Protein AF-A0A293N579-F1 (afdb_monomer)

Structure (mmCIF, N/CA/C/O backbone):
data_AF-A0A293N579-F1
#
_entry.id   AF-A0A293N579-F1
#
loop_
_atom_site.group_PDB
_atom_site.id
_atom_site.type_symbol
_atom_site.label_atom_id
_atom_site.label_alt_id
_atom_site.label_comp_id
_atom_site.label_asym_id
_atom_site.label_entity_id
_atom_site.label_seq_id
_atom_site.pdbx_PDB_ins_code
_atom_site.Cartn_x
_atom_site.Cartn_y
_atom_site.Cartn_z
_atom_site.occupancy
_atom_site.B_iso_or_equiv
_atom_site.auth_seq_id
_atom_site.auth_comp_id
_atom_site.auth_asym_id
_atom_site.auth_atom_id
_atom_site.pdbx_PDB_model_num
ATOM 1 N N . MET A 1 1 ? 10.159 -3.899 6.796 1.00 49.41 1 MET A N 1
ATOM 2 C CA . MET A 1 1 ? 11.057 -3.243 5.820 1.00 49.41 1 MET A CA 1
ATOM 3 C C . MET A 1 1 ? 11.739 -4.205 4.845 1.00 49.41 1 MET A C 1
ATOM 5 O O . MET A 1 1 ? 12.184 -3.733 3.814 1.00 49.41 1 MET A O 1
ATOM 9 N N . LEU A 1 2 ? 11.728 -5.527 5.060 1.00 52.59 2 LEU A N 1
ATOM 10 C CA . LEU A 1 2 ? 11.857 -6.490 3.959 1.00 52.59 2 LEU A CA 1
ATOM 11 C C . LEU A 1 2 ? 10.502 -7.159 3.724 1.00 52.59 2 LEU A C 1
ATOM 13 O O . LEU A 1 2 ? 9.944 -7.757 4.644 1.00 52.59 2 LEU A O 1
ATOM 17 N N . ASP A 1 3 ? 9.969 -7.020 2.513 1.00 57.94 3 ASP A N 1
ATOM 18 C CA . ASP A 1 3 ? 8.833 -7.816 2.048 1.00 57.94 3 ASP A CA 1
ATOM 19 C C . ASP A 1 3 ? 9.250 -9.298 1.959 1.00 57.94 3 ASP A C 1
ATOM 21 O O . ASP A 1 3 ? 10.430 -9.597 1.751 1.00 57.94 3 ASP A O 1
ATOM 25 N N . LYS A 1 4 ? 8.313 -10.246 2.108 1.00 57.06 4 LYS A N 1
ATOM 26 C CA . LYS A 1 4 ? 8.592 -11.693 1.983 1.00 57.06 4 LYS A CA 1
ATOM 27 C C . LYS A 1 4 ? 9.311 -12.017 0.668 1.00 57.06 4 LYS A C 1
ATOM 29 O O . LYS A 1 4 ? 10.148 -12.914 0.653 1.00 57.06 4 LYS A O 1
ATOM 34 N N . CYS A 1 5 ? 9.040 -11.243 -0.381 1.00 54.53 5 CYS A N 1
ATOM 35 C CA . CYS A 1 5 ? 9.649 -11.364 -1.702 1.00 54.53 5 CYS A CA 1
ATOM 36 C C . CYS A 1 5 ? 11.146 -10.999 -1.739 1.00 54.53 5 CYS A C 1
ATOM 38 O O . CYS A 1 5 ? 11.873 -11.548 -2.556 1.00 54.53 5 CYS A O 1
ATOM 40 N N . ARG A 1 6 ? 11.642 -10.141 -0.833 1.00 70.56 6 ARG A N 1
ATOM 41 C CA . ARG A 1 6 ? 13.037 -9.644 -0.840 1.00 70.56 6 ARG A CA 1
ATOM 42 C C . ARG A 1 6 ? 14.021 -10.503 -0.035 1.00 70.56 6 ARG A C 1
ATOM 44 O O . ARG A 1 6 ? 15.188 -10.152 0.093 1.00 70.56 6 ARG A O 1
ATOM 51 N N . LYS A 1 7 ? 13.564 -11.626 0.529 1.00 77.75 7 LYS A 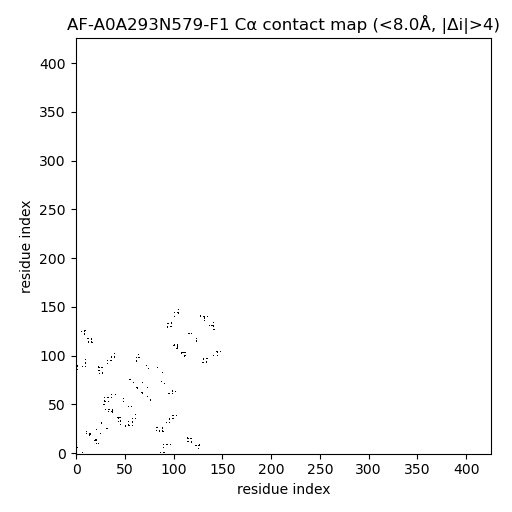N 1
ATOM 52 C CA . LYS A 1 7 ? 14.406 -12.557 1.304 1.00 77.75 7 LYS A CA 1
ATOM 53 C C . LYS A 1 7 ? 15.255 -13.477 0.426 1.00 77.75 7 LYS A C 1
ATOM 55 O O . LYS A 1 7 ? 16.243 -14.022 0.903 1.00 77.75 7 LYS A O 1
ATOM 60 N N . HIS A 1 8 ? 14.859 -13.663 -0.832 1.00 82.31 8 HIS A N 1
ATOM 61 C CA . HIS A 1 8 ? 15.501 -14.625 -1.721 1.00 82.31 8 HIS A CA 1
ATOM 62 C C . HIS A 1 8 ? 16.861 -14.134 -2.228 1.00 82.31 8 HIS A C 1
ATOM 64 O O . HIS A 1 8 ? 17.808 -14.912 -2.269 1.00 82.31 8 HIS A O 1
ATOM 70 N N . ALA A 1 9 ? 16.988 -12.837 -2.523 1.00 85.31 9 ALA A N 1
ATOM 71 C CA . ALA A 1 9 ? 18.224 -12.272 -3.053 1.00 85.31 9 ALA A CA 1
ATOM 72 C C . ALA A 1 9 ? 19.430 -12.373 -2.088 1.00 85.31 9 ALA A C 1
ATOM 74 O O . ALA A 1 9 ? 20.491 -12.813 -2.530 1.00 85.31 9 ALA A O 1
ATOM 75 N N . PRO A 1 10 ? 19.305 -12.074 -0.774 1.00 83.94 10 PRO A N 1
ATOM 76 C CA . PRO A 1 10 ? 20.392 -12.317 0.177 1.00 83.94 10 PRO A CA 1
ATOM 77 C C . PRO A 1 10 ? 20.795 -13.793 0.281 1.00 83.94 10 PRO A C 1
ATOM 79 O O . PRO A 1 10 ? 21.979 -14.084 0.410 1.00 83.94 10 PRO A O 1
ATOM 82 N N . LEU A 1 11 ? 19.834 -14.722 0.202 1.00 85.62 11 LEU A N 1
ATOM 83 C CA . LEU A 1 11 ? 20.110 -16.162 0.256 1.00 85.62 11 LEU A CA 1
ATOM 84 C C . LEU A 1 11 ? 20.861 -16.645 -0.987 1.00 85.62 11 LEU A C 1
ATOM 86 O O . LEU A 1 11 ? 21.878 -17.310 -0.850 1.00 85.62 11 LEU A O 1
ATOM 90 N N . GLN A 1 12 ? 20.425 -16.252 -2.184 1.00 86.88 12 GLN A N 1
ATOM 91 C CA . GLN A 1 12 ? 21.124 -16.605 -3.424 1.00 86.88 12 GLN A CA 1
ATOM 92 C C . GLN A 1 12 ? 22.546 -16.040 -3.472 1.00 86.88 12 GLN A C 1
ATOM 94 O O . GLN A 1 12 ? 23.465 -16.684 -3.969 1.00 86.88 12 GLN A O 1
ATOM 99 N N . TRP A 1 13 ? 22.756 -14.845 -2.921 1.00 87.44 13 TRP A N 1
ATOM 100 C CA . TRP A 1 13 ? 24.105 -14.310 -2.786 1.00 87.44 13 TRP A CA 1
ATOM 101 C C . TRP A 1 13 ? 24.963 -15.138 -1.818 1.00 87.44 13 TRP A C 1
ATOM 103 O O . TRP A 1 13 ? 26.104 -15.472 -2.140 1.00 87.44 13 TRP A O 1
ATOM 113 N N . LEU A 1 14 ? 24.407 -15.516 -0.664 1.00 83.62 14 LEU A N 1
ATOM 114 C CA . LEU A 1 14 ? 25.072 -16.393 0.300 1.00 83.62 14 LEU A CA 1
ATOM 115 C C . LEU A 1 14 ? 25.422 -17.768 -0.312 1.00 83.62 14 LEU A C 1
ATOM 117 O O . LEU A 1 14 ? 26.483 -18.319 -0.009 1.00 83.62 14 LEU A O 1
ATOM 121 N N . GLU A 1 15 ? 24.595 -18.280 -1.228 1.00 86.94 15 GLU A N 1
ATOM 122 C CA . GLU A 1 15 ? 24.874 -19.494 -2.011 1.00 86.94 15 GLU A CA 1
ATOM 123 C C . GLU A 1 15 ? 26.098 -19.350 -2.916 1.00 86.94 15 GLU A C 1
ATOM 125 O O . GLU A 1 15 ? 26.924 -20.266 -2.990 1.00 86.94 15 GLU A O 1
ATOM 130 N N . CYS A 1 16 ? 26.293 -18.184 -3.536 1.00 83.38 16 CYS A N 1
ATOM 131 C CA . CYS A 1 16 ? 27.492 -17.906 -4.329 1.00 83.38 16 CYS A CA 1
ATOM 132 C C . CYS A 1 16 ? 28.773 -17.833 -3.486 1.00 83.38 16 CYS A C 1
ATOM 134 O O . CYS A 1 16 ? 29.864 -18.040 -4.017 1.00 83.38 16 CYS A O 1
ATOM 136 N N . CYS A 1 17 ? 28.663 -17.601 -2.176 1.00 77.31 17 CYS A N 1
ATOM 137 C CA . CYS A 1 17 ? 29.784 -17.696 -1.240 1.00 77.31 17 CYS A CA 1
ATOM 138 C C . CYS A 1 17 ? 30.114 -19.147 -0.826 1.00 77.31 17 CYS A C 1
ATOM 140 O O . CYS A 1 17 ? 30.984 -19.356 0.017 1.00 77.31 17 CYS A O 1
ATOM 142 N N . GLY A 1 18 ? 29.466 -20.153 -1.433 1.00 75.69 18 GLY A N 1
ATOM 143 C CA . GLY A 1 18 ? 29.783 -21.573 -1.254 1.00 75.69 18 GLY A CA 1
ATOM 144 C C . GLY A 1 18 ? 28.973 -22.282 -0.167 1.00 75.69 18 GLY A C 1
ATOM 145 O O . GLY A 1 18 ? 29.323 -23.399 0.215 1.00 75.69 18 GLY A O 1
ATOM 146 N N . ALA A 1 19 ? 27.900 -21.667 0.331 1.00 74.88 19 ALA A N 1
ATOM 147 C CA . ALA A 1 19 ? 27.036 -22.256 1.347 1.00 74.88 19 ALA A CA 1
ATOM 148 C C . ALA A 1 19 ? 25.607 -22.421 0.810 1.00 74.88 19 ALA A C 1
ATOM 150 O O . ALA A 1 19 ? 24.920 -21.447 0.547 1.00 74.88 19 ALA A O 1
ATOM 151 N N . ILE A 1 20 ? 25.161 -23.664 0.629 1.00 77.00 20 ILE A N 1
ATOM 152 C CA . ILE A 1 20 ? 23.802 -23.972 0.161 1.00 77.00 20 ILE A CA 1
ATOM 153 C C . ILE A 1 20 ? 22.847 -23.824 1.348 1.00 77.00 20 ILE A C 1
ATOM 155 O O . ILE A 1 20 ? 23.033 -24.526 2.341 1.00 77.00 20 ILE A O 1
ATOM 159 N N . PHE A 1 21 ? 21.843 -22.949 1.240 1.00 81.06 21 PHE A N 1
ATOM 160 C CA . PHE A 1 21 ? 20.855 -22.713 2.297 1.00 81.06 21 PHE A CA 1
ATOM 161 C C . PHE A 1 21 ? 19.455 -23.095 1.819 1.00 81.06 21 PHE A C 1
ATOM 163 O O . PHE A 1 21 ? 18.986 -22.595 0.801 1.00 81.06 21 PHE A O 1
ATOM 170 N N . GLY A 1 22 ? 18.758 -23.958 2.563 1.00 80.56 22 GLY A N 1
ATOM 171 C CA . GLY A 1 22 ? 17.353 -24.269 2.281 1.00 80.56 22 GLY A CA 1
ATOM 172 C C . GLY A 1 22 ? 16.397 -23.194 2.803 1.00 80.56 22 GLY A C 1
ATOM 173 O O . GLY A 1 22 ? 15.379 -22.902 2.174 1.00 80.56 22 GLY A O 1
ATOM 174 N N . ASP A 1 23 ? 16.729 -22.594 3.949 1.00 83.94 23 ASP A N 1
ATOM 175 C CA . ASP A 1 23 ? 15.951 -21.529 4.585 1.00 83.94 23 ASP A CA 1
ATOM 176 C C . ASP A 1 23 ? 16.850 -20.561 5.369 1.00 83.94 23 ASP A C 1
ATOM 178 O O . ASP A 1 23 ? 17.916 -20.915 5.874 1.00 83.94 23 ASP A O 1
ATOM 182 N N . ILE A 1 24 ? 16.378 -19.328 5.545 1.00 85.12 24 ILE A N 1
ATOM 183 C CA . ILE A 1 24 ? 17.070 -18.285 6.307 1.00 85.12 24 ILE A CA 1
ATOM 184 C C . ILE A 1 24 ? 17.244 -18.651 7.784 1.00 85.12 24 ILE A C 1
ATOM 186 O O . ILE A 1 24 ? 18.146 -18.147 8.446 1.00 85.12 24 ILE A O 1
ATOM 190 N N . SER A 1 25 ? 16.408 -19.555 8.299 1.00 86.12 25 SER A N 1
ATOM 191 C CA . SER A 1 25 ? 16.516 -20.097 9.653 1.00 86.12 25 SER A CA 1
ATOM 192 C C . SER A 1 25 ? 17.812 -20.878 9.897 1.00 86.12 25 SER A C 1
ATOM 194 O O . SER A 1 25 ? 18.223 -21.011 11.045 1.00 86.12 25 SER A O 1
ATOM 196 N N . GLU A 1 26 ? 18.512 -21.332 8.854 1.00 87.38 26 GLU A N 1
ATOM 197 C CA . GLU A 1 26 ? 19.832 -21.966 8.992 1.00 87.38 26 GLU A CA 1
ATOM 198 C C . GLU A 1 26 ? 20.925 -20.973 9.444 1.00 87.38 26 GLU A C 1
ATOM 200 O O . GLU A 1 26 ? 21.956 -21.369 9.997 1.00 87.38 26 GLU A O 1
ATOM 205 N N . LEU A 1 27 ? 20.678 -19.666 9.292 1.00 88.06 27 LEU A N 1
ATOM 206 C CA . LEU A 1 27 ? 21.570 -18.591 9.740 1.00 88.06 27 LEU A CA 1
ATOM 207 C C . LEU A 1 27 ? 21.415 -18.250 11.231 1.00 88.06 27 LEU A C 1
ATOM 209 O O . LEU A 1 27 ? 22.198 -17.459 11.759 1.00 88.06 27 LEU A O 1
ATOM 213 N N . ASP A 1 28 ? 20.455 -18.860 11.934 1.00 89.00 28 ASP A N 1
ATOM 214 C CA . ASP A 1 28 ? 20.169 -18.577 13.350 1.00 89.00 28 ASP A CA 1
ATOM 215 C C . ASP A 1 28 ? 21.345 -18.929 14.281 1.00 89.00 28 ASP A C 1
ATOM 217 O O . ASP A 1 28 ? 21.484 -18.390 15.374 1.00 89.00 28 ASP A O 1
ATOM 221 N N . SER A 1 29 ? 22.269 -19.780 13.823 1.00 88.81 29 SER A N 1
ATOM 222 C CA . SER A 1 29 ? 23.491 -20.109 14.568 1.00 88.81 29 SER A CA 1
ATOM 223 C C . SER A 1 29 ? 24.511 -18.964 14.643 1.00 88.81 29 SER A C 1
ATOM 225 O O . SER A 1 29 ? 25.449 -19.045 15.445 1.00 88.81 29 SER A O 1
ATOM 227 N N . GLY A 1 30 ? 24.392 -17.951 13.774 1.00 88.94 30 GLY A N 1
ATOM 228 C CA . GLY A 1 30 ? 25.329 -16.832 13.635 1.00 88.94 30 GLY A CA 1
ATOM 229 C C . GLY A 1 30 ? 26.716 -17.198 13.082 1.00 88.94 30 GLY A C 1
ATOM 230 O O . GLY A 1 30 ? 27.497 -16.306 12.765 1.00 88.94 30 GLY A O 1
ATOM 231 N N . ILE A 1 31 ? 27.041 -18.489 12.925 1.00 91.12 31 ILE A N 1
ATOM 232 C CA . ILE A 1 31 ? 28.378 -18.946 12.497 1.00 91.12 31 ILE A CA 1
ATOM 233 C C . ILE A 1 31 ? 28.697 -18.442 11.093 1.00 91.12 31 ILE A C 1
ATOM 235 O O . ILE A 1 31 ? 29.782 -17.930 10.855 1.00 91.12 31 ILE A O 1
ATOM 239 N N . LYS A 1 32 ? 27.736 -18.531 10.171 1.00 89.88 32 LYS A N 1
ATOM 240 C CA . LYS A 1 32 ? 27.937 -18.123 8.776 1.00 89.88 32 LYS A CA 1
ATOM 241 C C . LYS A 1 32 ? 28.155 -16.625 8.615 1.00 89.88 32 LYS A C 1
ATOM 243 O O . LYS A 1 32 ? 28.988 -16.218 7.815 1.00 89.88 32 LYS A O 1
ATOM 248 N N . PHE A 1 33 ? 27.489 -15.806 9.426 1.00 90.69 33 PHE A N 1
ATOM 249 C CA . PHE A 1 33 ? 27.772 -14.372 9.458 1.00 90.69 33 PHE A CA 1
ATOM 250 C C . PHE A 1 33 ? 29.185 -14.083 9.967 1.00 90.69 33 PHE A C 1
ATOM 252 O O . PHE A 1 33 ? 29.858 -13.230 9.401 1.00 90.69 33 PHE A O 1
ATOM 259 N N . LEU A 1 34 ? 29.661 -14.813 10.979 1.00 91.56 34 LEU A N 1
ATOM 260 C CA . LEU A 1 34 ? 31.033 -14.674 11.475 1.00 91.56 34 LEU A CA 1
ATOM 261 C C . LEU A 1 34 ? 32.076 -15.163 10.462 1.00 91.56 34 LEU A C 1
ATOM 263 O O . LEU A 1 34 ? 33.081 -14.488 10.275 1.00 91.56 34 LEU A O 1
ATOM 267 N N . GLU A 1 35 ? 31.828 -16.278 9.767 1.00 90.69 35 GLU A N 1
ATOM 268 C CA . GLU A 1 35 ? 32.682 -16.756 8.669 1.00 90.69 35 GLU A CA 1
ATOM 269 C C . GLU A 1 35 ? 32.824 -15.681 7.584 1.00 90.69 35 GLU A C 1
ATOM 271 O O . GLU A 1 35 ? 33.937 -15.344 7.188 1.00 90.69 35 GLU A O 1
ATOM 276 N N . LEU A 1 36 ? 31.715 -15.073 7.160 1.00 88.81 36 LEU A N 1
ATOM 277 C CA . LEU A 1 36 ? 31.720 -14.011 6.153 1.00 88.81 36 LEU A CA 1
ATOM 278 C C . LEU A 1 36 ? 32.382 -12.726 6.649 1.00 88.81 36 LEU A C 1
ATOM 280 O O . LEU A 1 36 ? 33.155 -12.108 5.921 1.00 88.81 36 LEU A O 1
ATOM 284 N N . LEU A 1 37 ? 32.125 -12.330 7.895 1.00 89.62 37 LEU A N 1
ATOM 285 C CA . LEU A 1 37 ? 32.771 -11.160 8.476 1.00 89.62 37 LEU A CA 1
ATOM 286 C C . LEU A 1 37 ? 34.266 -11.386 8.713 1.00 89.62 37 LEU A C 1
ATOM 288 O O . LEU A 1 37 ? 35.014 -10.422 8.610 1.00 89.62 37 LEU A O 1
ATOM 292 N N . SER A 1 38 ? 34.733 -12.620 8.933 1.00 90.69 38 SER A N 1
ATOM 293 C CA . SER A 1 38 ? 36.169 -12.914 9.066 1.00 90.69 38 SER A CA 1
ATOM 294 C C . SER A 1 38 ? 36.963 -12.635 7.780 1.00 90.69 38 SER A C 1
ATOM 296 O O . SER A 1 38 ? 38.153 -12.326 7.832 1.00 90.69 38 SER A O 1
ATOM 298 N N . ILE A 1 39 ? 36.290 -12.655 6.620 1.00 85.69 39 ILE A N 1
ATOM 299 C CA . ILE A 1 39 ? 36.858 -12.225 5.331 1.00 85.69 39 ILE A CA 1
ATOM 300 C C . ILE A 1 39 ? 37.101 -10.708 5.341 1.00 85.69 39 ILE A C 1
ATOM 302 O O . ILE A 1 39 ? 38.083 -10.215 4.781 1.00 85.69 39 ILE A O 1
ATOM 306 N N . VAL A 1 40 ? 36.206 -9.956 5.986 1.00 82.75 40 VAL A N 1
ATOM 307 C CA . VAL A 1 40 ? 36.280 -8.494 6.090 1.00 82.75 40 VAL A CA 1
ATOM 308 C C . VAL A 1 40 ? 37.275 -8.068 7.162 1.00 82.75 40 VAL A C 1
ATOM 310 O O . VAL A 1 40 ? 38.098 -7.176 6.930 1.00 82.75 40 VAL A O 1
ATOM 313 N N . ASP A 1 41 ? 37.212 -8.726 8.310 1.00 85.50 41 ASP A N 1
ATOM 314 C CA . ASP A 1 41 ? 37.936 -8.403 9.522 1.00 85.50 41 ASP A CA 1
ATOM 315 C C . ASP A 1 41 ? 38.621 -9.657 10.076 1.00 85.50 41 ASP A C 1
ATOM 317 O O . ASP A 1 41 ? 38.020 -10.493 10.749 1.00 85.50 41 ASP A O 1
ATOM 321 N N . ALA A 1 42 ? 39.925 -9.753 9.814 1.00 85.69 42 ALA A N 1
ATOM 322 C CA . ALA A 1 42 ? 40.759 -10.859 10.273 1.00 85.69 42 ALA A CA 1
ATOM 323 C C . ALA A 1 42 ? 40.929 -10.905 11.806 1.00 85.69 42 ALA A C 1
ATOM 325 O O . ALA A 1 42 ? 41.547 -11.837 12.314 1.00 85.69 42 ALA A O 1
ATOM 326 N N . THR A 1 43 ? 40.426 -9.909 12.550 1.00 86.06 43 THR A N 1
ATOM 327 C CA . THR A 1 43 ? 40.443 -9.921 14.021 1.00 86.06 43 THR A CA 1
ATOM 328 C C . THR A 1 43 ? 39.333 -10.785 14.625 1.00 86.06 43 THR A C 1
ATOM 330 O O . THR A 1 43 ? 39.374 -11.084 15.820 1.00 86.06 43 THR A O 1
ATOM 333 N N . ILE A 1 44 ? 38.365 -11.224 13.812 1.00 89.06 44 ILE A N 1
ATOM 334 C CA . ILE A 1 44 ? 37.270 -12.091 14.248 1.00 89.06 44 ILE A CA 1
ATOM 335 C C . ILE A 1 44 ? 37.771 -13.531 14.356 1.00 89.06 44 ILE A C 1
ATOM 337 O O . ILE A 1 44 ? 37.887 -14.251 13.365 1.00 89.06 44 ILE A O 1
ATOM 341 N N . ASP A 1 45 ? 38.023 -13.965 15.587 1.00 90.88 45 ASP A N 1
ATOM 342 C CA . ASP A 1 45 ? 38.349 -15.352 15.901 1.00 90.88 45 ASP A CA 1
ATOM 343 C C . ASP A 1 45 ? 37.077 -16.152 16.213 1.00 90.88 45 ASP A C 1
ATOM 345 O O . ASP A 1 45 ? 36.518 -16.088 17.311 1.00 90.88 45 ASP A O 1
ATOM 349 N N . ILE A 1 46 ? 36.610 -16.907 15.219 1.00 91.00 46 ILE A N 1
ATOM 350 C CA . ILE A 1 46 ? 35.368 -17.687 15.286 1.00 91.00 46 ILE A CA 1
ATOM 351 C C . ILE A 1 46 ? 35.446 -18.775 16.370 1.00 91.00 46 ILE A C 1
ATOM 353 O O . ILE A 1 46 ? 34.427 -19.077 16.996 1.00 91.00 46 ILE A O 1
ATOM 357 N N . GLU A 1 47 ? 36.632 -19.343 16.629 1.00 91.62 47 GLU A N 1
ATOM 358 C CA . GLU A 1 47 ? 36.811 -20.434 17.600 1.00 91.62 47 GLU A CA 1
ATOM 359 C C . GLU A 1 47 ? 36.649 -19.948 19.046 1.00 91.62 47 GLU A C 1
ATOM 361 O O . GLU A 1 47 ? 36.179 -20.692 19.909 1.00 91.62 47 GLU A O 1
ATOM 366 N N . ASN A 1 48 ? 36.964 -18.675 19.299 1.00 90.62 48 ASN A N 1
ATOM 367 C CA . ASN A 1 48 ? 36.896 -18.063 20.624 1.00 90.62 48 ASN A CA 1
ATOM 368 C C . ASN A 1 48 ? 35.532 -17.428 20.960 1.00 90.62 48 ASN A C 1
ATOM 370 O O . ASN A 1 48 ? 35.307 -17.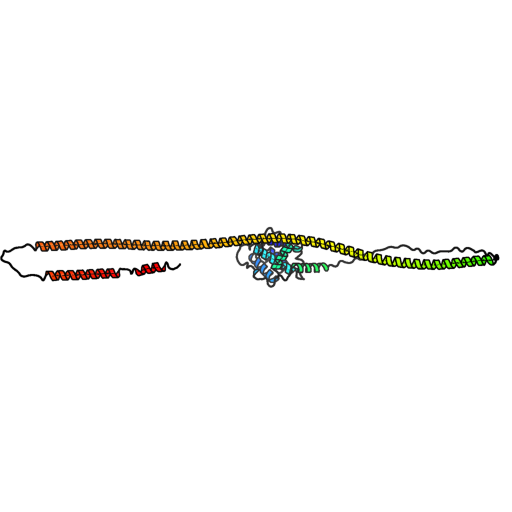017 22.103 1.00 90.62 48 ASN A O 1
ATOM 374 N N . ILE A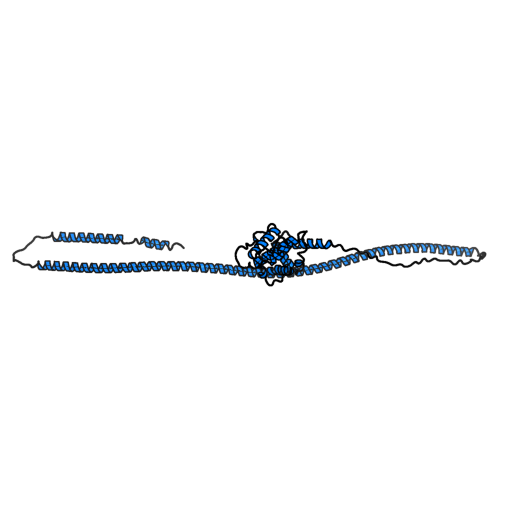 1 49 ? 34.588 -17.364 20.011 1.00 90.50 49 ILE A N 1
ATOM 375 C CA . ILE A 1 49 ? 33.268 -16.750 20.227 1.00 90.50 49 ILE A CA 1
ATOM 376 C C . ILE A 1 49 ? 32.227 -17.817 20.601 1.00 90.50 49 ILE A C 1
ATOM 378 O O . ILE A 1 49 ? 31.719 -18.573 19.767 1.00 90.50 49 ILE A O 1
ATOM 382 N N . GLY A 1 50 ? 31.847 -17.834 21.883 1.00 89.50 50 GLY A N 1
ATOM 383 C CA . GLY A 1 50 ? 30.774 -18.691 22.395 1.00 89.50 50 GLY A CA 1
ATOM 384 C C . GLY A 1 50 ? 29.417 -18.430 21.713 1.00 89.50 50 GLY A C 1
ATOM 385 O O . GLY A 1 50 ? 29.148 -17.303 21.292 1.00 89.50 50 GLY A O 1
ATOM 386 N N . PRO A 1 51 ? 28.522 -19.435 21.625 1.00 85.75 51 PRO A N 1
ATOM 387 C CA . PRO A 1 51 ? 27.268 -19.356 20.864 1.00 85.75 51 PRO A CA 1
ATOM 388 C C . PRO A 1 51 ? 26.339 -18.216 21.303 1.00 85.75 51 PRO A C 1
ATOM 390 O O . PRO A 1 51 ? 25.666 -17.627 20.464 1.00 85.75 51 PRO A O 1
ATOM 393 N N . THR A 1 52 ? 26.347 -17.855 22.588 1.00 85.38 52 THR A N 1
ATOM 394 C CA . THR A 1 52 ? 25.556 -16.743 23.139 1.00 85.38 52 THR A CA 1
ATOM 395 C C . THR A 1 52 ? 26.069 -15.367 22.717 1.00 85.38 52 THR A C 1
ATOM 397 O O . THR A 1 52 ? 25.311 -14.407 22.726 1.00 85.38 52 THR A O 1
ATOM 400 N N . ASN A 1 53 ? 27.340 -15.265 22.319 1.00 88.31 53 ASN A N 1
ATOM 401 C CA . ASN A 1 53 ? 28.008 -13.991 22.049 1.00 88.31 53 ASN A CA 1
ATOM 402 C C . ASN A 1 53 ? 28.180 -13.720 20.547 1.00 88.31 53 ASN A C 1
ATOM 404 O O . ASN A 1 53 ? 28.726 -12.684 20.173 1.00 88.31 53 ASN A O 1
ATOM 408 N N . ARG A 1 54 ? 27.726 -14.629 19.673 1.00 89.19 54 ARG A N 1
ATOM 409 C CA . ARG A 1 54 ? 27.946 -14.532 18.220 1.00 89.19 54 ARG A CA 1
ATOM 410 C C . ARG A 1 54 ? 27.289 -13.305 17.604 1.00 89.19 54 ARG A C 1
ATOM 412 O O . ARG A 1 54 ? 27.958 -12.568 16.894 1.00 89.19 54 ARG A O 1
ATOM 419 N N . PHE A 1 55 ? 26.019 -13.051 17.911 1.00 88.19 55 PHE A N 1
ATOM 420 C CA . PHE A 1 55 ? 25.310 -11.879 17.385 1.00 88.19 55 PHE A CA 1
ATOM 421 C C . PHE A 1 55 ? 25.850 -10.564 17.943 1.00 88.19 55 PHE A C 1
ATOM 423 O O . PHE A 1 55 ? 25.965 -9.606 17.188 1.00 88.19 55 PHE A O 1
ATOM 430 N N . GLN A 1 56 ? 26.295 -10.544 19.203 1.00 88.94 56 GLN A N 1
ATOM 431 C CA . GLN A 1 56 ? 26.980 -9.379 19.765 1.00 88.94 56 GLN A CA 1
ATOM 432 C C . GLN A 1 56 ? 28.321 -9.116 19.065 1.00 88.94 56 GLN A C 1
ATOM 434 O O . GLN A 1 56 ? 28.664 -7.969 18.793 1.00 88.94 56 GLN A O 1
ATOM 439 N N . ALA A 1 57 ? 29.086 -10.167 18.754 1.00 90.12 57 ALA A N 1
ATOM 440 C CA . ALA A 1 57 ? 30.335 -10.039 18.009 1.00 90.12 57 ALA A CA 1
ATOM 441 C C . ALA A 1 57 ? 30.087 -9.531 16.578 1.00 90.12 57 ALA A C 1
ATOM 443 O O . ALA A 1 57 ? 30.756 -8.597 16.148 1.00 90.12 57 ALA A O 1
ATOM 444 N N . ILE A 1 58 ? 29.080 -10.079 15.885 1.00 90.62 58 ILE A N 1
ATOM 445 C CA . ILE A 1 58 ? 28.628 -9.608 14.564 1.00 90.62 58 ILE A CA 1
ATOM 446 C C . ILE A 1 58 ? 28.264 -8.121 14.624 1.00 90.62 58 ILE A C 1
ATOM 448 O O . ILE A 1 58 ? 28.739 -7.338 13.806 1.00 90.62 58 ILE A O 1
ATOM 452 N N . GLU A 1 59 ? 27.458 -7.720 15.606 1.00 88.38 59 GLU A N 1
ATOM 453 C CA . GLU A 1 59 ? 27.022 -6.337 15.789 1.00 88.38 59 GLU A CA 1
ATOM 454 C C . GLU A 1 59 ? 28.205 -5.388 16.008 1.00 88.38 59 GLU A C 1
ATOM 456 O O . GLU A 1 59 ? 28.310 -4.359 15.338 1.00 88.38 59 GLU A O 1
ATOM 461 N N . ASN A 1 60 ? 29.135 -5.762 16.890 1.00 88.56 60 ASN A N 1
ATOM 462 C CA . ASN A 1 60 ? 30.334 -4.979 17.173 1.00 88.56 60 ASN A CA 1
ATOM 463 C C . ASN A 1 60 ? 31.203 -4.805 15.917 1.00 88.56 60 ASN A C 1
ATOM 465 O O . ASN A 1 60 ? 31.655 -3.694 15.635 1.00 88.56 60 ASN A O 1
ATOM 469 N N . SER A 1 61 ? 31.399 -5.873 15.138 1.00 90.06 61 SER A N 1
ATOM 470 C CA . SER A 1 61 ? 32.146 -5.821 13.877 1.00 90.06 61 SER A CA 1
ATOM 471 C C . SER A 1 61 ? 31.446 -4.947 12.835 1.00 90.06 61 SER A C 1
ATOM 473 O O . SER A 1 61 ? 32.086 -4.105 12.209 1.00 90.06 61 SER A O 1
ATOM 475 N N . LEU A 1 62 ? 30.125 -5.071 12.680 1.00 88.69 62 LEU A N 1
ATOM 476 C CA . LEU A 1 62 ? 29.349 -4.228 11.766 1.00 88.69 62 LEU A CA 1
ATOM 477 C C . LEU A 1 62 ? 29.416 -2.747 12.162 1.00 88.69 62 LEU A C 1
ATOM 479 O O . LEU A 1 62 ? 29.595 -1.887 11.299 1.00 88.69 62 LEU A O 1
ATOM 483 N N . CYS A 1 63 ? 29.342 -2.442 13.459 1.00 87.19 63 CYS A N 1
ATOM 484 C CA . CYS A 1 63 ? 29.497 -1.080 13.968 1.00 87.19 63 CYS A CA 1
ATOM 485 C C . CYS A 1 63 ? 30.897 -0.520 13.686 1.00 87.19 63 CYS A C 1
ATOM 487 O O . CYS A 1 63 ? 31.018 0.635 13.275 1.00 87.19 63 CYS A O 1
ATOM 489 N N . ALA A 1 64 ? 31.940 -1.339 13.857 1.00 86.38 64 ALA A N 1
ATOM 490 C CA . ALA A 1 64 ? 33.314 -0.958 13.546 1.00 86.38 64 ALA A CA 1
ATOM 491 C C . ALA A 1 64 ? 33.509 -0.668 12.047 1.00 86.38 64 ALA A C 1
ATOM 493 O O . ALA A 1 64 ? 34.178 0.301 11.692 1.00 86.38 64 ALA A O 1
ATOM 494 N N . ILE A 1 65 ? 32.888 -1.461 11.168 1.00 83.25 65 ILE A N 1
ATOM 495 C CA . ILE A 1 65 ? 33.017 -1.318 9.709 1.00 83.25 65 ILE A CA 1
ATOM 496 C C . ILE A 1 65 ? 32.248 -0.095 9.196 1.00 83.25 65 ILE A C 1
ATOM 498 O O . ILE A 1 65 ? 32.764 0.663 8.376 1.00 83.25 65 ILE A O 1
ATOM 502 N N . HIS A 1 66 ? 31.029 0.136 9.684 1.00 79.81 66 HIS A N 1
ATOM 503 C CA . HIS A 1 66 ? 30.168 1.192 9.151 1.00 79.81 66 HIS A CA 1
ATOM 504 C C . HIS A 1 66 ? 30.386 2.579 9.773 1.00 79.81 66 HIS A C 1
ATOM 506 O O . HIS A 1 66 ? 29.750 3.524 9.314 1.00 79.81 66 HIS A O 1
ATOM 512 N N . SER A 1 67 ? 31.280 2.738 10.762 1.00 71.00 67 SER A N 1
ATOM 513 C CA . SER A 1 67 ? 31.629 3.993 11.479 1.00 71.00 67 SER A CA 1
ATOM 514 C C . SER A 1 67 ? 30.468 4.741 12.173 1.00 71.00 67 SER A C 1
ATOM 516 O O . SER A 1 67 ? 30.701 5.493 13.115 1.00 71.00 67 SER A O 1
ATOM 518 N N . SER A 1 68 ? 29.220 4.524 11.756 1.00 58.75 68 SER A N 1
ATOM 519 C CA . SER A 1 68 ? 27.975 5.002 12.354 1.00 58.75 68 SER A CA 1
ATOM 520 C C . SER A 1 68 ? 26.792 4.291 11.679 1.00 58.75 68 SER A C 1
ATOM 522 O O . SER A 1 68 ? 26.102 4.863 10.833 1.00 58.75 68 SER A O 1
ATOM 524 N N . LEU A 1 69 ? 26.562 3.022 12.019 1.00 68.69 69 LEU A N 1
ATOM 525 C CA . LEU A 1 69 ? 25.320 2.341 11.649 1.00 68.69 69 LEU A CA 1
ATOM 526 C C . LEU A 1 69 ? 24.172 2.983 12.452 1.00 68.69 69 LEU A C 1
ATOM 528 O O . LEU A 1 69 ? 24.295 3.109 13.674 1.00 68.69 69 LEU A O 1
ATOM 532 N N . PRO A 1 70 ? 23.077 3.443 11.820 1.00 66.56 70 PRO A N 1
ATOM 533 C CA . PRO A 1 70 ? 21.967 4.016 12.566 1.00 66.56 70 PRO A CA 1
ATOM 534 C C . PRO A 1 70 ? 21.411 3.023 13.596 1.00 66.56 70 PRO A C 1
ATOM 536 O O . PRO A 1 70 ? 21.158 1.866 13.266 1.00 66.56 70 PRO A O 1
ATOM 539 N N . GLN A 1 71 ? 21.149 3.489 14.823 1.00 66.00 71 GLN A N 1
ATOM 540 C CA . GLN A 1 71 ? 20.658 2.644 15.927 1.00 66.00 71 GLN A CA 1
ATOM 541 C C . GLN A 1 71 ? 19.374 1.866 15.592 1.00 66.00 71 GLN A C 1
ATOM 543 O O . GLN A 1 71 ? 19.105 0.844 16.204 1.00 66.00 71 GLN A O 1
ATOM 548 N N . HIS A 1 72 ? 18.590 2.304 14.603 1.00 68.81 72 HIS A N 1
ATOM 549 C CA . HIS A 1 72 ? 17.373 1.607 14.183 1.00 68.81 72 HIS A CA 1
ATOM 550 C C . HIS A 1 72 ? 17.624 0.310 13.390 1.00 68.81 72 HIS A C 1
ATOM 552 O O . HIS A 1 72 ? 16.699 -0.485 13.243 1.00 68.81 72 HIS A O 1
ATOM 558 N N . PHE A 1 73 ? 18.843 0.083 12.885 1.00 69.38 73 PHE A N 1
ATOM 559 C CA . PHE A 1 73 ? 19.245 -1.194 12.277 1.00 69.38 73 PHE A CA 1
ATOM 560 C C . PHE A 1 73 ? 19.808 -2.186 13.300 1.00 69.38 73 PHE A C 1
ATOM 562 O O . PHE A 1 73 ? 19.839 -3.390 13.040 1.00 69.38 73 PHE A O 1
ATOM 569 N N . LEU A 1 74 ? 20.228 -1.684 14.461 1.00 67.94 74 LEU A N 1
ATOM 570 C CA . LEU A 1 74 ? 20.771 -2.465 15.562 1.00 67.94 74 LEU A CA 1
ATOM 571 C C . LEU A 1 74 ? 19.609 -2.906 16.455 1.00 67.94 74 LEU A C 1
ATOM 573 O O . LEU A 1 74 ? 19.163 -2.189 17.349 1.00 67.94 74 LEU A O 1
ATOM 577 N N . VAL A 1 75 ? 19.038 -4.072 16.152 1.00 64.56 75 VAL A N 1
ATOM 578 C CA . VAL A 1 75 ? 18.034 -4.682 17.031 1.00 64.56 75 VAL A CA 1
ATOM 579 C C . VAL A 1 75 ? 18.773 -5.216 18.264 1.00 64.56 75 VAL A C 1
ATOM 581 O O . VAL A 1 75 ? 19.740 -5.947 18.084 1.00 64.56 75 VAL A O 1
ATOM 584 N N . PRO A 1 76 ? 18.358 -4.905 19.504 1.00 64.25 76 PRO A N 1
ATOM 585 C CA . PRO A 1 76 ? 18.984 -5.480 20.692 1.00 64.25 76 PRO A CA 1
ATOM 586 C C . PRO A 1 76 ? 18.738 -6.994 20.744 1.00 64.25 76 PRO A C 1
ATOM 588 O O . PRO A 1 76 ? 17.589 -7.428 20.818 1.00 64.25 76 PRO A O 1
ATOM 591 N N . TRP A 1 77 ? 19.803 -7.802 20.734 1.00 68.06 77 TRP A N 1
ATOM 592 C CA . TRP A 1 77 ? 19.710 -9.271 20.850 1.00 68.06 77 TRP A CA 1
ATOM 593 C C . TRP A 1 77 ? 19.601 -9.776 22.293 1.00 68.06 77 TRP A C 1
ATOM 595 O O . TRP A 1 77 ? 19.607 -10.985 22.531 1.00 68.06 77 TRP A O 1
ATOM 605 N N . ASN A 1 78 ? 19.501 -8.858 23.256 1.00 58.22 78 ASN A N 1
ATOM 606 C CA . ASN A 1 78 ? 19.450 -9.191 24.670 1.00 58.22 78 ASN A CA 1
ATOM 607 C C . ASN A 1 78 ? 18.141 -9.930 25.007 1.00 58.22 78 ASN A C 1
ATOM 609 O O . ASN A 1 78 ? 17.057 -9.353 25.063 1.00 58.22 78 ASN A O 1
ATOM 613 N N . ASP A 1 79 ? 18.291 -11.227 25.269 1.00 46.22 79 ASP A N 1
ATOM 614 C CA . ASP A 1 79 ? 17.502 -12.008 26.224 1.00 46.22 79 ASP A CA 1
ATOM 615 C C . ASP A 1 79 ? 16.084 -12.475 25.879 1.00 46.22 79 ASP A C 1
ATOM 617 O O . ASP A 1 79 ? 15.313 -12.778 26.789 1.00 46.22 79 ASP A O 1
ATOM 621 N N . THR A 1 80 ? 15.740 -12.734 24.613 1.00 40.72 80 THR A N 1
ATOM 622 C CA . THR A 1 80 ? 14.678 -13.733 24.370 1.00 40.72 80 THR A CA 1
ATOM 623 C C . THR A 1 80 ? 15.027 -14.744 23.288 1.00 40.72 80 THR A C 1
ATOM 625 O O . THR A 1 80 ? 15.146 -14.468 22.103 1.00 40.72 80 THR A O 1
ATOM 628 N N . GLN A 1 81 ? 15.141 -15.969 23.779 1.00 46.84 81 GLN A N 1
ATOM 629 C CA . GLN A 1 81 ? 15.461 -17.258 23.183 1.00 46.84 81 GLN A CA 1
ATOM 630 C C . GLN A 1 81 ? 14.470 -17.740 22.100 1.00 46.84 81 GLN A C 1
ATOM 632 O O . GLN A 1 81 ? 14.143 -18.925 22.026 1.00 46.84 81 GLN A O 1
ATOM 637 N N . LYS A 1 82 ? 13.956 -16.845 21.256 1.00 50.06 82 LYS A N 1
ATOM 638 C CA . LYS A 1 82 ? 13.238 -17.217 20.039 1.00 50.06 82 LYS A CA 1
ATOM 639 C C . LYS A 1 82 ? 13.991 -16.644 18.860 1.00 50.06 82 LYS A C 1
ATOM 641 O O . LYS A 1 82 ? 13.934 -15.437 18.644 1.00 50.06 82 LYS A O 1
ATOM 646 N N . ALA A 1 83 ? 14.678 -17.556 18.167 1.00 49.34 83 ALA A N 1
ATOM 647 C CA . ALA A 1 83 ? 15.177 -17.454 16.803 1.00 49.34 83 ALA A CA 1
ATOM 648 C C . ALA A 1 83 ? 14.659 -16.190 16.127 1.00 49.34 83 ALA A C 1
ATOM 650 O O . ALA A 1 83 ? 13.447 -16.057 15.896 1.00 49.34 83 ALA A O 1
ATOM 651 N N . GLY A 1 84 ? 15.578 -15.239 15.943 1.00 58.22 84 GLY A N 1
ATOM 652 C CA . GLY A 1 84 ? 15.271 -13.894 15.488 1.00 58.22 84 GLY A CA 1
ATOM 653 C C . GLY A 1 84 ? 14.317 -13.990 14.314 1.00 58.22 84 GLY A C 1
ATOM 654 O O . GLY A 1 84 ? 14.523 -14.808 13.414 1.00 58.22 84 GLY A O 1
ATOM 655 N N . SER A 1 85 ? 13.230 -13.216 14.361 1.00 74.75 85 SER A N 1
ATOM 656 C CA . SER A 1 85 ? 12.221 -13.215 13.303 1.00 74.75 85 SER A CA 1
ATOM 657 C C . SER A 1 85 ? 12.919 -13.285 11.940 1.00 74.75 85 SER A C 1
ATOM 659 O O . SER A 1 85 ? 13.950 -12.647 11.764 1.00 74.75 85 SER A O 1
ATOM 661 N N . GLN A 1 86 ? 12.426 -14.053 10.966 1.00 82.06 86 GLN A N 1
ATOM 662 C CA . GLN A 1 86 ? 13.112 -14.175 9.663 1.00 82.06 86 GLN A CA 1
ATOM 663 C C . GLN A 1 86 ? 13.497 -12.811 9.047 1.00 82.06 86 GLN A C 1
ATOM 665 O O . GLN A 1 86 ? 14.431 -12.714 8.261 1.00 82.06 86 GLN A O 1
ATOM 670 N N . LEU A 1 87 ? 12.765 -11.753 9.410 1.00 79.00 87 LEU A N 1
ATOM 671 C CA . LEU A 1 87 ? 13.096 -10.367 9.102 1.00 79.00 87 LEU A CA 1
ATOM 672 C C . LEU A 1 87 ? 14.431 -9.920 9.721 1.00 79.00 87 LEU A C 1
ATOM 674 O O . LEU A 1 87 ? 15.252 -9.342 9.031 1.00 79.00 87 LEU A O 1
ATOM 678 N N . THR A 1 88 ? 14.650 -10.202 10.996 1.00 82.44 88 THR A N 1
ATOM 679 C CA . THR A 1 88 ? 15.871 -9.931 11.753 1.00 82.44 88 THR A CA 1
ATOM 680 C C . THR A 1 88 ? 17.106 -10.610 11.137 1.00 82.44 88 THR A C 1
ATOM 682 O O . THR A 1 88 ? 18.125 -9.951 10.930 1.00 82.44 88 THR A O 1
ATOM 685 N N . LEU A 1 89 ? 17.007 -11.894 10.767 1.00 86.25 89 LEU A N 1
ATOM 686 C CA . LEU A 1 89 ? 18.089 -12.613 10.072 1.00 86.25 89 LEU A CA 1
ATOM 687 C C . LEU A 1 89 ? 18.335 -12.060 8.658 1.00 86.25 89 LEU A C 1
ATOM 689 O O . LEU A 1 89 ? 19.484 -11.935 8.230 1.00 86.25 89 LEU A O 1
ATOM 693 N N . ALA A 1 90 ? 17.273 -11.665 7.950 1.00 84.88 90 ALA A N 1
ATOM 694 C CA . ALA A 1 90 ? 17.395 -11.000 6.654 1.00 84.88 90 ALA A CA 1
ATOM 695 C C . ALA A 1 90 ? 18.090 -9.639 6.774 1.00 84.88 90 ALA A C 1
ATOM 697 O O . ALA A 1 90 ? 18.999 -9.359 6.000 1.00 84.88 90 ALA A O 1
ATOM 698 N N . THR A 1 91 ? 17.728 -8.824 7.768 1.00 84.75 91 THR A N 1
ATOM 699 C CA . THR A 1 91 ? 18.391 -7.542 8.036 1.00 84.75 91 THR A CA 1
ATOM 700 C C . THR A 1 91 ? 19.881 -7.748 8.293 1.00 84.75 91 THR A C 1
ATOM 702 O O . THR A 1 91 ? 20.694 -7.086 7.659 1.00 84.75 91 THR A O 1
ATOM 705 N N . MET A 1 92 ? 20.256 -8.713 9.140 1.00 86.25 92 MET A N 1
ATOM 706 C CA . MET A 1 92 ? 21.669 -9.032 9.383 1.00 86.25 92 MET A CA 1
ATOM 707 C C . MET A 1 92 ? 22.396 -9.487 8.118 1.00 86.25 92 MET A C 1
ATOM 709 O O . MET A 1 92 ? 23.520 -9.058 7.877 1.00 86.25 92 MET A O 1
ATOM 713 N N . SER A 1 93 ? 21.745 -10.281 7.268 1.00 88.31 93 SER A N 1
ATOM 714 C CA . SER A 1 93 ? 22.322 -10.695 5.982 1.00 88.31 93 SER A CA 1
ATOM 715 C C . SER A 1 93 ? 22.625 -9.495 5.086 1.00 88.31 93 SER A C 1
ATOM 717 O O . SER A 1 93 ? 23.696 -9.431 4.490 1.00 88.31 93 SER A O 1
ATOM 719 N N . VAL A 1 94 ? 21.722 -8.512 5.037 1.00 88.62 94 VAL A N 1
ATOM 720 C CA . VAL A 1 94 ? 21.930 -7.276 4.269 1.00 88.62 94 VAL A CA 1
ATOM 721 C C . VAL A 1 94 ? 23.045 -6.417 4.876 1.00 88.62 94 VAL A C 1
ATOM 723 O O . VAL A 1 94 ? 23.842 -5.860 4.128 1.00 88.62 94 VAL A O 1
ATOM 726 N N . LEU A 1 95 ? 23.152 -6.337 6.206 1.00 87.88 95 LEU A N 1
ATOM 727 C CA . LEU A 1 95 ? 24.225 -5.589 6.874 1.00 87.88 95 LEU A CA 1
ATOM 728 C C . LEU A 1 95 ? 25.607 -6.231 6.667 1.00 87.88 95 LEU A C 1
ATOM 730 O O . LEU A 1 95 ? 26.591 -5.542 6.405 1.00 87.88 95 LEU A O 1
ATOM 734 N N . VAL A 1 96 ? 25.695 -7.560 6.744 1.00 89.06 96 VAL A N 1
ATOM 735 C CA . VAL A 1 96 ? 26.932 -8.297 6.442 1.00 89.06 96 VAL A CA 1
ATOM 736 C C . VAL A 1 96 ? 27.309 -8.125 4.972 1.00 89.06 96 VAL A C 1
ATOM 738 O O . VAL A 1 96 ? 28.472 -7.872 4.659 1.00 89.06 96 VAL A O 1
ATOM 741 N N . LEU A 1 97 ? 26.323 -8.173 4.074 1.00 88.19 97 LEU A N 1
ATOM 742 C CA . LEU A 1 97 ? 26.522 -7.884 2.659 1.00 88.19 97 LEU A CA 1
ATOM 743 C C . LEU A 1 97 ? 27.064 -6.465 2.451 1.00 88.19 97 LEU A C 1
ATOM 745 O O . LEU A 1 97 ? 28.075 -6.290 1.773 1.00 88.19 97 LEU A O 1
ATOM 749 N N . SER A 1 98 ? 26.462 -5.450 3.079 1.00 87.94 98 SER A N 1
ATOM 750 C CA . SER A 1 98 ? 26.949 -4.072 2.970 1.00 87.94 98 SER A CA 1
ATOM 751 C C . SER A 1 98 ? 28.368 -3.912 3.507 1.00 87.94 98 SER A C 1
ATOM 753 O O . SER A 1 98 ? 29.166 -3.203 2.898 1.00 87.94 98 SER A O 1
ATOM 755 N N . ALA A 1 99 ? 28.713 -4.600 4.595 1.00 86.38 99 ALA A N 1
ATOM 756 C CA . ALA A 1 99 ? 30.058 -4.580 5.156 1.00 86.38 99 ALA A CA 1
ATOM 757 C C . ALA A 1 99 ? 31.099 -5.162 4.184 1.00 86.38 99 ALA A C 1
ATOM 759 O O . ALA A 1 99 ? 32.163 -4.570 3.983 1.00 86.38 99 ALA A O 1
ATOM 760 N N . LEU A 1 100 ? 30.772 -6.273 3.517 1.00 83.94 100 LEU A N 1
ATOM 761 C CA . LEU A 1 100 ? 31.613 -6.872 2.476 1.00 83.94 100 LEU A CA 1
ATOM 762 C C . LEU A 1 100 ? 31.806 -5.938 1.280 1.00 83.94 100 LEU A C 1
ATOM 764 O O . LEU A 1 100 ? 32.917 -5.814 0.768 1.00 83.94 100 LEU A O 1
ATOM 768 N N . PHE A 1 101 ? 30.759 -5.223 0.869 1.00 83.00 101 PHE A N 1
ATOM 769 C CA . PHE A 1 101 ? 30.851 -4.247 -0.215 1.00 83.00 101 PHE A CA 1
ATOM 770 C C . PHE A 1 101 ? 31.692 -3.023 0.143 1.00 83.00 101 PHE A C 1
ATOM 772 O O . PHE A 1 101 ? 32.536 -2.610 -0.652 1.00 83.00 101 PHE A O 1
ATOM 779 N N . VAL A 1 102 ? 31.513 -2.469 1.344 1.00 83.00 102 VAL A N 1
ATOM 780 C CA . VAL A 1 102 ? 32.344 -1.366 1.852 1.00 83.00 102 VAL A CA 1
ATOM 781 C C . VAL A 1 102 ? 33.811 -1.791 1.899 1.00 83.00 102 VAL A C 1
ATOM 783 O O . VAL A 1 102 ? 34.695 -1.035 1.495 1.00 83.00 102 VAL A O 1
ATOM 786 N N . ARG A 1 103 ? 34.080 -3.030 2.326 1.00 79.81 103 ARG A N 1
ATOM 787 C CA . ARG A 1 103 ? 35.429 -3.593 2.327 1.00 79.81 103 ARG A CA 1
ATOM 788 C C . ARG A 1 103 ? 35.982 -3.745 0.920 1.00 79.81 103 ARG A C 1
ATOM 790 O O . ARG A 1 103 ? 37.125 -3.370 0.698 1.00 79.81 103 ARG A O 1
ATOM 797 N N . ALA A 1 104 ? 35.199 -4.269 -0.014 1.00 76.12 104 ALA A N 1
ATOM 798 C CA . ALA A 1 104 ? 35.636 -4.480 -1.386 1.00 76.12 104 ALA A CA 1
ATOM 799 C C . ALA A 1 104 ? 35.860 -3.180 -2.173 1.00 76.12 104 ALA A C 1
ATOM 801 O O . ALA A 1 104 ? 36.677 -3.157 -3.085 1.00 76.12 104 ALA A O 1
ATOM 802 N N . ALA A 1 105 ? 35.180 -2.094 -1.800 1.00 72.94 105 ALA A N 1
ATOM 803 C CA . ALA A 1 105 ? 35.454 -0.755 -2.317 1.00 72.94 105 ALA A CA 1
ATOM 804 C C . ALA A 1 105 ? 36.744 -0.134 -1.732 1.00 72.94 105 ALA A C 1
ATOM 806 O O . ALA A 1 105 ? 37.180 0.929 -2.175 1.00 72.94 105 ALA A O 1
ATOM 807 N N . SER A 1 106 ? 37.363 -0.769 -0.727 1.00 75.75 106 SER A N 1
ATOM 808 C CA . SER A 1 106 ? 38.641 -0.333 -0.169 1.00 75.75 106 SER A CA 1
ATOM 809 C C . SER A 1 106 ? 39.791 -0.685 -1.122 1.00 75.75 106 SER A C 1
ATOM 811 O O . SER A 1 106 ? 39.902 -1.841 -1.530 1.00 75.75 106 SER A O 1
ATOM 813 N N . PRO A 1 107 ? 40.730 0.243 -1.389 1.00 65.06 107 PRO A N 1
ATOM 814 C CA . PRO A 1 107 ? 41.824 0.042 -2.348 1.00 65.06 107 PRO A CA 1
ATOM 815 C C . PRO A 1 107 ? 42.795 -1.098 -1.990 1.00 65.06 107 PRO A C 1
ATOM 817 O O . PRO A 1 107 ? 43.618 -1.486 -2.812 1.00 65.06 107 PRO A O 1
ATOM 820 N N . ASN A 1 108 ? 42.707 -1.642 -0.772 1.00 66.44 108 ASN A N 1
ATOM 821 C CA . ASN A 1 108 ? 43.557 -2.730 -0.285 1.00 66.44 108 ASN A CA 1
ATOM 822 C C . ASN A 1 108 ? 42.858 -4.103 -0.275 1.00 66.44 108 ASN A C 1
ATOM 824 O O . ASN A 1 108 ? 43.434 -5.069 0.230 1.00 66.44 108 ASN A O 1
ATOM 828 N N . ALA A 1 109 ? 41.613 -4.210 -0.749 1.00 65.31 109 ALA A N 1
ATOM 829 C CA . ALA A 1 109 ? 40.865 -5.463 -0.715 1.00 65.31 109 ALA A CA 1
ATOM 830 C C . ALA A 1 109 ? 41.184 -6.353 -1.925 1.00 65.31 109 ALA A C 1
ATOM 832 O O . ALA A 1 109 ? 41.087 -5.933 -3.075 1.00 65.31 109 ALA A O 1
ATOM 833 N N . LYS A 1 110 ? 41.541 -7.615 -1.660 1.00 60.59 110 LYS A N 1
ATOM 834 C CA . LYS A 1 110 ? 41.649 -8.663 -2.681 1.00 60.59 110 LYS A CA 1
ATOM 835 C C . LYS A 1 110 ? 40.288 -9.346 -2.822 1.00 60.59 110 LYS A C 1
ATOM 837 O O . LYS A 1 110 ? 39.873 -10.037 -1.902 1.00 60.59 110 LYS A O 1
ATOM 842 N N . HIS A 1 111 ? 39.628 -9.106 -3.955 1.00 59.50 111 HIS A N 1
ATOM 843 C CA . HIS A 1 111 ? 38.549 -9.898 -4.567 1.00 59.50 111 HIS A CA 1
ATOM 844 C C . HIS A 1 111 ? 37.509 -10.521 -3.613 1.00 59.50 111 HIS A C 1
ATOM 846 O O . HIS A 1 111 ? 37.674 -11.641 -3.143 1.00 59.50 111 HIS A O 1
ATOM 852 N N . SER A 1 112 ? 36.390 -9.823 -3.385 1.00 61.78 112 SER A N 1
ATOM 853 C CA . SER A 1 112 ? 35.226 -10.379 -2.662 1.00 61.78 112 SER A CA 1
ATOM 854 C C . SER A 1 112 ? 33.877 -10.132 -3.364 1.00 61.78 112 SER A C 1
ATOM 856 O O . SER A 1 112 ? 32.829 -10.422 -2.791 1.00 61.78 112 SER A O 1
ATOM 858 N N . VAL A 1 113 ? 33.863 -9.594 -4.590 1.00 64.88 113 VAL A N 1
ATOM 859 C CA . VAL A 1 113 ? 32.621 -9.121 -5.253 1.00 64.88 113 VAL A CA 1
ATOM 860 C C . VAL A 1 113 ? 32.232 -9.965 -6.461 1.00 64.88 113 VAL A C 1
ATOM 862 O O . VAL A 1 113 ? 31.080 -9.931 -6.889 1.00 64.88 113 VAL A O 1
ATOM 865 N N . ASP A 1 114 ? 33.157 -10.776 -6.972 1.00 71.12 114 ASP A N 1
ATOM 866 C CA . ASP A 1 114 ? 32.918 -11.696 -8.086 1.00 71.12 114 ASP A CA 1
ATOM 867 C C . ASP A 1 114 ? 31.653 -12.561 -7.899 1.00 71.12 114 ASP A C 1
ATOM 869 O O . ASP A 1 114 ? 30.905 -12.712 -8.869 1.00 71.12 114 ASP A O 1
ATOM 873 N N . PRO A 1 115 ? 31.316 -13.038 -6.676 1.00 77.44 115 PRO A N 1
ATOM 874 C CA . PRO A 1 115 ? 30.079 -13.783 -6.440 1.00 77.44 115 PRO A CA 1
ATOM 875 C C . PRO A 1 115 ? 28.801 -13.002 -6.774 1.00 77.44 115 PRO A C 1
ATOM 877 O O . PRO A 1 115 ? 27.839 -13.592 -7.249 1.00 77.44 115 PRO A O 1
ATOM 880 N N . VAL A 1 116 ? 28.773 -11.678 -6.570 1.00 76.56 116 VAL A N 1
ATOM 881 C CA . VAL A 1 116 ? 27.580 -10.857 -6.851 1.00 76.56 116 VAL A CA 1
ATOM 882 C C . VAL A 1 116 ? 27.405 -10.669 -8.352 1.00 76.56 116 VAL A C 1
ATOM 884 O O . VAL A 1 116 ? 26.293 -10.760 -8.866 1.00 76.56 116 VAL A O 1
ATOM 887 N N . MET A 1 117 ? 28.502 -10.422 -9.069 1.00 80.75 117 MET A N 1
ATOM 888 C CA . MET A 1 117 ? 28.466 -10.183 -10.515 1.00 80.75 117 MET A CA 1
ATOM 889 C C . MET A 1 117 ? 28.108 -11.449 -11.310 1.00 80.75 117 MET A C 1
ATOM 891 O O . MET A 1 117 ? 27.709 -11.345 -12.469 1.00 80.75 117 MET A O 1
ATOM 895 N N . ALA A 1 118 ? 28.217 -12.626 -10.687 1.00 83.94 118 ALA A N 1
ATOM 896 C CA . ALA A 1 118 ? 27.798 -13.910 -11.242 1.00 83.94 118 ALA A CA 1
ATOM 897 C C . ALA A 1 118 ? 26.293 -14.210 -11.068 1.00 83.94 118 ALA A C 1
ATOM 899 O O . ALA A 1 118 ? 25.793 -15.156 -11.677 1.00 83.94 118 ALA A O 1
ATOM 900 N N . LEU A 1 119 ? 25.566 -13.428 -10.258 1.00 86.50 119 LEU A N 1
ATOM 901 C CA . LEU A 1 119 ? 24.128 -13.611 -10.036 1.00 86.50 119 LEU A CA 1
ATOM 902 C C . LEU A 1 119 ? 23.299 -13.197 -11.259 1.00 86.50 119 LEU A C 1
ATOM 904 O O . LEU A 1 119 ? 23.734 -12.394 -12.082 1.00 86.50 119 LEU A O 1
ATOM 908 N N . GLU A 1 120 ? 22.068 -13.698 -11.359 1.00 89.12 120 GLU A N 1
ATOM 909 C CA . GLU A 1 120 ? 21.117 -13.261 -12.386 1.00 89.12 120 GLU A CA 1
ATOM 910 C C . GLU A 1 120 ? 20.832 -11.752 -12.258 1.00 89.12 120 GLU A C 1
ATOM 912 O O . GLU A 1 120 ? 20.695 -11.227 -11.153 1.00 89.12 120 GLU A O 1
ATOM 917 N N . GLY A 1 121 ? 20.699 -11.040 -13.384 1.00 87.75 121 GLY A N 1
ATOM 918 C CA . GLY A 1 121 ? 20.559 -9.575 -13.392 1.00 87.75 121 GLY A CA 1
ATOM 919 C C . GLY A 1 121 ? 19.409 -9.041 -12.527 1.00 87.75 121 GLY A C 1
ATOM 920 O O . GLY A 1 121 ? 19.533 -7.978 -11.927 1.00 87.75 121 GLY A O 1
ATOM 921 N N . LYS A 1 122 ? 18.318 -9.803 -12.382 1.00 88.00 122 LYS A N 1
ATOM 922 C CA . LYS A 1 122 ? 17.212 -9.448 -11.479 1.00 88.00 122 LYS A CA 1
ATOM 923 C C . LYS A 1 122 ? 17.644 -9.436 -10.005 1.00 88.00 122 LYS A C 1
ATOM 925 O O . LYS A 1 122 ? 17.286 -8.526 -9.266 1.00 88.00 122 LYS A O 1
ATOM 930 N N . VAL A 1 123 ? 18.433 -10.425 -9.596 1.00 87.06 123 VAL A N 1
ATOM 931 C CA . VAL A 1 123 ? 18.939 -10.585 -8.225 1.00 87.06 123 VAL A CA 1
ATOM 932 C C . VAL A 1 123 ? 19.964 -9.500 -7.911 1.00 87.06 123 VAL A C 1
ATOM 934 O O . VAL A 1 123 ? 19.972 -8.953 -6.811 1.00 87.06 123 VAL A O 1
ATOM 937 N N . GLN A 1 124 ? 20.785 -9.133 -8.899 1.00 87.25 124 GLN A N 1
ATOM 938 C CA . GLN A 1 124 ? 21.728 -8.021 -8.778 1.00 87.25 124 GLN A CA 1
ATOM 939 C C . GLN A 1 124 ? 21.015 -6.690 -8.494 1.00 87.25 124 GLN A C 1
ATOM 941 O O . GLN A 1 124 ? 21.438 -5.959 -7.600 1.00 87.25 124 GLN A O 1
ATOM 946 N N . GLU A 1 125 ? 19.921 -6.384 -9.201 1.00 86.50 125 GLU A N 1
ATOM 947 C CA . GLU A 1 125 ? 19.132 -5.168 -8.947 1.00 86.50 125 GLU A CA 1
ATOM 948 C C . GLU A 1 125 ? 18.418 -5.212 -7.585 1.00 86.50 125 GLU A C 1
ATOM 950 O O . GLU A 1 125 ? 18.383 -4.207 -6.878 1.00 86.50 125 GLU A O 1
ATOM 955 N N . GLU A 1 126 ? 17.926 -6.373 -7.142 1.00 88.06 126 GLU A N 1
ATOM 956 C CA . GLU A 1 126 ? 17.352 -6.510 -5.794 1.00 88.06 126 GLU A CA 1
ATOM 957 C C . GLU A 1 126 ? 18.403 -6.276 -4.693 1.00 88.06 126 GLU A C 1
ATOM 959 O O . GLU A 1 126 ? 18.140 -5.565 -3.720 1.00 88.06 126 GLU A O 1
ATOM 964 N N . ILE A 1 127 ? 19.619 -6.810 -4.856 1.00 87.50 127 ILE A N 1
ATOM 965 C CA . ILE A 1 127 ? 20.748 -6.546 -3.951 1.00 87.50 127 ILE A CA 1
ATOM 966 C C . ILE A 1 127 ? 21.123 -5.061 -3.969 1.00 87.50 127 ILE A C 1
ATOM 968 O O . ILE A 1 127 ? 21.369 -4.485 -2.909 1.00 87.50 127 ILE A O 1
ATOM 972 N N . LYS A 1 128 ? 21.124 -4.422 -5.144 1.00 85.81 128 LYS A N 1
ATOM 973 C CA . LYS A 1 128 ? 21.383 -2.984 -5.291 1.00 85.81 128 LYS A CA 1
ATOM 974 C C . LYS A 1 128 ? 20.415 -2.148 -4.464 1.00 85.81 128 LYS A C 1
ATOM 976 O O . LYS A 1 128 ? 20.852 -1.288 -3.704 1.00 85.81 128 LYS A O 1
ATOM 981 N N . GLU A 1 129 ? 19.116 -2.419 -4.589 1.00 85.81 129 GLU A N 1
ATOM 982 C CA . GLU A 1 129 ? 18.085 -1.722 -3.821 1.00 85.81 129 GLU A CA 1
ATOM 983 C C . GLU A 1 129 ? 18.272 -1.929 -2.313 1.00 85.81 129 GLU A C 1
ATOM 985 O O . GLU A 1 129 ? 18.146 -0.981 -1.541 1.00 85.81 129 GLU A O 1
ATOM 990 N N . LEU A 1 130 ? 18.595 -3.156 -1.881 1.00 85.38 130 LEU A N 1
ATOM 991 C CA . LEU A 1 130 ? 18.836 -3.466 -0.469 1.00 85.38 130 LEU A CA 1
ATOM 992 C C . LEU A 1 130 ? 20.062 -2.732 0.084 1.00 85.38 130 LEU A C 1
ATOM 994 O O . LEU A 1 130 ? 20.014 -2.211 1.197 1.00 85.38 130 LEU A O 1
ATOM 998 N N . LEU A 1 131 ? 21.137 -2.643 -0.698 1.00 84.44 131 LEU A N 1
ATOM 999 C CA . LEU A 1 131 ? 22.330 -1.893 -0.320 1.00 84.44 131 LEU A CA 1
ATOM 1000 C C . LEU A 1 131 ? 22.043 -0.399 -0.228 1.00 84.44 131 LEU A C 1
ATOM 1002 O O . LEU A 1 131 ? 22.437 0.211 0.756 1.00 84.44 131 LEU A O 1
ATOM 1006 N N . GLN A 1 132 ? 21.290 0.171 -1.171 1.00 84.25 132 GLN A N 1
ATOM 1007 C CA . GLN A 1 132 ? 20.930 1.594 -1.175 1.00 84.25 132 GLN A CA 1
ATOM 1008 C C . GLN A 1 132 ? 20.031 2.007 0.007 1.00 84.25 132 GLN A C 1
ATOM 1010 O O . GLN A 1 132 ? 19.938 3.185 0.339 1.00 84.25 132 GLN A O 1
ATOM 1015 N N . ILE A 1 133 ? 19.370 1.049 0.666 1.00 79.69 133 ILE A N 1
ATOM 1016 C CA . ILE A 1 133 ? 18.643 1.298 1.921 1.00 79.69 133 ILE A CA 1
ATOM 1017 C C . ILE A 1 133 ? 19.616 1.443 3.101 1.00 79.69 133 ILE A C 1
ATOM 1019 O O . ILE A 1 133 ? 19.367 2.233 4.011 1.00 79.69 133 ILE A O 1
ATOM 1023 N N . VAL A 1 134 ? 20.709 0.677 3.102 1.00 76.12 134 VAL A N 1
ATOM 1024 C CA . VAL A 1 134 ? 21.688 0.644 4.202 1.00 76.12 134 VAL A CA 1
ATOM 1025 C C . VAL A 1 134 ? 22.779 1.700 4.023 1.00 76.12 134 VAL A C 1
ATOM 1027 O O . VAL A 1 134 ? 23.228 2.313 4.991 1.00 76.12 134 VAL A O 1
ATOM 1030 N N . THR A 1 135 ? 23.195 1.949 2.786 1.00 71.12 135 THR A N 1
ATOM 1031 C CA . THR A 1 135 ? 24.142 2.997 2.413 1.00 71.12 135 THR A CA 1
ATOM 1032 C C . THR A 1 135 ? 23.350 4.198 1.912 1.00 71.12 135 THR A C 1
ATOM 1034 O O . THR A 1 135 ? 22.575 4.038 0.979 1.00 71.12 135 THR A O 1
ATOM 1037 N N . SER A 1 136 ? 23.530 5.373 2.526 1.00 64.94 136 SER A N 1
ATOM 1038 C CA . SER A 1 136 ? 22.866 6.644 2.166 1.00 64.94 136 SER A CA 1
ATOM 1039 C C . SER A 1 136 ? 22.586 6.789 0.654 1.00 64.94 136 SER A C 1
ATOM 1041 O O . SER A 1 136 ? 23.466 6.457 -0.143 1.00 64.94 136 SER A O 1
ATOM 1043 N N . PRO A 1 137 ? 21.427 7.344 0.234 1.00 56.81 137 PRO A N 1
ATOM 1044 C CA . PRO A 1 137 ? 21.027 7.449 -1.177 1.00 56.81 137 PRO A CA 1
ATOM 1045 C C . PRO A 1 137 ? 22.016 8.209 -2.076 1.00 56.81 137 PRO A C 1
ATOM 1047 O O . PRO A 1 137 ? 21.917 8.123 -3.297 1.00 56.81 137 PRO A O 1
ATOM 1050 N N . GLU A 1 138 ? 22.971 8.933 -1.490 1.00 52.06 138 GLU A N 1
ATOM 1051 C CA . GLU A 1 138 ? 24.044 9.641 -2.194 1.00 52.06 138 GLU A CA 1
ATOM 1052 C C . GLU A 1 138 ? 25.184 8.721 -2.682 1.00 52.06 138 GLU A C 1
ATOM 1054 O O . GLU A 1 138 ? 26.036 9.170 -3.447 1.00 52.06 138 GLU A O 1
ATOM 1059 N N . TYR A 1 139 ? 25.216 7.443 -2.279 1.00 57.03 139 TYR A N 1
ATOM 1060 C CA . TYR A 1 139 ? 26.295 6.508 -2.611 1.00 57.03 139 TYR A CA 1
ATOM 1061 C C . TYR A 1 139 ? 25.803 5.363 -3.516 1.00 57.03 139 TYR A C 1
ATOM 1063 O O . TYR A 1 139 ? 25.206 4.392 -3.055 1.00 57.03 139 TYR A O 1
ATOM 1071 N N . ASP A 1 140 ? 26.072 5.453 -4.824 1.00 61.81 140 ASP A N 1
ATOM 1072 C CA . ASP A 1 140 ? 25.787 4.374 -5.785 1.00 61.81 140 ASP A CA 1
ATOM 1073 C C . ASP A 1 140 ? 26.852 3.267 -5.684 1.00 61.81 140 ASP A C 1
ATOM 1075 O O . ASP A 1 140 ? 27.832 3.228 -6.435 1.00 61.81 140 ASP A O 1
ATOM 1079 N N . VAL A 1 141 ? 26.666 2.385 -4.695 1.00 57.56 141 VAL A N 1
ATOM 1080 C CA . VAL A 1 141 ? 27.586 1.295 -4.329 1.00 57.56 141 VAL A CA 1
ATOM 1081 C C . VAL A 1 141 ? 27.964 0.448 -5.546 1.00 57.56 141 VAL A C 1
ATOM 1083 O O . VAL A 1 141 ? 29.148 0.236 -5.799 1.00 57.56 141 VAL A O 1
ATOM 1086 N N . ILE A 1 142 ? 26.989 0.001 -6.345 1.00 56.56 142 ILE A N 1
ATOM 1087 C CA . ILE A 1 142 ? 27.256 -0.906 -7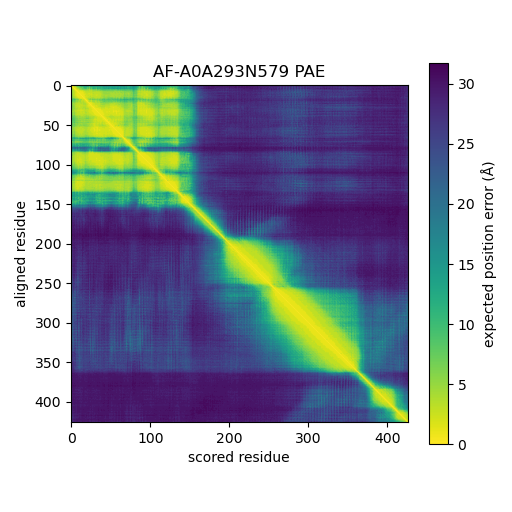.472 1.00 56.56 142 ILE A CA 1
ATOM 1088 C C . ILE A 1 142 ? 28.017 -0.201 -8.593 1.00 56.56 142 ILE A C 1
ATOM 1090 O O . ILE A 1 142 ? 28.950 -0.785 -9.146 1.00 56.56 142 ILE A O 1
ATOM 1094 N N . THR A 1 143 ? 27.680 1.047 -8.918 1.00 60.88 143 THR A N 1
ATOM 1095 C CA . THR A 1 143 ? 28.423 1.798 -9.940 1.00 60.88 143 THR A CA 1
ATOM 1096 C C . THR A 1 143 ? 29.851 2.091 -9.479 1.00 60.88 143 THR A C 1
ATOM 1098 O O . THR A 1 143 ? 30.790 1.943 -10.260 1.00 60.88 143 THR A O 1
ATOM 1101 N N . SER A 1 144 ? 30.044 2.420 -8.199 1.00 55.47 144 SER A N 1
ATOM 1102 C CA . SER A 1 144 ? 31.371 2.652 -7.616 1.00 55.47 144 SER A CA 1
ATOM 1103 C C . SER A 1 144 ? 32.241 1.385 -7.642 1.00 55.47 144 SER A C 1
ATOM 1105 O O . SER A 1 144 ? 33.402 1.433 -8.046 1.00 55.47 144 SER A O 1
ATOM 1107 N N . LEU A 1 145 ? 31.662 0.222 -7.322 1.00 51.47 145 LEU A N 1
ATOM 1108 C CA . LEU A 1 145 ? 32.345 -1.074 -7.394 1.00 51.47 145 LEU A CA 1
ATOM 1109 C C . LEU A 1 145 ? 32.615 -1.546 -8.819 1.00 51.47 145 LEU A C 1
ATOM 1111 O O . LEU A 1 145 ? 33.703 -2.048 -9.088 1.00 51.47 145 LEU A O 1
ATOM 1115 N N . ARG A 1 146 ? 31.675 -1.345 -9.748 1.00 60.16 146 ARG A N 1
ATOM 1116 C CA . ARG A 1 146 ? 31.895 -1.628 -11.171 1.00 60.16 146 ARG A CA 1
ATOM 1117 C C . ARG A 1 146 ? 33.061 -0.801 -11.705 1.00 60.16 146 ARG A C 1
ATOM 1119 O O . ARG A 1 146 ? 33.940 -1.353 -12.354 1.00 60.16 146 ARG A O 1
ATOM 1126 N N . ASN A 1 147 ? 33.112 0.485 -11.364 1.00 57.47 147 ASN A N 1
ATOM 1127 C CA . ASN A 1 147 ? 34.224 1.357 -11.731 1.00 57.47 147 ASN A CA 1
ATOM 1128 C C . ASN A 1 147 ? 35.543 0.893 -11.092 1.00 57.47 147 ASN A C 1
ATOM 1130 O O . ASN A 1 147 ? 36.570 0.896 -11.762 1.00 57.47 147 ASN A O 1
ATOM 1134 N N . HIS A 1 148 ? 35.527 0.447 -9.831 1.00 46.91 148 HIS A N 1
ATOM 1135 C CA . HIS A 1 148 ? 36.727 -0.043 -9.145 1.00 46.91 148 HIS A CA 1
ATOM 1136 C C . HIS A 1 148 ? 37.271 -1.350 -9.750 1.00 46.91 148 HIS A C 1
ATOM 1138 O O . HIS A 1 148 ? 38.474 -1.469 -9.974 1.00 46.91 148 HIS A O 1
ATOM 1144 N N . LEU A 1 149 ? 36.392 -2.301 -10.084 1.00 44.56 149 LEU A N 1
ATOM 1145 C CA . LEU A 1 149 ? 36.759 -3.561 -10.742 1.00 44.56 149 LEU A CA 1
ATOM 1146 C C . LEU A 1 149 ? 37.235 -3.343 -12.187 1.00 44.56 149 LEU A C 1
ATOM 1148 O O . LEU A 1 149 ? 38.170 -4.005 -12.632 1.00 44.56 149 LEU A O 1
ATOM 1152 N N . GLN A 1 150 ? 36.642 -2.386 -12.906 1.00 54.97 150 GLN A N 1
ATOM 1153 C CA . GLN A 1 150 ? 37.052 -2.040 -14.269 1.00 54.97 150 GLN A CA 1
ATOM 1154 C C . GLN A 1 150 ? 38.443 -1.386 -14.294 1.00 54.97 150 GLN A C 1
ATOM 1156 O O . GLN A 1 150 ? 39.269 -1.741 -15.131 1.00 54.97 150 GLN A O 1
ATOM 1161 N N . VAL A 1 151 ? 38.743 -0.517 -13.321 1.00 48.31 151 VAL A N 1
ATOM 1162 C CA . VAL A 1 151 ? 40.069 0.108 -13.159 1.00 48.31 151 VAL A CA 1
ATOM 1163 C C . VAL A 1 151 ? 41.162 -0.921 -12.838 1.00 48.31 151 VAL A C 1
ATOM 1165 O O . VAL A 1 151 ? 42.293 -0.745 -13.275 1.00 48.31 151 VAL A O 1
ATOM 1168 N N . GLN A 1 152 ? 40.848 -2.018 -12.139 1.00 42.81 152 GLN A N 1
ATOM 1169 C CA . GLN A 1 152 ? 41.821 -3.092 -11.887 1.00 42.81 152 GLN A CA 1
ATOM 1170 C C . GLN A 1 152 ? 42.075 -4.003 -13.102 1.00 42.81 152 GLN A C 1
ATOM 1172 O O . GLN A 1 152 ? 43.124 -4.640 -13.164 1.00 42.81 152 GLN A O 1
ATOM 1177 N N . SER A 1 153 ? 41.158 -4.066 -14.075 1.00 45.88 153 SER A N 1
ATOM 1178 C CA . SER A 1 153 ? 41.312 -4.921 -15.265 1.00 45.88 153 SER A CA 1
ATOM 1179 C C . SER A 1 153 ? 42.243 -4.351 -16.346 1.00 45.88 153 SER A C 1
ATOM 1181 O O . SER A 1 153 ? 42.751 -5.110 -17.171 1.00 45.88 153 SER A O 1
ATOM 1183 N N . ASP A 1 154 ? 42.518 -3.043 -16.319 1.00 42.53 154 ASP A N 1
ATOM 1184 C CA . ASP A 1 154 ? 43.336 -2.358 -17.332 1.00 42.53 154 ASP A CA 1
ATOM 1185 C C . ASP A 1 154 ? 44.854 -2.361 -17.024 1.00 42.53 154 ASP A C 1
ATOM 1187 O O . ASP A 1 154 ? 45.651 -1.948 -17.870 1.00 42.53 154 ASP A O 1
ATOM 1191 N N . ASP A 1 155 ? 45.281 -2.865 -15.857 1.00 37.09 155 ASP A N 1
ATOM 1192 C CA . ASP A 1 155 ? 46.700 -2.907 -15.448 1.00 37.09 155 ASP A CA 1
ATOM 1193 C C . ASP A 1 155 ? 47.457 -4.181 -15.897 1.00 37.09 155 ASP A C 1
ATOM 1195 O O . ASP A 1 155 ? 48.681 -4.265 -15.758 1.00 37.09 155 ASP A O 1
ATOM 1199 N N . GLU A 1 156 ? 46.791 -5.151 -16.535 1.00 40.31 156 GLU A N 1
ATOM 1200 C CA . GLU A 1 156 ? 47.465 -6.271 -17.213 1.00 40.31 156 GLU A CA 1
ATOM 1201 C C . GLU A 1 156 ? 47.664 -5.985 -18.712 1.00 40.31 156 GLU A C 1
ATOM 1203 O O . GLU A 1 156 ? 46.938 -6.438 -19.597 1.00 40.31 156 GLU A O 1
ATOM 1208 N N . SER A 1 157 ? 48.716 -5.221 -19.010 1.00 34.38 157 SER A N 1
ATOM 1209 C CA . SER A 1 157 ? 49.199 -4.982 -20.376 1.00 34.38 157 SER A CA 1
ATOM 1210 C C . SER A 1 157 ? 49.638 -6.280 -21.085 1.00 34.38 157 SER A C 1
ATOM 1212 O O . SER A 1 157 ? 50.542 -6.965 -20.596 1.00 34.38 157 SER A O 1
ATOM 1214 N N . PRO A 1 158 ? 49.144 -6.591 -22.301 1.00 38.75 158 PRO A N 1
ATOM 1215 C CA . PRO A 1 158 ? 49.671 -7.692 -23.092 1.00 38.75 158 PRO A CA 1
ATOM 1216 C C . PRO A 1 158 ? 50.917 -7.275 -23.888 1.00 38.75 158 PRO A C 1
ATOM 1218 O O . PRO A 1 158 ? 50.964 -6.275 -24.609 1.00 38.75 158 PRO A O 1
ATOM 1221 N N . ILE A 1 159 ? 51.941 -8.117 -23.777 1.00 35.06 159 ILE A N 1
ATOM 1222 C CA . ILE A 1 159 ? 53.227 -8.056 -24.471 1.00 35.06 159 ILE A CA 1
ATOM 1223 C C . ILE A 1 159 ? 53.026 -8.025 -25.998 1.00 35.06 159 ILE A C 1
ATOM 1225 O O . ILE A 1 159 ? 52.581 -8.985 -26.628 1.00 35.06 159 ILE A O 1
ATOM 1229 N N . MET A 1 160 ? 53.425 -6.910 -26.611 1.00 32.69 160 MET A N 1
ATOM 1230 C CA . MET A 1 160 ? 53.451 -6.688 -28.058 1.00 32.69 160 MET A CA 1
ATOM 1231 C C . MET A 1 160 ? 54.481 -7.591 -28.761 1.00 32.69 160 MET A C 1
ATOM 1233 O O . MET A 1 160 ? 55.681 -7.314 -28.731 1.00 32.69 160 MET A O 1
ATOM 1237 N N . THR A 1 161 ? 54.030 -8.603 -29.509 1.00 34.66 161 THR A N 1
ATOM 1238 C CA . THR A 1 161 ? 54.851 -9.254 -30.548 1.00 34.66 161 THR A CA 1
ATOM 1239 C C . THR A 1 161 ? 54.469 -8.731 -31.937 1.00 34.66 161 THR A C 1
ATOM 1241 O O . THR A 1 161 ? 53.479 -9.119 -32.551 1.00 34.66 161 THR A O 1
ATOM 1244 N N . LYS A 1 162 ? 55.288 -7.810 -32.458 1.00 36.28 162 LYS A N 1
ATOM 1245 C CA . LYS A 1 162 ? 55.178 -7.261 -33.819 1.00 36.28 162 LYS A CA 1
ATOM 1246 C C . LYS A 1 162 ? 55.558 -8.321 -34.863 1.00 36.28 162 LYS A C 1
ATOM 1248 O O . LYS A 1 162 ? 56.730 -8.673 -34.985 1.00 36.28 162 LYS A O 1
ATOM 1253 N N . LYS A 1 163 ? 54.604 -8.757 -35.693 1.00 36.22 163 LYS A N 1
ATOM 1254 C CA . LYS A 1 163 ? 54.876 -9.437 -36.975 1.00 36.22 163 LYS A CA 1
ATOM 1255 C C . LYS A 1 163 ? 54.706 -8.456 -38.143 1.00 36.22 163 LYS A C 1
ATOM 1257 O O . LYS A 1 163 ? 53.643 -7.882 -38.343 1.00 36.22 163 LYS A O 1
ATOM 1262 N N . ARG A 1 164 ? 55.790 -8.276 -38.908 1.00 41.34 164 ARG A N 1
ATOM 1263 C CA . ARG A 1 164 ? 55.860 -7.565 -40.202 1.00 41.34 164 ARG A CA 1
ATOM 1264 C C . ARG A 1 164 ? 55.023 -8.273 -41.277 1.00 41.34 164 ARG A C 1
ATOM 1266 O O . ARG A 1 164 ? 55.097 -9.501 -41.339 1.00 41.34 164 ARG A O 1
ATOM 1273 N N . PRO A 1 165 ? 54.423 -7.551 -42.241 1.00 40.94 165 PRO A N 1
ATOM 1274 C CA . PRO A 1 165 ? 54.089 -8.135 -43.529 1.00 40.94 165 PRO A CA 1
ATOM 1275 C C . PRO A 1 165 ? 55.241 -7.943 -44.532 1.00 40.94 165 PRO A C 1
ATOM 1277 O O . PRO A 1 165 ? 55.770 -6.848 -44.721 1.00 40.94 165 PRO A O 1
ATOM 1280 N N . LYS A 1 166 ? 55.630 -9.052 -45.170 1.00 45.56 166 LYS A N 1
ATOM 1281 C CA . LYS A 1 166 ? 56.411 -9.097 -46.412 1.00 45.56 166 LYS A CA 1
ATOM 1282 C C . LYS A 1 166 ? 55.448 -8.884 -47.585 1.00 45.56 166 LYS A C 1
ATOM 1284 O O . LYS A 1 166 ? 54.525 -9.668 -47.751 1.00 45.56 166 LYS A O 1
ATOM 1289 N N . CYS A 1 167 ? 55.723 -7.894 -48.420 1.00 35.94 167 CYS A N 1
ATOM 1290 C CA . CYS A 1 167 ? 55.256 -7.793 -49.804 1.00 35.94 167 CYS A CA 1
ATOM 1291 C C . CYS A 1 167 ? 56.500 -7.316 -50.572 1.00 35.94 167 CYS A C 1
ATOM 1293 O O . CYS A 1 167 ? 57.125 -6.347 -50.154 1.00 35.94 167 CYS A O 1
ATOM 1295 N N . GLY A 1 168 ? 57.084 -8.035 -51.522 1.00 34.09 168 GLY A N 1
ATOM 1296 C CA . GLY A 1 168 ? 56.476 -8.705 -52.664 1.00 34.09 168 GLY A CA 1
ATOM 1297 C C . GLY A 1 168 ? 57.146 -8.054 -53.873 1.00 34.09 168 GLY A C 1
ATOM 1298 O O . GLY A 1 168 ? 56.778 -6.951 -54.255 1.00 34.09 168 GLY A O 1
ATOM 1299 N N . LYS A 1 169 ? 58.245 -8.665 -54.332 1.00 40.50 169 LYS A N 1
ATOM 1300 C CA . LYS A 1 169 ? 59.010 -8.259 -55.520 1.00 40.50 169 LYS A CA 1
ATOM 1301 C C . LYS A 1 169 ? 58.138 -8.398 -56.768 1.00 40.50 169 LYS A C 1
ATOM 1303 O O . LYS A 1 169 ? 57.232 -9.224 -56.751 1.00 40.50 169 LYS A O 1
ATOM 1308 N N . ASP A 1 170 ? 58.499 -7.625 -57.797 1.00 34.94 170 ASP A N 1
ATOM 1309 C CA . ASP A 1 170 ? 58.380 -7.878 -59.249 1.00 34.94 170 ASP A CA 1
ATOM 1310 C C . ASP A 1 170 ? 57.929 -6.586 -59.954 1.00 34.94 170 ASP A C 1
ATOM 1312 O O . ASP A 1 170 ? 57.104 -5.854 -59.430 1.00 34.94 170 ASP A O 1
ATOM 1316 N N . GLN A 1 171 ? 58.407 -6.160 -61.118 1.00 41.78 171 GLN A N 1
ATOM 1317 C CA . GLN A 1 171 ? 59.392 -6.655 -62.068 1.00 41.78 171 GLN A CA 1
ATOM 1318 C C . GLN A 1 171 ? 59.782 -5.442 -62.933 1.00 41.78 171 GLN A C 1
ATOM 1320 O O . GLN A 1 171 ? 58.969 -4.579 -63.259 1.00 41.78 171 GLN A O 1
ATOM 1325 N N . SER A 1 172 ? 61.057 -5.388 -63.283 1.00 35.12 172 SER A N 1
ATOM 1326 C CA . SER A 1 172 ? 61.685 -4.505 -64.260 1.00 35.12 172 SER A CA 1
ATOM 1327 C C . SER A 1 172 ? 61.101 -4.654 -65.670 1.00 35.12 172 SER A C 1
ATOM 1329 O O . SER A 1 172 ? 61.014 -5.775 -66.159 1.00 35.12 172 SER A O 1
ATOM 1331 N N . PHE A 1 173 ? 60.875 -3.543 -66.378 1.00 37.00 173 PHE A N 1
ATOM 1332 C CA . PHE A 1 173 ? 60.932 -3.505 -67.845 1.00 37.00 173 PHE A CA 1
ATOM 1333 C C . PHE A 1 173 ? 61.577 -2.192 -68.307 1.00 37.00 173 PHE A C 1
ATOM 1335 O O . PHE A 1 173 ? 60.930 -1.161 -68.457 1.00 37.00 173 PHE A O 1
ATOM 1342 N N . THR A 1 174 ? 62.889 -2.233 -68.528 1.00 36.41 174 THR A N 1
ATOM 1343 C CA . THR A 1 174 ? 63.614 -1.235 -69.321 1.00 36.41 174 THR A CA 1
ATOM 1344 C C . THR A 1 174 ? 63.565 -1.658 -70.785 1.00 36.41 174 THR A C 1
ATOM 1346 O O . THR A 1 174 ? 64.241 -2.613 -71.167 1.00 36.41 174 THR A O 1
ATOM 1349 N N . PHE A 1 175 ? 62.787 -0.960 -71.612 1.00 34.59 175 PHE A N 1
ATOM 1350 C CA . PHE A 1 175 ? 62.879 -1.093 -73.065 1.00 34.59 175 PHE A CA 1
ATOM 1351 C C . PHE A 1 175 ? 63.908 -0.106 -73.619 1.00 34.59 175 PHE A C 1
ATOM 1353 O O . PHE A 1 175 ? 63.699 1.102 -73.681 1.00 34.59 175 PHE A O 1
ATOM 1360 N N . SER A 1 176 ? 65.041 -0.676 -74.011 1.00 38.88 176 SER A N 1
ATOM 1361 C CA . SER A 1 176 ? 66.035 -0.102 -74.909 1.00 38.88 176 SER A CA 1
ATOM 1362 C C . SER A 1 176 ? 65.562 -0.282 -76.359 1.00 38.88 176 SER A C 1
ATOM 1364 O O . SER A 1 176 ? 65.169 -1.397 -76.705 1.00 38.88 176 SER A O 1
ATOM 1366 N N . PRO A 1 177 ? 65.623 0.734 -77.240 1.00 40.62 177 PRO A N 1
ATOM 1367 C CA . PRO A 1 177 ? 65.583 0.506 -78.674 1.00 40.62 177 PRO A CA 1
ATOM 1368 C C . PRO A 1 177 ? 66.991 0.660 -79.258 1.00 40.62 177 PRO A C 1
ATOM 1370 O O . PRO A 1 177 ? 67.462 1.761 -79.546 1.00 40.62 177 PRO A O 1
ATOM 1373 N N . CYS A 1 178 ? 67.657 -0.479 -79.460 1.00 33.38 178 CYS A N 1
ATOM 1374 C CA . CYS A 1 178 ? 68.754 -0.587 -80.412 1.00 33.38 178 CYS A CA 1
ATOM 1375 C C . CYS A 1 178 ? 68.214 -0.475 -81.850 1.00 33.38 178 CYS A C 1
ATOM 1377 O O . CYS A 1 178 ? 67.209 -1.072 -82.223 1.00 33.38 178 CYS A O 1
ATOM 1379 N N . THR A 1 179 ? 68.948 0.314 -82.628 1.00 47.34 179 THR A N 1
ATOM 1380 C CA . THR A 1 179 ? 68.848 0.674 -84.053 1.00 47.34 179 THR A CA 1
ATOM 1381 C C . THR A 1 179 ? 68.631 -0.481 -85.045 1.00 47.34 179 THR A C 1
ATOM 1383 O O . THR A 1 179 ? 69.008 -1.615 -84.759 1.00 47.34 179 THR A O 1
ATOM 1386 N N . PRO A 1 180 ? 68.308 -0.151 -86.312 1.00 44.06 180 PRO A N 1
ATOM 1387 C CA . PRO A 1 180 ? 69.282 -0.471 -87.360 1.00 44.06 180 PRO A CA 1
ATOM 1388 C C . PRO A 1 180 ? 69.638 0.731 -88.248 1.00 44.06 180 PRO A C 1
ATOM 1390 O O . PRO A 1 180 ? 68.797 1.341 -88.907 1.00 44.06 180 PRO A O 1
ATOM 1393 N N . ARG A 1 181 ? 70.944 1.023 -88.296 1.00 44.16 181 ARG A N 1
ATOM 1394 C CA . ARG A 1 181 ? 71.596 1.808 -89.349 1.00 44.16 181 ARG A CA 1
ATOM 1395 C C . ARG A 1 181 ? 71.402 1.101 -90.693 1.00 44.16 181 ARG A C 1
ATOM 1397 O O . ARG A 1 181 ? 71.917 0.003 -90.880 1.00 44.16 181 ARG A O 1
ATOM 1404 N N . PHE A 1 182 ? 70.756 1.766 -91.645 1.00 45.28 182 PHE A N 1
ATOM 1405 C CA . PHE A 1 182 ? 70.851 1.416 -93.063 1.00 45.28 182 PHE A CA 1
ATOM 1406 C C . PHE A 1 182 ? 71.964 2.240 -93.735 1.00 45.28 182 PHE A C 1
ATOM 1408 O O . PHE A 1 182 ? 72.074 3.441 -93.470 1.00 45.28 182 PHE A O 1
ATOM 1415 N N . PRO A 1 183 ? 72.787 1.644 -94.617 1.00 45.75 183 PRO A N 1
ATOM 1416 C CA . PRO A 1 183 ? 73.775 2.381 -95.390 1.00 45.75 183 PRO A CA 1
ATOM 1417 C C . PRO A 1 183 ? 73.075 3.090 -96.557 1.00 45.75 183 PRO A C 1
ATOM 1419 O O . PRO A 1 183 ? 72.677 2.463 -97.540 1.00 45.75 183 PRO A O 1
ATOM 1422 N N . LEU A 1 184 ? 72.916 4.411 -96.464 1.00 38.81 184 LEU A N 1
ATOM 1423 C CA . LEU A 1 184 ? 72.460 5.222 -97.592 1.00 38.81 184 LEU A CA 1
ATOM 1424 C C . LEU A 1 184 ? 73.571 5.286 -98.647 1.00 38.81 184 LEU A C 1
ATOM 1426 O O . LEU A 1 184 ? 74.588 5.962 -98.486 1.00 38.81 184 LEU A O 1
ATOM 1430 N N . LYS A 1 185 ? 73.358 4.553 -99.744 1.00 39.28 185 LYS A N 1
ATOM 1431 C CA . LYS A 1 185 ? 74.090 4.710 -101.001 1.00 39.28 185 LYS A CA 1
ATOM 1432 C C . LYS A 1 185 ? 73.970 6.165 -101.467 1.00 39.28 185 LYS A C 1
ATOM 1434 O O . LYS A 1 185 ? 72.865 6.684 -101.607 1.00 39.28 185 LYS A O 1
ATOM 1439 N N . ARG A 1 186 ? 75.115 6.800 -101.743 1.00 42.78 186 ARG A N 1
ATOM 1440 C CA . ARG A 1 186 ? 75.204 8.043 -102.523 1.00 42.78 186 ARG A CA 1
ATOM 1441 C C . ARG A 1 186 ? 74.511 7.826 -103.866 1.00 42.78 186 ARG A C 1
ATOM 1443 O O . ARG A 1 186 ? 74.964 7.002 -104.656 1.00 42.78 186 ARG A O 1
ATOM 1450 N N . ILE A 1 187 ? 73.454 8.587 -104.120 1.00 42.75 187 ILE A N 1
ATOM 1451 C CA . ILE A 1 187 ? 72.907 8.792 -105.458 1.00 42.75 187 ILE A CA 1
ATOM 1452 C C . ILE A 1 187 ? 73.148 10.265 -105.777 1.00 42.75 187 ILE A C 1
ATOM 1454 O O . ILE A 1 187 ? 72.672 11.153 -105.072 1.00 42.75 187 ILE A O 1
ATOM 1458 N N . SER A 1 188 ? 73.974 10.500 -106.791 1.00 40.19 188 SER A N 1
ATOM 1459 C CA . SER A 1 188 ? 74.273 11.814 -107.357 1.00 40.19 188 SER A CA 1
ATOM 1460 C C . SER A 1 188 ? 73.007 12.470 -107.937 1.00 40.19 188 SER A C 1
ATOM 1462 O O . SER A 1 188 ? 72.068 11.765 -108.314 1.00 40.19 188 SER A O 1
ATOM 1464 N N . PRO A 1 189 ? 72.950 13.811 -108.010 1.00 42.97 189 PRO A N 1
ATOM 1465 C CA . PRO A 1 189 ? 71.710 14.545 -108.218 1.00 42.97 189 PRO A CA 1
ATOM 1466 C C . PRO A 1 189 ? 71.267 14.479 -109.683 1.00 42.97 189 PRO A C 1
ATOM 1468 O O . PRO A 1 189 ? 71.919 15.037 -110.562 1.00 42.97 189 PRO A O 1
ATOM 1471 N N . LEU A 1 190 ? 70.123 13.845 -109.949 1.00 41.22 190 LEU A N 1
ATOM 1472 C CA . LEU A 1 190 ? 69.387 14.100 -111.184 1.00 41.22 190 LEU A CA 1
ATOM 1473 C C . LEU A 1 190 ? 68.698 15.462 -111.046 1.00 41.22 190 LEU A C 1
ATOM 1475 O O . LEU A 1 190 ? 67.782 15.627 -110.240 1.00 41.22 190 LEU A O 1
ATOM 1479 N N . GLN A 1 191 ? 69.158 16.433 -111.836 1.00 47.44 191 GLN A N 1
ATOM 1480 C CA . GLN A 1 191 ? 68.478 17.703 -112.077 1.00 47.44 191 GLN A CA 1
ATOM 1481 C C . GLN A 1 191 ? 67.041 17.433 -112.540 1.00 47.44 191 GLN A C 1
ATOM 1483 O O . GLN A 1 191 ? 66.792 17.077 -113.690 1.00 47.44 191 GLN A O 1
ATOM 1488 N N . ALA A 1 192 ? 66.089 17.605 -111.625 1.00 46.19 192 ALA A N 1
ATOM 1489 C CA . ALA A 1 192 ? 64.683 17.737 -111.963 1.00 46.19 192 ALA A CA 1
ATOM 1490 C C . ALA A 1 192 ? 64.406 19.192 -112.393 1.00 46.19 192 ALA A C 1
ATOM 1492 O O . ALA A 1 192 ? 64.976 20.120 -111.811 1.00 46.19 192 ALA A O 1
ATOM 1493 N N . PRO A 1 193 ? 63.532 19.420 -113.386 1.00 48.81 193 PRO A N 1
ATOM 1494 C CA . PRO A 1 193 ? 63.223 20.758 -113.879 1.00 48.81 193 PRO A CA 1
ATOM 1495 C C . PRO A 1 193 ? 62.658 21.657 -112.755 1.00 48.81 193 PRO A C 1
ATOM 1497 O O . PRO A 1 193 ? 61.856 21.188 -111.938 1.00 48.81 193 PRO A O 1
ATOM 1500 N N . PRO A 1 194 ? 63.034 22.953 -112.701 1.00 56.91 194 PRO A N 1
ATOM 1501 C CA . PRO A 1 194 ? 62.770 23.856 -111.569 1.00 56.91 194 PRO A CA 1
ATOM 1502 C C . PRO A 1 194 ? 61.282 24.101 -111.255 1.00 56.91 194 PRO A C 1
ATOM 1504 O O . PRO A 1 194 ? 60.951 24.635 -110.197 1.00 56.91 194 PRO A O 1
ATOM 1507 N N . THR A 1 195 ? 60.366 23.688 -112.131 1.00 57.22 195 THR A N 1
ATOM 1508 C CA . THR A 1 195 ? 58.912 23.768 -111.931 1.00 57.22 195 THR A CA 1
ATOM 1509 C C . THR A 1 195 ? 58.349 22.620 -111.083 1.00 57.22 195 THR A C 1
ATOM 1511 O O . THR A 1 195 ? 57.402 22.830 -110.328 1.00 57.22 195 THR A O 1
ATOM 1514 N N . LEU A 1 196 ? 58.942 21.421 -111.135 1.00 56.97 196 LEU A N 1
ATOM 1515 C CA . LEU A 1 196 ? 58.425 20.228 -110.447 1.00 56.97 196 LEU A CA 1
ATOM 1516 C C . LEU A 1 196 ? 58.891 20.145 -108.985 1.00 56.97 196 LEU A C 1
ATOM 1518 O O . LEU A 1 196 ? 58.127 19.727 -108.115 1.00 56.97 196 LEU A O 1
ATOM 1522 N N . LEU A 1 197 ? 60.112 20.615 -108.701 1.00 60.31 197 LEU A N 1
ATOM 1523 C CA . LEU A 1 197 ? 60.608 20.836 -107.335 1.00 60.31 197 LEU A CA 1
ATOM 1524 C C . LEU A 1 197 ? 59.764 21.888 -106.608 1.00 60.31 197 LEU A C 1
ATOM 1526 O O . LEU A 1 197 ? 59.293 21.634 -105.505 1.00 60.31 197 LEU A O 1
ATOM 1530 N N . ARG A 1 198 ? 59.447 23.002 -107.280 1.00 65.25 198 ARG A N 1
ATOM 1531 C CA . ARG A 1 198 ? 58.618 24.078 -106.720 1.00 65.25 198 ARG A CA 1
ATOM 1532 C C . ARG A 1 198 ? 57.212 23.600 -106.326 1.00 65.25 198 ARG A C 1
ATOM 1534 O O . ARG A 1 198 ? 56.723 23.985 -105.268 1.00 65.25 198 ARG A O 1
ATOM 1541 N N . ASN A 1 199 ? 56.586 22.730 -107.124 1.00 74.50 199 ASN A N 1
ATOM 1542 C CA . ASN A 1 199 ? 55.285 22.134 -106.786 1.00 74.50 199 ASN A CA 1
ATOM 1543 C C . ASN A 1 199 ? 55.369 21.180 -105.584 1.00 74.50 199 ASN A C 1
ATOM 1545 O O . ASN A 1 199 ? 54.502 21.213 -104.710 1.00 74.50 199 ASN A O 1
ATOM 1549 N N . LYS A 1 200 ? 56.424 20.359 -105.502 1.00 76.94 200 LYS A N 1
ATOM 1550 C CA . LYS A 1 200 ? 56.657 19.487 -104.341 1.00 76.94 200 LYS A CA 1
ATOM 1551 C C . LYS A 1 200 ? 56.935 20.298 -103.075 1.00 76.94 200 LYS A C 1
ATOM 1553 O O . LYS A 1 200 ? 56.368 19.987 -102.034 1.00 76.94 200 LYS A O 1
ATOM 1558 N N . ASP A 1 201 ? 57.706 21.378 -103.168 1.00 79.31 201 ASP A N 1
ATOM 1559 C CA . ASP A 1 201 ? 57.983 22.280 -102.045 1.00 79.31 201 ASP A CA 1
ATOM 1560 C C . ASP A 1 201 ? 56.719 23.005 -101.559 1.00 79.31 201 ASP A C 1
ATOM 1562 O O . ASP A 1 201 ? 56.499 23.137 -100.353 1.00 79.31 201 ASP A O 1
ATOM 1566 N N . GLN A 1 202 ? 55.836 23.419 -102.476 1.00 82.56 202 GLN A N 1
ATOM 1567 C CA . GLN A 1 202 ? 54.527 23.983 -102.129 1.00 82.56 202 GLN A CA 1
ATOM 1568 C C . GLN A 1 202 ? 53.621 22.956 -101.433 1.00 82.56 202 GLN A C 1
ATOM 1570 O O . GLN A 1 202 ? 52.974 23.285 -100.435 1.00 82.56 202 GLN A O 1
ATOM 1575 N N . GLN A 1 203 ? 53.599 21.707 -101.907 1.00 84.75 203 GLN A N 1
ATOM 1576 C CA . GLN A 1 203 ? 52.830 20.627 -101.286 1.00 84.75 203 GLN A CA 1
ATOM 1577 C C . GLN A 1 203 ? 53.376 20.263 -99.897 1.00 84.75 203 GLN A C 1
ATOM 1579 O O . GLN A 1 203 ? 52.601 20.130 -98.952 1.00 84.75 203 GLN A O 1
ATOM 1584 N N . ILE A 1 204 ? 54.702 20.191 -99.743 1.00 84.81 204 ILE A N 1
ATOM 1585 C CA . ILE A 1 204 ? 55.375 19.987 -98.453 1.00 84.81 204 ILE A CA 1
ATOM 1586 C C . ILE A 1 204 ? 55.042 21.131 -97.494 1.00 84.81 204 ILE A C 1
ATOM 1588 O O . ILE A 1 204 ? 54.737 20.884 -96.330 1.00 84.81 204 ILE A O 1
ATOM 1592 N N . LYS A 1 205 ? 55.043 22.383 -97.965 1.00 87.19 205 LYS A N 1
ATOM 1593 C CA . LYS A 1 205 ? 54.667 23.537 -97.141 1.00 87.19 205 LYS A CA 1
ATOM 1594 C C . LYS A 1 205 ? 53.213 23.446 -96.667 1.00 87.19 205 LYS A C 1
ATOM 1596 O O . LYS A 1 205 ? 52.954 23.690 -95.492 1.00 87.19 205 LYS A O 1
ATOM 1601 N N . LYS A 1 206 ? 52.280 23.043 -97.539 1.00 90.00 206 LYS A N 1
ATOM 1602 C CA . LYS A 1 206 ? 50.866 22.834 -97.178 1.00 90.00 206 LYS A CA 1
ATOM 1603 C C . LYS A 1 206 ? 50.699 21.719 -96.141 1.00 90.00 206 LYS A C 1
ATOM 1605 O O . LYS A 1 206 ? 50.016 21.929 -95.145 1.00 90.00 206 LYS A O 1
ATOM 1610 N N . LEU A 1 207 ? 51.363 20.579 -96.341 1.00 89.25 207 LEU A N 1
ATOM 1611 C CA . LEU A 1 207 ? 51.338 19.455 -95.401 1.00 89.25 207 LEU A CA 1
ATOM 1612 C C . LEU A 1 207 ? 51.955 19.823 -94.047 1.00 89.25 207 LEU A C 1
ATOM 1614 O O . LEU A 1 207 ? 51.417 19.433 -93.022 1.00 89.25 207 LEU A O 1
ATOM 1618 N N . ARG A 1 208 ? 53.029 20.625 -94.020 1.00 89.44 208 ARG A N 1
ATOM 1619 C CA . ARG A 1 208 ? 53.617 21.138 -92.769 1.00 89.44 208 ARG A CA 1
ATOM 1620 C C . ARG A 1 208 ? 52.664 22.055 -92.009 1.00 89.44 208 ARG A C 1
ATOM 1622 O O . ARG A 1 208 ? 52.586 21.947 -90.794 1.00 89.44 208 ARG A O 1
ATOM 1629 N N . MET A 1 209 ? 51.934 22.932 -92.703 1.00 88.50 209 MET A N 1
ATOM 1630 C CA . MET A 1 209 ? 50.935 23.772 -92.033 1.00 88.50 209 MET A CA 1
ATOM 1631 C C . MET A 1 209 ? 49.754 22.950 -91.506 1.00 88.50 209 MET A C 1
ATOM 1633 O O . MET A 1 209 ? 49.278 23.222 -90.412 1.00 88.50 209 MET A O 1
ATOM 1637 N N . GLN A 1 210 ? 49.300 21.935 -92.248 1.00 90.06 210 GLN A N 1
ATOM 1638 C CA . GLN A 1 210 ? 48.254 21.021 -91.776 1.00 90.06 210 GLN A CA 1
ATOM 1639 C C . GLN A 1 210 ? 48.720 20.192 -90.579 1.00 90.06 210 GLN A C 1
ATOM 1641 O O . GLN A 1 210 ? 47.987 20.094 -89.607 1.00 90.06 210 GLN A O 1
ATOM 1646 N N . LEU A 1 211 ? 49.944 19.658 -90.626 1.00 91.62 211 LEU A N 1
ATOM 1647 C CA . LEU A 1 211 ? 50.544 18.934 -89.509 1.00 91.62 211 LEU A CA 1
ATOM 1648 C C . LEU A 1 211 ? 50.645 19.830 -88.273 1.00 91.62 211 LEU A C 1
ATOM 1650 O O . LEU A 1 211 ? 50.193 19.430 -87.215 1.00 91.62 211 LEU A O 1
ATOM 1654 N N . SER A 1 212 ? 51.129 21.064 -88.425 1.00 89.94 212 SER A N 1
ATOM 1655 C CA . SER A 1 212 ? 51.216 22.022 -87.318 1.00 89.94 212 SER A CA 1
ATOM 1656 C C . SER A 1 212 ? 49.840 22.394 -86.748 1.00 89.94 212 SER A C 1
ATOM 1658 O O . SER A 1 212 ? 49.684 22.496 -85.536 1.00 89.94 212 SER A O 1
ATOM 1660 N N . SER A 1 213 ? 48.819 22.553 -87.597 1.00 92.25 213 SER A N 1
ATOM 1661 C CA . SER A 1 213 ? 47.440 22.778 -87.141 1.00 92.25 213 SER A CA 1
ATOM 1662 C C . SER A 1 213 ? 46.871 21.566 -86.402 1.00 92.25 213 SER A C 1
ATOM 1664 O O . SER A 1 213 ? 46.109 21.730 -85.453 1.00 92.25 213 SER A O 1
ATOM 1666 N N . GLU A 1 214 ? 47.209 20.360 -86.847 1.00 90.94 214 GLU A N 1
ATOM 1667 C CA . GLU A 1 214 ? 46.736 19.116 -86.250 1.00 90.94 214 GLU A CA 1
ATOM 1668 C C . GLU A 1 214 ? 47.463 18.807 -84.936 1.00 90.94 214 GLU A C 1
ATOM 1670 O O . GLU A 1 214 ? 46.834 18.359 -83.986 1.00 90.94 214 GLU A O 1
ATOM 1675 N N . GLU A 1 215 ? 48.754 19.129 -84.836 1.00 92.19 215 GLU A N 1
ATOM 1676 C CA . GLU A 1 215 ? 49.529 19.085 -83.591 1.00 92.19 215 GLU A CA 1
ATOM 1677 C C . GLU A 1 215 ? 48.912 20.001 -82.528 1.00 92.19 215 GLU A C 1
ATOM 1679 O O . GLU A 1 215 ? 48.721 19.573 -81.392 1.00 92.19 215 GLU A O 1
ATOM 1684 N N . MET A 1 216 ? 48.508 21.221 -82.903 1.00 92.38 216 MET A N 1
ATOM 1685 C CA . MET A 1 216 ? 47.782 22.120 -81.996 1.00 92.38 216 MET A CA 1
ATOM 1686 C C . MET A 1 216 ? 46.430 21.533 -81.568 1.00 92.38 216 MET A C 1
ATOM 1688 O O . MET A 1 216 ? 46.101 21.555 -80.385 1.00 92.38 216 MET A O 1
ATOM 1692 N N . ARG A 1 217 ? 45.672 20.934 -82.499 1.00 93.56 217 ARG A N 1
ATOM 1693 C CA . ARG A 1 217 ? 44.392 20.270 -82.192 1.00 93.56 217 ARG A CA 1
ATOM 1694 C C . ARG A 1 217 ? 44.572 19.083 -81.241 1.00 93.56 217 ARG A C 1
ATOM 1696 O O . ARG A 1 217 ? 43.735 18.867 -80.369 1.00 93.56 217 ARG A O 1
ATOM 1703 N N . VAL A 1 218 ? 45.646 18.310 -81.404 1.00 92.44 218 VAL A N 1
ATOM 1704 C CA . VAL A 1 218 ? 45.996 17.204 -80.502 1.00 92.44 218 VAL A CA 1
ATOM 1705 C C . VAL A 1 218 ? 46.352 17.738 -79.119 1.00 92.44 218 VAL A C 1
ATOM 1707 O O . VAL A 1 218 ? 45.828 17.217 -78.142 1.00 92.44 218 VAL A O 1
ATOM 1710 N N . MET A 1 219 ? 47.149 18.807 -79.023 1.00 92.31 219 MET A N 1
ATOM 1711 C CA . MET A 1 219 ? 47.464 19.439 -77.737 1.00 92.31 219 MET A CA 1
ATOM 1712 C C . MET A 1 219 ? 46.211 19.945 -77.004 1.00 92.31 219 MET A C 1
ATOM 1714 O O . MET A 1 219 ? 46.087 19.747 -75.795 1.00 92.31 219 MET A O 1
ATOM 1718 N N . ASP A 1 220 ? 45.266 20.560 -77.720 1.00 92.94 220 ASP A N 1
ATOM 1719 C CA . ASP A 1 220 ? 44.007 21.033 -77.133 1.00 92.94 220 ASP A CA 1
ATOM 1720 C C . ASP A 1 220 ? 43.137 19.863 -76.640 1.00 92.94 220 ASP A C 1
ATOM 1722 O O . ASP A 1 220 ? 42.635 19.892 -75.515 1.00 92.94 220 ASP A O 1
ATOM 1726 N N . LEU A 1 221 ? 43.023 18.785 -77.424 1.00 94.31 221 LEU A N 1
ATOM 1727 C CA . LEU A 1 221 ? 42.296 17.576 -77.018 1.00 94.31 221 LEU A CA 1
ATOM 1728 C C . LEU A 1 221 ? 42.961 16.841 -75.848 1.00 94.31 221 LEU A C 1
ATOM 1730 O O . LEU A 1 221 ? 42.274 16.292 -74.986 1.00 94.31 221 LEU A O 1
ATOM 1734 N N . GLU A 1 222 ? 44.292 16.811 -75.793 1.00 92.81 222 GLU A N 1
ATOM 1735 C CA . GLU A 1 222 ? 45.030 16.257 -74.658 1.00 92.81 222 GLU A CA 1
ATOM 1736 C C . GLU A 1 222 ? 44.746 17.050 -73.384 1.00 92.81 222 GLU A C 1
ATOM 1738 O O . GLU A 1 222 ? 44.509 16.455 -72.329 1.00 92.81 222 GLU A O 1
ATOM 1743 N N . LYS A 1 223 ? 44.690 18.382 -73.491 1.00 94.56 223 LYS A N 1
ATOM 1744 C CA . LYS A 1 223 ? 44.299 19.250 -72.383 1.00 94.56 223 LYS A CA 1
ATOM 1745 C C . LYS A 1 223 ? 42.866 18.964 -71.928 1.00 94.56 223 LYS A C 1
ATOM 1747 O O . LYS A 1 223 ? 42.659 18.709 -70.740 1.00 94.56 223 LYS A O 1
ATOM 1752 N N . GLU A 1 224 ? 41.900 18.896 -72.844 1.00 94.94 224 GLU A N 1
ATOM 1753 C CA . GLU A 1 224 ? 40.513 18.528 -72.516 1.00 94.94 224 GLU A CA 1
ATOM 1754 C C . GLU A 1 224 ? 40.429 17.153 -71.832 1.00 94.94 224 GLU A C 1
ATOM 1756 O O . GLU A 1 224 ? 39.732 16.995 -70.828 1.00 94.94 224 GLU A O 1
ATOM 1761 N N . LEU A 1 225 ? 41.193 16.160 -72.301 1.00 92.81 225 LEU A N 1
ATOM 1762 C CA . LEU A 1 225 ? 41.273 14.847 -71.656 1.00 92.81 225 LEU A CA 1
ATOM 1763 C C . LEU A 1 225 ? 41.845 14.925 -70.236 1.00 92.81 225 LEU A C 1
ATOM 1765 O O . LEU A 1 225 ? 41.378 14.199 -69.353 1.00 92.81 225 LEU A O 1
ATOM 1769 N N . THR A 1 226 ? 42.849 15.772 -69.990 1.00 93.06 226 THR A N 1
ATOM 1770 C CA . THR A 1 226 ? 43.380 15.973 -68.633 1.00 93.06 226 THR A CA 1
ATOM 1771 C C . THR A 1 226 ? 42.367 16.645 -67.711 1.00 93.06 226 THR A C 1
ATOM 1773 O O . THR A 1 226 ? 42.194 16.184 -66.580 1.00 93.06 226 THR A O 1
ATOM 1776 N N . ASP A 1 227 ? 41.628 17.639 -68.204 1.00 94.81 227 ASP A N 1
ATOM 1777 C CA . ASP A 1 227 ? 40.594 18.341 -67.440 1.00 94.81 227 ASP A CA 1
ATOM 1778 C C . ASP A 1 227 ? 39.412 17.412 -67.114 1.00 94.81 227 ASP A C 1
ATOM 1780 O O . ASP A 1 227 ? 38.950 17.354 -65.970 1.00 94.81 227 ASP A O 1
ATOM 1784 N N . ILE A 1 228 ? 38.978 16.590 -68.077 1.00 95.19 228 ILE A N 1
ATOM 1785 C CA . ILE A 1 228 ? 37.939 15.569 -67.869 1.00 95.19 228 ILE A CA 1
ATOM 1786 C C . ILE A 1 228 ? 38.396 14.535 -66.835 1.00 95.19 228 ILE A C 1
ATOM 1788 O O . ILE A 1 228 ? 37.629 14.193 -65.934 1.00 95.19 228 ILE A O 1
ATOM 1792 N N . ARG A 1 229 ? 39.645 14.051 -66.906 1.00 93.19 229 ARG A N 1
ATOM 1793 C CA . ARG A 1 229 ? 40.191 13.114 -65.906 1.00 93.19 229 ARG A CA 1
ATOM 1794 C C . ARG A 1 229 ? 40.251 13.733 -64.512 1.00 93.19 229 ARG A C 1
ATOM 1796 O O . ARG A 1 229 ? 39.926 13.053 -63.539 1.00 93.19 229 ARG A O 1
ATOM 1803 N N . ALA A 1 230 ? 40.634 15.003 -64.405 1.00 92.00 230 ALA A N 1
ATOM 1804 C CA . ALA A 1 230 ? 40.658 15.717 -63.133 1.00 92.00 230 ALA A CA 1
ATOM 1805 C C . ALA A 1 230 ? 39.243 15.881 -62.549 1.00 92.00 230 ALA A C 1
ATOM 1807 O O . ALA A 1 230 ? 39.031 15.623 -61.360 1.00 92.00 230 ALA A O 1
ATOM 1808 N N . SER A 1 231 ? 38.263 16.228 -63.388 1.00 93.31 231 SER A N 1
ATOM 1809 C CA . SER A 1 231 ? 36.849 16.314 -63.003 1.00 93.31 231 SER A CA 1
ATOM 1810 C C . SER A 1 231 ? 36.294 14.954 -62.557 1.00 93.31 231 SER A C 1
ATOM 1812 O O . SER A 1 231 ? 35.712 14.852 -61.477 1.00 93.31 231 SER A O 1
ATOM 1814 N N . ALA A 1 232 ? 36.578 13.884 -63.307 1.00 91.31 232 ALA A N 1
ATOM 1815 C CA . ALA A 1 232 ? 36.182 12.517 -62.962 1.00 91.31 232 ALA A CA 1
ATOM 1816 C C . ALA A 1 232 ? 36.818 12.033 -61.645 1.00 91.31 232 ALA A C 1
ATOM 1818 O O . ALA A 1 232 ? 36.175 11.359 -60.839 1.00 91.31 232 ALA A O 1
ATOM 1819 N N . ALA A 1 233 ? 38.075 12.402 -61.380 1.00 92.06 233 ALA A N 1
ATOM 1820 C CA . ALA A 1 233 ? 38.724 12.105 -60.107 1.00 92.06 233 ALA A CA 1
ATOM 1821 C C . ALA A 1 233 ? 38.066 12.862 -58.940 1.00 92.06 233 ALA A C 1
ATOM 1823 O O . ALA A 1 233 ? 37.918 12.305 -57.850 1.00 92.06 233 ALA A O 1
ATOM 1824 N N . LYS A 1 234 ? 37.642 14.115 -59.155 1.00 95.31 234 LYS A N 1
ATOM 1825 C CA . LYS A 1 234 ? 36.914 14.907 -58.154 1.00 95.31 234 LYS A CA 1
ATOM 1826 C C . LYS A 1 234 ? 35.541 14.300 -57.856 1.00 95.31 234 LYS A C 1
ATOM 1828 O O . LYS A 1 234 ? 35.239 14.071 -56.687 1.00 95.31 234 LYS A O 1
ATOM 1833 N N . SER A 1 235 ? 34.760 13.967 -58.883 1.00 92.62 235 SER A N 1
ATOM 1834 C CA . SER A 1 235 ? 33.455 13.321 -58.702 1.00 92.62 235 SER A CA 1
ATOM 1835 C C . SER A 1 235 ? 33.590 11.941 -58.057 1.00 92.62 235 SER A C 1
ATOM 1837 O O . SER A 1 235 ? 32.792 11.584 -57.199 1.00 92.62 235 SER A O 1
ATOM 1839 N N . SER A 1 236 ? 34.634 11.170 -58.385 1.00 93.12 236 SER A N 1
ATOM 1840 C CA . SER A 1 236 ? 34.893 9.883 -57.727 1.00 93.12 236 SER A CA 1
ATOM 1841 C C . SER A 1 236 ? 35.183 10.036 -56.231 1.00 93.12 236 SER A C 1
ATOM 1843 O O . SER A 1 236 ? 34.771 9.180 -55.448 1.00 93.12 236 SER A O 1
ATOM 1845 N N . LYS A 1 237 ? 35.878 11.106 -55.818 1.00 94.12 237 LYS A N 1
ATOM 1846 C CA . LYS A 1 237 ? 36.093 11.414 -54.395 1.00 94.12 237 LYS A CA 1
ATOM 1847 C C . LYS A 1 237 ? 34.786 11.800 -53.706 1.00 94.12 237 LYS A C 1
ATOM 1849 O O . LYS A 1 237 ? 34.527 11.324 -52.608 1.00 94.12 237 LYS A O 1
ATOM 1854 N N . GLU A 1 238 ? 33.953 12.607 -54.354 1.00 95.00 238 GLU A N 1
ATOM 1855 C CA . GLU A 1 238 ? 32.640 12.994 -53.828 1.00 95.00 238 GLU A CA 1
ATOM 1856 C C . GLU A 1 238 ? 31.710 11.785 -53.661 1.00 95.00 238 GLU A C 1
ATOM 1858 O O . GLU A 1 238 ? 31.125 11.602 -52.597 1.00 95.00 238 GLU A O 1
ATOM 1863 N N . ILE A 1 239 ? 31.660 10.893 -54.654 1.00 92.75 239 ILE A N 1
ATOM 1864 C CA . ILE A 1 239 ? 30.909 9.632 -54.576 1.00 92.75 239 ILE A CA 1
ATOM 1865 C C . ILE A 1 239 ? 31.408 8.769 -53.411 1.00 92.75 239 ILE A C 1
ATOM 1867 O O . ILE A 1 239 ? 30.597 8.187 -52.690 1.00 92.75 239 ILE A O 1
ATOM 1871 N N . ALA A 1 240 ? 32.725 8.686 -53.195 1.00 92.12 240 ALA A N 1
ATOM 1872 C CA . ALA A 1 240 ? 33.283 7.944 -52.067 1.00 92.12 240 ALA A CA 1
ATOM 1873 C C . ALA A 1 240 ? 32.853 8.547 -50.717 1.00 92.12 240 ALA A C 1
ATOM 1875 O O . ALA A 1 240 ? 32.404 7.804 -49.842 1.00 92.12 240 ALA A O 1
ATOM 1876 N N . SER A 1 241 ? 32.912 9.875 -50.570 1.00 93.75 241 SER A N 1
ATOM 1877 C CA . SER A 1 241 ? 32.441 10.577 -49.368 1.00 93.75 241 SER A CA 1
ATOM 1878 C C . SER A 1 241 ? 30.942 10.371 -49.127 1.00 93.75 241 SER A 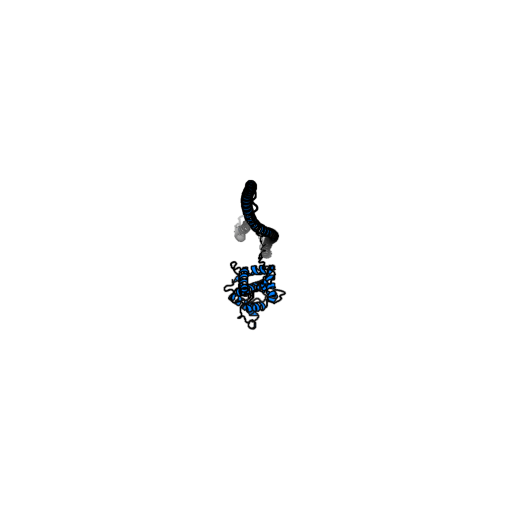C 1
ATOM 1880 O O . SER A 1 241 ? 30.538 10.019 -48.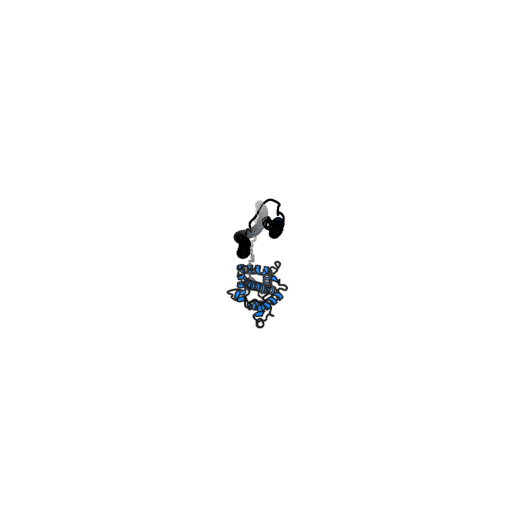021 1.00 93.75 241 SER A O 1
ATOM 1882 N N . LEU A 1 242 ? 30.113 10.508 -50.166 1.00 94.50 242 LEU A N 1
ATOM 1883 C CA . LEU A 1 242 ? 28.666 10.293 -50.072 1.00 94.50 242 LEU A CA 1
ATOM 1884 C C . LEU A 1 242 ? 28.322 8.844 -49.713 1.00 94.50 242 LEU A C 1
ATOM 1886 O O . LEU A 1 242 ? 27.399 8.600 -48.942 1.00 94.50 242 LEU A O 1
ATOM 1890 N N . LYS A 1 243 ? 29.077 7.863 -50.217 1.00 95.06 243 LYS A N 1
ATOM 1891 C CA . LYS A 1 243 ? 28.872 6.448 -49.879 1.00 95.06 243 LYS A CA 1
ATOM 1892 C C . LYS A 1 243 ? 29.139 6.161 -48.399 1.00 95.06 243 LYS A C 1
ATOM 1894 O O . LYS A 1 243 ? 28.406 5.374 -47.793 1.00 95.06 243 LYS A O 1
ATOM 1899 N N . ILE A 1 244 ? 30.161 6.790 -47.818 1.00 93.56 244 ILE A N 1
ATOM 1900 C CA . ILE A 1 244 ? 30.435 6.708 -46.377 1.00 93.56 244 ILE A CA 1
ATOM 1901 C C . ILE A 1 244 ? 29.271 7.325 -45.598 1.00 93.56 244 ILE A C 1
ATOM 1903 O O . ILE A 1 244 ? 28.755 6.694 -44.678 1.00 93.56 244 ILE A O 1
ATOM 1907 N N . GLU A 1 245 ? 28.798 8.498 -46.013 1.00 92.12 245 GLU A N 1
ATOM 1908 C CA . GLU A 1 245 ? 27.708 9.195 -45.329 1.00 92.12 245 GLU A CA 1
ATOM 1909 C C . GLU A 1 245 ? 26.381 8.424 -45.386 1.00 92.12 245 GLU A C 1
ATOM 1911 O O . GLU A 1 245 ? 25.712 8.257 -44.369 1.00 92.12 245 GLU A O 1
ATOM 1916 N N . VAL A 1 246 ? 26.032 7.843 -46.537 1.00 91.25 246 VAL A N 1
ATOM 1917 C CA . VAL A 1 246 ? 24.864 6.953 -46.666 1.00 91.25 246 VAL A CA 1
ATOM 1918 C C . VAL A 1 246 ? 24.994 5.732 -45.754 1.00 91.25 246 VAL A C 1
ATOM 1920 O O . VAL A 1 246 ? 24.009 5.304 -45.155 1.00 91.25 246 VAL A O 1
ATOM 1923 N N . SER A 1 247 ? 26.199 5.173 -45.623 1.00 90.56 247 SER A N 1
ATOM 1924 C CA . SER A 1 247 ? 26.440 4.043 -44.717 1.00 90.56 247 SER A CA 1
ATOM 1925 C C . SER A 1 247 ? 26.238 4.461 -43.257 1.00 90.56 247 SER A C 1
ATOM 1927 O O . SER A 1 247 ? 25.554 3.762 -42.515 1.00 90.56 247 SER A O 1
ATOM 1929 N N . ARG A 1 248 ? 26.736 5.643 -42.870 1.00 89.81 248 ARG A N 1
ATOM 1930 C CA . ARG A 1 248 ? 26.556 6.228 -41.533 1.00 89.81 248 ARG A CA 1
ATOM 1931 C C . ARG A 1 248 ? 25.080 6.468 -41.201 1.00 89.81 248 ARG A C 1
ATOM 1933 O O . ARG A 1 248 ? 24.630 6.095 -40.121 1.00 89.81 248 ARG A O 1
ATOM 1940 N N . LEU A 1 249 ? 24.320 7.051 -42.130 1.00 87.38 249 LEU A N 1
ATOM 1941 C CA . LEU A 1 249 ? 22.886 7.305 -41.955 1.00 87.38 249 LEU A CA 1
ATOM 1942 C C . LEU A 1 249 ? 22.087 6.002 -41.817 1.00 87.38 249 LEU A C 1
ATOM 1944 O O . LEU A 1 249 ? 21.212 5.914 -40.962 1.00 87.38 249 LEU A O 1
ATOM 1948 N N . ARG A 1 250 ? 22.426 4.962 -42.591 1.00 87.50 250 ARG A N 1
ATOM 1949 C CA . ARG A 1 250 ? 21.803 3.636 -42.447 1.00 87.50 250 ARG A CA 1
ATOM 1950 C C . ARG A 1 250 ? 22.082 3.015 -41.083 1.00 87.50 250 ARG A C 1
ATOM 1952 O O . ARG A 1 250 ? 21.157 2.476 -40.485 1.00 87.50 250 ARG A O 1
ATOM 1959 N N . SER A 1 251 ? 23.305 3.116 -40.563 1.00 83.12 251 SER A N 1
ATOM 1960 C CA . SER A 1 251 ? 23.616 2.651 -39.203 1.00 83.12 251 SER A CA 1
ATOM 1961 C C . SER A 1 251 ? 22.821 3.421 -38.142 1.00 83.12 251 SER A C 1
ATOM 1963 O O . SER A 1 251 ? 22.266 2.811 -37.237 1.00 83.12 251 SER A O 1
ATOM 1965 N N . SER A 1 252 ? 22.684 4.742 -38.291 1.00 79.50 252 SER A N 1
ATOM 1966 C CA . SER A 1 252 ? 21.862 5.571 -37.393 1.00 79.50 252 SER A CA 1
ATOM 1967 C C . SER A 1 252 ? 20.363 5.246 -37.462 1.00 79.50 252 SER A C 1
ATOM 1969 O O . SER A 1 252 ? 19.638 5.460 -36.493 1.00 79.50 252 SER A O 1
ATOM 1971 N N . GLN A 1 253 ? 19.870 4.745 -38.593 1.00 83.62 253 GLN A N 1
ATOM 1972 C CA . GLN A 1 253 ? 18.481 4.308 -38.718 1.00 83.62 253 GLN A CA 1
ATOM 1973 C C . GLN A 1 253 ? 18.216 3.018 -37.930 1.00 83.62 253 GLN A C 1
ATOM 1975 O O . GLN A 1 253 ? 17.139 2.875 -37.362 1.00 83.62 253 GLN A O 1
ATOM 1980 N N . HIS A 1 254 ? 19.196 2.113 -37.837 1.00 76.31 254 HIS A N 1
ATOM 1981 C CA . HIS A 1 254 ? 19.054 0.899 -37.024 1.00 76.31 254 HIS A CA 1
ATOM 1982 C C . HIS A 1 254 ? 18.932 1.248 -35.535 1.00 76.31 254 HIS A C 1
ATOM 1984 O O . HIS A 1 254 ? 18.036 0.736 -34.878 1.00 76.31 254 HIS A O 1
ATOM 1990 N N . SER A 1 255 ? 19.692 2.236 -35.041 1.00 75.06 255 SER A N 1
ATOM 1991 C CA . SER A 1 255 ? 19.519 2.719 -33.662 1.00 75.06 255 SER A CA 1
ATOM 1992 C C . SER A 1 255 ? 18.144 3.343 -33.385 1.00 75.06 255 SER A C 1
ATOM 1994 O O . SER A 1 255 ? 17.721 3.382 -32.237 1.00 75.06 255 SER A O 1
ATOM 1996 N N . SER A 1 256 ? 17.424 3.823 -34.409 1.00 80.81 256 SER A N 1
ATOM 1997 C CA . SER A 1 256 ? 16.033 4.273 -34.237 1.00 80.81 256 SER A CA 1
ATOM 1998 C C . SER A 1 256 ? 15.087 3.099 -33.986 1.00 80.81 256 SER A C 1
ATOM 2000 O O . SER A 1 256 ? 14.178 3.231 -33.179 1.00 80.81 256 SER A O 1
ATOM 2002 N N . SER A 1 257 ? 15.317 1.959 -34.646 1.00 83.56 257 SER A N 1
ATOM 2003 C CA . SER A 1 257 ? 14.538 0.734 -34.428 1.00 83.56 257 SER A CA 1
ATOM 2004 C C . SER A 1 257 ? 14.752 0.190 -33.017 1.00 83.56 257 SER A C 1
ATOM 2006 O O . SER A 1 257 ? 13.791 -0.171 -32.347 1.00 83.56 257 SER A O 1
ATOM 2008 N N . ASP A 1 258 ? 15.999 0.197 -32.541 1.00 86.06 258 ASP A N 1
ATOM 2009 C CA . ASP A 1 258 ? 16.332 -0.247 -31.182 1.00 86.06 258 ASP A CA 1
ATOM 2010 C C . ASP A 1 258 ? 15.648 0.636 -30.119 1.00 86.06 258 ASP A C 1
ATOM 2012 O O . ASP A 1 258 ? 15.158 0.144 -29.101 1.00 86.06 258 ASP A O 1
ATOM 2016 N N . LEU A 1 259 ? 15.567 1.950 -30.367 1.00 89.75 259 LEU 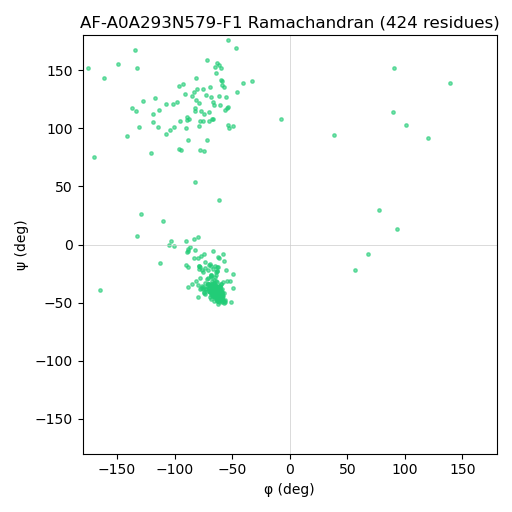A N 1
ATOM 2017 C CA . LEU A 1 259 ? 14.840 2.887 -29.506 1.00 89.75 259 LEU A CA 1
ATOM 2018 C C . LEU A 1 259 ? 13.326 2.632 -29.516 1.00 89.75 259 LEU A C 1
ATOM 2020 O O . LEU A 1 259 ? 12.695 2.726 -28.464 1.00 89.75 259 LEU A O 1
ATOM 2024 N N . ASP A 1 260 ? 12.738 2.295 -30.664 1.00 92.00 260 ASP A N 1
ATOM 2025 C CA . ASP A 1 260 ? 11.312 1.964 -30.752 1.00 92.00 260 ASP A CA 1
ATOM 2026 C C . ASP A 1 260 ? 10.981 0.686 -29.957 1.00 92.00 260 ASP A C 1
ATOM 2028 O O . ASP A 1 260 ? 9.980 0.639 -29.235 1.00 92.00 260 ASP A O 1
ATOM 2032 N N . GLU A 1 261 ? 11.853 -0.326 -30.010 1.00 92.81 261 GLU A N 1
ATOM 2033 C CA . GLU A 1 261 ? 11.727 -1.543 -29.197 1.00 92.81 261 GLU A CA 1
ATOM 2034 C C . GLU A 1 261 ? 11.858 -1.253 -27.694 1.00 92.81 261 GLU A C 1
ATOM 2036 O O . GLU A 1 261 ? 11.099 -1.794 -26.883 1.00 92.81 261 GLU A O 1
ATOM 2041 N N . GLU A 1 262 ? 12.784 -0.370 -27.307 1.00 93.19 262 GLU A N 1
ATOM 2042 C CA . GLU A 1 262 ? 12.931 0.103 -25.928 1.00 93.19 262 GLU A CA 1
ATOM 2043 C C . GLU A 1 262 ? 11.657 0.793 -25.431 1.00 93.19 262 GLU A C 1
ATOM 2045 O O . GLU A 1 262 ? 11.152 0.480 -24.350 1.00 93.19 262 GLU A O 1
ATOM 2050 N N . VAL A 1 263 ? 11.095 1.695 -26.238 1.00 94.50 263 VAL A N 1
ATOM 2051 C CA . VAL A 1 263 ? 9.860 2.415 -25.908 1.00 94.50 263 VAL A CA 1
ATOM 2052 C C . VAL A 1 263 ? 8.702 1.443 -25.703 1.00 94.50 263 VAL A C 1
ATOM 2054 O O . VAL A 1 263 ? 7.948 1.590 -24.738 1.00 94.50 263 VAL A O 1
ATOM 2057 N N . GLU A 1 264 ? 8.558 0.431 -26.556 1.00 94.44 264 GLU A N 1
ATOM 2058 C CA . GLU A 1 264 ? 7.465 -0.534 -26.429 1.00 94.44 264 GLU A CA 1
ATOM 2059 C C . GLU A 1 264 ? 7.640 -1.456 -25.210 1.00 94.44 264 GLU A C 1
ATOM 2061 O O . GLU A 1 264 ? 6.673 -1.781 -24.506 1.00 94.44 264 GLU A O 1
ATOM 2066 N N . ARG A 1 265 ? 8.888 -1.797 -24.869 1.00 96.00 265 ARG A N 1
ATOM 2067 C CA . ARG A 1 265 ? 9.207 -2.528 -23.637 1.00 96.00 265 ARG A CA 1
ATOM 2068 C C . ARG A 1 265 ? 8.894 -1.702 -22.391 1.00 96.00 265 ARG A C 1
ATOM 2070 O O . ARG A 1 265 ? 8.271 -2.217 -21.459 1.00 96.00 265 ARG A O 1
ATOM 2077 N N . LEU A 1 266 ? 9.253 -0.418 -22.384 1.00 96.31 266 LEU A N 1
ATOM 2078 C CA . LEU A 1 266 ? 8.928 0.507 -21.296 1.00 96.31 266 LEU A CA 1
ATOM 2079 C C . LEU A 1 266 ? 7.417 0.710 -21.158 1.00 96.31 266 LEU A C 1
ATOM 2081 O O . LEU A 1 266 ? 6.898 0.665 -20.045 1.00 96.31 266 LEU A O 1
ATOM 2085 N N . ARG A 1 267 ? 6.678 0.848 -22.265 1.00 96.25 267 ARG A N 1
ATOM 2086 C CA . ARG A 1 267 ? 5.205 0.912 -22.250 1.00 96.25 267 ARG A CA 1
ATOM 2087 C C . ARG A 1 267 ? 4.584 -0.340 -21.646 1.00 96.25 267 ARG A C 1
ATOM 2089 O O . ARG A 1 267 ? 3.689 -0.236 -20.806 1.00 96.25 267 ARG A O 1
ATOM 2096 N N . SER A 1 268 ? 5.091 -1.513 -22.016 1.00 95.94 268 SER A N 1
ATOM 2097 C CA . SER A 1 268 ? 4.651 -2.790 -21.448 1.00 95.94 268 SER A CA 1
ATOM 2098 C C . SER A 1 268 ? 4.933 -2.862 -19.944 1.00 95.94 268 SER A C 1
ATOM 2100 O O . SER A 1 268 ? 4.065 -3.265 -19.166 1.00 95.94 268 SER A O 1
ATOM 2102 N N . ARG A 1 269 ? 6.111 -2.392 -19.506 1.00 96.31 269 ARG A N 1
ATOM 2103 C CA . ARG A 1 269 ? 6.471 -2.315 -18.084 1.00 96.31 269 ARG A CA 1
ATOM 2104 C C . ARG A 1 269 ? 5.575 -1.346 -17.312 1.00 96.31 269 ARG A C 1
ATOM 2106 O O . ARG A 1 269 ? 5.107 -1.703 -16.236 1.00 96.31 269 ARG A O 1
ATOM 2113 N N . ILE A 1 270 ? 5.286 -0.170 -17.868 1.00 94.81 270 ILE A N 1
ATOM 2114 C CA . ILE A 1 270 ? 4.358 0.809 -17.281 1.00 94.81 270 ILE A CA 1
ATOM 2115 C C . ILE A 1 270 ? 2.950 0.212 -17.169 1.00 94.81 270 ILE A C 1
ATOM 2117 O O . ILE A 1 270 ? 2.312 0.338 -16.129 1.00 94.81 270 ILE A O 1
ATOM 2121 N N . SER A 1 271 ? 2.470 -0.486 -18.204 1.00 96.62 271 SER A N 1
ATOM 2122 C CA . SER A 1 271 ? 1.165 -1.160 -18.172 1.00 96.62 271 SER A CA 1
ATOM 2123 C C . SER A 1 271 ? 1.084 -2.207 -17.058 1.00 96.62 271 SER A C 1
ATOM 2125 O O . SER A 1 271 ? 0.086 -2.268 -16.339 1.00 96.62 271 SER A O 1
ATOM 2127 N N . PHE A 1 272 ? 2.140 -3.005 -16.881 1.00 96.75 272 PHE A N 1
ATOM 2128 C CA . PHE A 1 272 ? 2.236 -3.972 -15.790 1.00 96.75 272 PHE A CA 1
ATOM 2129 C C . PHE A 1 272 ? 2.208 -3.289 -14.417 1.00 96.75 272 PHE A C 1
ATOM 2131 O O . PHE A 1 272 ? 1.375 -3.639 -13.584 1.00 96.75 272 PHE A O 1
ATOM 2138 N N . LEU A 1 273 ? 3.054 -2.275 -14.206 1.00 95.88 273 LEU A N 1
ATOM 2139 C CA . LEU A 1 273 ? 3.117 -1.545 -12.938 1.00 95.88 273 LEU A CA 1
ATOM 2140 C C . LEU A 1 273 ? 1.789 -0.852 -12.610 1.00 95.88 273 LEU A C 1
ATOM 2142 O O . LEU A 1 273 ? 1.361 -0.879 -11.465 1.00 95.88 273 LEU A O 1
ATOM 2146 N N . ASN A 1 274 ? 1.080 -0.308 -13.601 1.00 95.12 274 ASN A N 1
ATOM 2147 C CA . ASN A 1 274 ? -0.248 0.273 -13.386 1.00 95.12 274 ASN A CA 1
ATOM 2148 C C . ASN A 1 274 ? -1.274 -0.767 -12.909 1.00 95.12 274 ASN A C 1
ATOM 2150 O O . ASN A 1 274 ? -2.093 -0.467 -12.043 1.00 95.12 274 ASN A O 1
ATOM 2154 N N . LYS A 1 275 ? -1.231 -2.001 -13.432 1.00 95.81 275 LYS A N 1
ATOM 2155 C CA . LYS A 1 275 ? -2.086 -3.094 -12.932 1.00 95.81 275 LYS A CA 1
ATOM 2156 C C . LYS A 1 275 ? -1.743 -3.456 -11.490 1.00 95.81 275 LYS A C 1
ATOM 2158 O O . LYS A 1 275 ? -2.644 -3.699 -10.696 1.00 95.81 275 LYS A O 1
ATOM 2163 N N . GLU A 1 276 ? -0.458 -3.467 -11.159 1.00 96.19 276 GLU A N 1
ATOM 2164 C CA . GLU A 1 276 ? 0.023 -3.755 -9.810 1.00 96.19 276 GLU A CA 1
ATOM 2165 C C . GLU A 1 276 ? -0.380 -2.651 -8.815 1.00 96.19 276 GLU A C 1
ATOM 2167 O O . GLU A 1 276 ? -0.899 -2.941 -7.740 1.00 96.19 276 GLU A O 1
ATOM 2172 N N . VAL A 1 277 ? -0.277 -1.381 -9.215 1.00 96.75 277 VAL A N 1
ATOM 2173 C CA . VAL A 1 277 ? -0.793 -0.237 -8.447 1.00 96.75 277 VAL A CA 1
ATOM 2174 C C . VAL A 1 277 ? -2.297 -0.369 -8.209 1.00 96.75 277 VAL A C 1
ATOM 2176 O O . VAL A 1 277 ? -2.744 -0.201 -7.077 1.00 96.75 277 VAL A O 1
ATOM 2179 N N . HIS A 1 278 ? -3.086 -0.715 -9.230 1.00 97.25 278 HIS A N 1
ATOM 2180 C CA . HIS A 1 278 ? -4.524 -0.939 -9.054 1.00 97.25 278 HIS A CA 1
ATOM 2181 C C . HIS A 1 278 ? -4.837 -2.112 -8.119 1.00 97.25 278 HIS A C 1
ATOM 2183 O O . HIS A 1 278 ? -5.780 -2.033 -7.333 1.00 97.25 278 HIS A O 1
ATOM 2189 N N . HIS A 1 279 ? -4.041 -3.181 -8.162 1.00 97.31 279 HIS A N 1
ATOM 2190 C CA . HIS A 1 279 ? -4.179 -4.296 -7.232 1.00 97.31 279 HIS A CA 1
ATOM 2191 C C . HIS A 1 279 ? -3.930 -3.856 -5.783 1.00 97.31 279 HIS A C 1
ATOM 2193 O O . HIS A 1 279 ? -4.765 -4.119 -4.917 1.00 97.31 279 HIS A O 1
ATOM 2199 N N . TYR A 1 280 ? -2.849 -3.113 -5.525 1.00 96.94 280 TYR A N 1
ATOM 2200 C CA . TYR A 1 280 ? -2.568 -2.584 -4.189 1.00 96.94 280 TYR A CA 1
ATOM 2201 C C . TYR A 1 280 ? -3.601 -1.552 -3.725 1.00 96.94 280 TYR A C 1
ATOM 2203 O O . TYR A 1 280 ? -3.939 -1.533 -2.547 1.00 96.94 280 TYR A O 1
ATOM 2211 N N . GLN A 1 281 ? -4.154 -0.737 -4.627 1.00 97.56 281 GLN A N 1
ATOM 2212 C CA . GLN A 1 281 ? -5.268 0.164 -4.307 1.00 97.56 281 GLN A CA 1
ATOM 2213 C C . GLN A 1 281 ? -6.529 -0.602 -3.891 1.00 97.56 281 GLN A C 1
ATOM 2215 O O . GLN A 1 281 ? -7.209 -0.183 -2.959 1.00 97.56 281 GLN A O 1
ATOM 2220 N N . SER A 1 282 ? -6.830 -1.726 -4.551 1.00 98.12 282 SER A N 1
ATOM 2221 C CA . SER A 1 282 ? -7.943 -2.596 -4.154 1.00 98.12 282 SER A CA 1
ATOM 2222 C C . SER A 1 282 ? -7.714 -3.176 -2.762 1.00 98.12 282 SER A C 1
ATOM 2224 O O . SER A 1 282 ? -8.591 -3.075 -1.917 1.00 98.12 282 SER A O 1
ATOM 2226 N N . ILE A 1 283 ? -6.516 -3.709 -2.504 1.00 97.50 283 ILE A N 1
ATOM 2227 C CA . ILE A 1 283 ? -6.153 -4.251 -1.189 1.00 97.50 283 ILE A CA 1
ATOM 2228 C C . ILE A 1 283 ? -6.250 -3.171 -0.105 1.00 97.50 283 ILE A C 1
ATOM 2230 O O . ILE A 1 283 ? -6.790 -3.426 0.965 1.00 97.50 283 ILE A O 1
ATOM 2234 N N . ALA A 1 284 ? -5.740 -1.966 -0.369 1.00 96.56 284 ALA A N 1
ATOM 2235 C CA . ALA A 1 284 ? -5.813 -0.853 0.575 1.00 96.56 284 ALA A CA 1
ATOM 2236 C C . ALA A 1 284 ? -7.266 -0.510 0.926 1.00 96.56 284 ALA A C 1
ATOM 2238 O O . ALA A 1 284 ? -7.588 -0.362 2.100 1.00 96.56 284 ALA A O 1
ATOM 2239 N N . LYS A 1 285 ? -8.150 -0.478 -0.077 1.00 98.19 285 LYS A N 1
ATOM 2240 C CA . LYS A 1 285 ? -9.581 -0.268 0.140 1.00 98.19 285 LYS A CA 1
ATOM 2241 C C . LYS A 1 285 ? -10.205 -1.381 0.989 1.00 98.19 285 LYS A C 1
ATOM 2243 O O . LYS A 1 285 ? -10.942 -1.076 1.917 1.00 98.19 285 LYS A O 1
ATOM 2248 N N . ASP A 1 286 ? -9.881 -2.644 0.716 1.00 98.00 286 ASP A N 1
ATOM 2249 C CA . ASP A 1 286 ? -10.387 -3.775 1.505 1.00 98.00 286 ASP A CA 1
ATOM 2250 C C . ASP A 1 286 ? -9.926 -3.684 2.975 1.00 98.00 286 ASP A C 1
ATOM 2252 O O . ASP A 1 286 ? -10.686 -3.989 3.897 1.00 98.00 286 ASP A O 1
ATOM 2256 N N . TYR A 1 287 ? -8.693 -3.218 3.217 1.00 97.94 287 TYR A N 1
ATOM 2257 C CA . TYR A 1 287 ? -8.203 -2.935 4.569 1.00 97.94 287 TYR A CA 1
ATOM 2258 C C . TYR A 1 287 ? -8.950 -1.776 5.231 1.00 97.94 287 TYR A C 1
ATOM 2260 O O . TYR A 1 287 ? -9.303 -1.896 6.404 1.00 97.94 287 TYR A O 1
ATOM 2268 N N . ASP A 1 288 ? -9.206 -0.683 4.512 1.00 98.25 288 ASP A N 1
ATOM 2269 C CA . ASP A 1 288 ? -9.977 0.451 5.030 1.00 98.25 288 ASP A CA 1
ATOM 2270 C C . ASP A 1 288 ? -11.408 0.026 5.404 1.00 98.25 288 ASP A C 1
ATOM 2272 O O . ASP A 1 288 ? -11.885 0.356 6.495 1.00 98.25 288 ASP A O 1
ATOM 2276 N N . ASP A 1 289 ? -12.060 -0.775 4.557 1.00 97.75 289 ASP A N 1
ATOM 2277 C CA . ASP A 1 289 ? -13.393 -1.332 4.807 1.00 97.75 289 ASP A CA 1
ATOM 2278 C C . ASP A 1 289 ? -13.385 -2.231 6.062 1.00 97.75 289 ASP A C 1
ATOM 2280 O O . ASP A 1 289 ? -14.227 -2.075 6.954 1.00 97.75 289 ASP A O 1
ATOM 2284 N N . MET A 1 290 ? -12.378 -3.103 6.207 1.00 97.88 290 MET A N 1
ATOM 2285 C CA . MET A 1 290 ? -12.205 -3.949 7.395 1.00 97.88 290 MET A CA 1
ATOM 2286 C C . MET A 1 290 ? -11.926 -3.128 8.667 1.00 97.88 290 MET A C 1
ATOM 2288 O O . MET A 1 290 ? -12.396 -3.483 9.752 1.00 97.88 290 MET A O 1
ATOM 2292 N N . ILE A 1 291 ? -11.165 -2.034 8.576 1.00 97.81 291 ILE A N 1
ATOM 2293 C CA . ILE A 1 291 ? -10.930 -1.126 9.709 1.00 97.81 291 ILE A CA 1
ATOM 2294 C C . ILE A 1 291 ? -12.247 -0.467 10.128 1.00 97.81 291 ILE A C 1
ATOM 2296 O O . ILE A 1 291 ? -12.550 -0.429 11.323 1.00 97.81 291 ILE A O 1
ATOM 2300 N N . CYS A 1 292 ? -13.054 -0.004 9.172 1.00 97.50 292 CYS A N 1
ATOM 2301 C CA . CYS A 1 292 ? -14.359 0.594 9.452 1.00 97.50 292 CYS A CA 1
ATOM 2302 C C . CYS A 1 292 ? -15.304 -0.397 10.144 1.00 97.50 292 CYS A C 1
ATOM 2304 O O . CYS A 1 292 ? -15.948 -0.046 11.137 1.00 97.50 292 CYS A O 1
ATOM 2306 N N . GLU A 1 293 ? -15.340 -1.647 9.679 1.00 98.31 293 GLU A N 1
ATOM 2307 C CA . GLU A 1 293 ? -16.120 -2.711 10.314 1.00 98.31 293 GLU A CA 1
ATOM 2308 C C . GLU A 1 293 ? -15.647 -2.982 11.749 1.00 98.31 293 GLU A C 1
ATOM 2310 O O . GLU A 1 293 ? -16.462 -3.015 12.671 1.00 98.31 293 GLU A O 1
ATOM 2315 N N . ASN A 1 294 ? -14.335 -3.086 11.980 1.00 97.69 294 ASN A N 1
ATOM 2316 C CA . ASN A 1 294 ? -13.787 -3.291 13.324 1.00 97.69 294 ASN A CA 1
ATOM 2317 C C . ASN A 1 294 ? -14.120 -2.137 14.278 1.00 97.69 294 ASN A C 1
ATOM 2319 O O . ASN A 1 294 ? -14.436 -2.376 15.444 1.00 97.69 294 ASN A O 1
ATOM 2323 N N . VAL A 1 295 ? -14.081 -0.890 13.802 1.00 98.25 295 VAL A N 1
ATOM 2324 C CA . VAL A 1 295 ? -14.493 0.278 14.596 1.00 98.25 295 VAL A CA 1
ATOM 2325 C C . VAL A 1 295 ? -15.976 0.186 14.964 1.00 98.25 295 VAL A C 1
ATOM 2327 O O . VAL A 1 295 ? -16.332 0.429 16.118 1.00 98.25 295 VAL A O 1
ATOM 2330 N N . SER A 1 296 ? -16.834 -0.219 14.025 1.00 98.38 296 SER A N 1
ATOM 2331 C CA . SER A 1 296 ? -18.266 -0.406 14.281 1.00 98.38 296 SER A CA 1
ATOM 2332 C C . SER A 1 296 ? -18.534 -1.533 15.283 1.00 98.38 296 SER A C 1
ATOM 2334 O O . SER A 1 296 ? -19.276 -1.335 16.247 1.00 98.38 296 SER A O 1
ATOM 2336 N N . LEU A 1 297 ? -17.875 -2.685 15.121 1.00 98.19 297 LEU A N 1
ATOM 2337 C CA . LEU A 1 297 ? -17.974 -3.811 16.051 1.00 98.19 297 LEU A CA 1
ATOM 2338 C C . LEU A 1 297 ? -17.503 -3.428 17.455 1.00 98.19 297 LEU A C 1
ATOM 2340 O O . LEU A 1 297 ? -18.150 -3.781 18.440 1.00 98.19 297 LEU A O 1
ATOM 2344 N N . LYS A 1 298 ? -16.414 -2.661 17.563 1.00 98.19 298 LYS A N 1
ATOM 2345 C CA . LYS A 1 298 ? -15.922 -2.163 18.849 1.00 98.19 298 LYS A CA 1
ATOM 2346 C C . LYS A 1 298 ? -16.956 -1.272 19.541 1.00 98.19 298 LYS A C 1
ATOM 2348 O O . LYS A 1 298 ? -17.235 -1.492 20.715 1.00 98.19 298 LYS A O 1
ATOM 2353 N N . ALA A 1 299 ? -17.567 -0.337 18.813 1.00 98.12 299 ALA A N 1
ATOM 2354 C CA . ALA A 1 299 ? -18.619 0.522 19.355 1.00 98.12 299 ALA A CA 1
ATOM 2355 C C . ALA A 1 299 ? -19.843 -0.288 19.826 1.00 98.12 299 ALA A C 1
ATOM 2357 O O . ALA A 1 299 ? -20.415 0.001 20.876 1.00 98.12 299 ALA A O 1
ATOM 2358 N N . MET A 1 300 ? -20.222 -1.344 19.095 1.00 98.19 300 MET A N 1
ATOM 2359 C CA . MET A 1 300 ? -21.293 -2.249 19.526 1.00 98.19 300 MET A CA 1
ATOM 2360 C C . MET A 1 300 ? -20.946 -2.991 20.822 1.00 98.19 300 MET A C 1
ATOM 2362 O O . MET A 1 300 ? -21.798 -3.108 21.701 1.00 98.19 300 MET A O 1
ATOM 2366 N N . VAL A 1 301 ? -19.713 -3.489 20.955 1.00 98.06 301 VAL A N 1
ATOM 2367 C CA . VAL A 1 301 ? -19.253 -4.181 22.171 1.00 98.06 301 VAL A CA 1
ATOM 2368 C C . VAL A 1 301 ? -19.193 -3.225 23.363 1.00 98.06 301 VAL A C 1
ATOM 2370 O O . VAL A 1 301 ? -19.625 -3.591 24.453 1.00 98.06 301 VAL A O 1
ATOM 2373 N N . GLU A 1 302 ? -18.713 -1.996 23.166 1.00 97.94 302 GLU A N 1
ATOM 2374 C CA . GLU A 1 302 ? -18.707 -0.957 24.203 1.00 97.94 302 GLU A CA 1
ATOM 2375 C C . GLU A 1 302 ? -20.136 -0.648 24.686 1.00 97.94 302 GLU A C 1
ATOM 2377 O O . GLU A 1 302 ? -20.383 -0.652 25.891 1.00 97.94 302 GLU A O 1
ATOM 2382 N N . GLY A 1 303 ? -21.102 -0.515 23.768 1.00 97.88 303 GLY A N 1
ATOM 2383 C CA . GLY A 1 303 ? -22.515 -0.343 24.127 1.00 97.88 303 GLY A CA 1
ATOM 2384 C C . GLY A 1 303 ? -23.122 -1.554 24.851 1.00 97.88 303 GLY A C 1
ATOM 2385 O O . GLY A 1 303 ? -23.918 -1.396 25.775 1.00 97.88 303 GLY A O 1
ATOM 2386 N N . GLN A 1 304 ? -22.731 -2.782 24.492 1.00 97.38 304 GLN A N 1
ATOM 2387 C CA . GLN A 1 304 ? -23.153 -3.980 25.232 1.00 97.38 304 GLN A CA 1
ATOM 2388 C C . GLN A 1 304 ? -22.595 -4.009 26.658 1.00 97.38 304 GLN A C 1
ATOM 2390 O O . GLN A 1 304 ? -23.300 -4.430 27.575 1.00 97.38 304 GLN A O 1
ATOM 2395 N N . LEU A 1 305 ? -21.350 -3.568 26.853 1.00 97.81 305 LEU A N 1
ATOM 2396 C CA . LEU A 1 305 ? -20.730 -3.483 28.174 1.00 97.81 305 LEU A CA 1
ATOM 2397 C C . LEU A 1 305 ? -21.454 -2.456 29.060 1.00 97.81 305 LEU A C 1
ATOM 2399 O O . LEU A 1 305 ? -21.696 -2.724 30.235 1.00 97.81 305 LEU A O 1
ATOM 2403 N N . GLU A 1 306 ? -21.842 -1.312 28.493 1.00 97.81 306 GLU A N 1
ATOM 2404 C CA . GLU A 1 306 ? -22.623 -0.287 29.195 1.00 97.81 306 GLU A CA 1
ATOM 2405 C C . GLU A 1 306 ? -23.982 -0.836 29.652 1.00 97.81 306 GLU A C 1
ATOM 2407 O O . GLU A 1 306 ? -24.310 -0.766 30.837 1.00 97.81 306 GLU A O 1
ATOM 2412 N N . LEU A 1 307 ? -24.710 -1.521 28.763 1.00 97.81 307 LEU A N 1
ATOM 2413 C CA . LEU A 1 307 ? -25.965 -2.190 29.123 1.00 97.81 307 LEU A CA 1
ATOM 2414 C C . LEU A 1 307 ? -25.781 -3.262 30.209 1.00 97.81 307 LEU A C 1
ATOM 2416 O O . LEU A 1 307 ? -26.659 -3.443 31.052 1.00 97.81 307 LEU A O 1
ATOM 2420 N N . GLN A 1 308 ? -24.658 -3.988 30.218 1.00 97.94 308 GLN A N 1
ATOM 2421 C CA . GLN A 1 308 ? -24.362 -4.944 31.290 1.00 97.94 308 GLN A CA 1
ATOM 2422 C C . GLN A 1 308 ? -24.148 -4.247 32.637 1.00 97.94 308 GLN A C 1
ATOM 2424 O O . GLN A 1 308 ? -24.682 -4.714 33.644 1.00 97.94 308 GLN A O 1
ATOM 2429 N N . CYS A 1 309 ? -23.422 -3.126 32.663 1.00 97.25 309 CYS A N 1
ATOM 2430 C CA . CYS A 1 309 ? -23.260 -2.314 33.870 1.00 97.25 309 CYS A CA 1
ATOM 2431 C C . CYS A 1 309 ? -24.613 -1.821 34.404 1.00 97.25 309 CYS A C 1
ATOM 2433 O O . CYS A 1 309 ? -24.875 -1.946 35.603 1.00 97.25 309 CYS A O 1
ATOM 2435 N N . ASP A 1 310 ? -25.494 -1.340 33.524 1.00 98.12 310 ASP A N 1
ATOM 2436 C CA . ASP A 1 310 ? -26.842 -0.899 33.897 1.00 98.12 310 ASP A CA 1
ATOM 2437 C C . ASP A 1 310 ? -27.681 -2.044 34.476 1.00 98.12 310 ASP A C 1
ATOM 2439 O O . ASP A 1 310 ? -28.352 -1.880 35.499 1.00 98.12 310 ASP A O 1
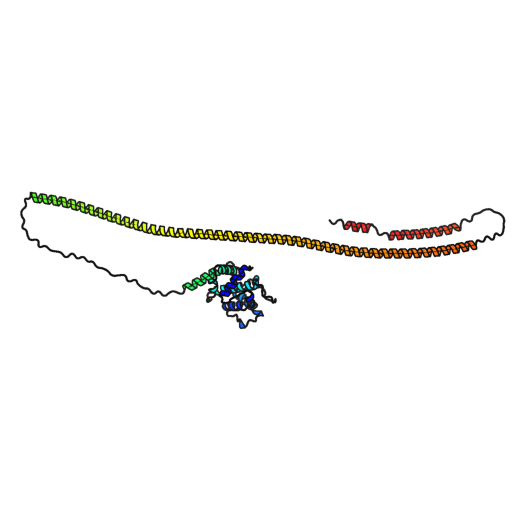ATOM 2443 N N . ILE A 1 311 ? -27.621 -3.235 33.868 1.00 97.94 311 ILE A N 1
ATOM 2444 C CA . ILE A 1 311 ? -28.309 -4.430 34.374 1.00 97.94 311 ILE A CA 1
ATOM 2445 C C . ILE A 1 311 ? -27.820 -4.783 35.781 1.00 97.94 311 ILE A C 1
ATOM 2447 O O . ILE A 1 311 ? -28.640 -5.071 36.655 1.00 97.94 311 ILE A O 1
ATOM 2451 N N . GLU A 1 312 ? -26.510 -4.761 36.025 1.00 97.81 312 GLU A N 1
ATOM 2452 C CA . GLU A 1 312 ? -25.965 -5.045 37.355 1.00 97.81 312 GLU A CA 1
ATOM 2453 C C . GLU A 1 312 ? -26.379 -3.980 38.380 1.00 97.81 312 GLU A C 1
ATOM 2455 O O . GLU A 1 312 ? -26.778 -4.326 39.493 1.00 97.81 312 GLU A O 1
ATOM 2460 N N . GLN A 1 313 ? -26.408 -2.699 38.001 1.00 97.94 313 GLN A N 1
ATOM 2461 C CA . GLN A 1 313 ? -26.905 -1.630 38.873 1.00 97.94 313 GLN A CA 1
ATOM 2462 C C . GLN A 1 313 ? -28.405 -1.772 39.191 1.00 97.94 313 GLN A C 1
ATOM 2464 O O . GLN A 1 313 ? -28.854 -1.482 40.306 1.00 97.94 313 GLN A O 1
ATOM 2469 N N . LEU A 1 314 ? -29.210 -2.222 38.227 1.00 97.81 314 LEU A N 1
ATOM 2470 C CA . LEU A 1 314 ? -30.626 -2.503 38.455 1.00 97.81 314 LEU A CA 1
ATOM 2471 C C . LEU A 1 314 ? -30.818 -3.711 39.376 1.00 97.81 314 LEU A C 1
ATOM 2473 O O . LEU A 1 314 ? -31.684 -3.671 40.250 1.00 97.81 314 LEU A O 1
ATOM 2477 N N . LYS A 1 315 ? -30.002 -4.762 39.238 1.00 97.94 315 LYS A N 1
ATOM 2478 C CA . LYS A 1 315 ? -30.033 -5.926 40.138 1.00 97.94 315 LYS A CA 1
ATOM 2479 C C . LYS A 1 315 ? -29.696 -5.549 41.577 1.00 97.94 315 LYS A C 1
ATOM 2481 O O . LYS A 1 315 ? -30.403 -5.989 42.484 1.00 97.94 315 LYS A O 1
ATOM 2486 N N . THR A 1 316 ? -28.662 -4.734 41.801 1.00 97.62 316 THR A N 1
ATOM 2487 C CA . THR A 1 316 ? -28.316 -4.271 43.156 1.00 97.62 316 THR A CA 1
ATOM 2488 C C . THR A 1 316 ? -29.446 -3.438 43.753 1.00 97.62 316 THR A C 1
ATOM 2490 O O . THR A 1 316 ? -29.897 -3.737 44.856 1.00 97.62 316 THR A O 1
ATOM 2493 N N . SER A 1 317 ? -29.999 -2.496 42.982 1.00 97.50 317 SER A N 1
ATOM 2494 C CA . SER A 1 317 ? -31.149 -1.681 43.405 1.00 97.50 317 SER A CA 1
ATOM 2495 C C . SER A 1 317 ? -32.378 -2.540 43.745 1.00 97.50 317 SER A C 1
ATOM 2497 O O . SER A 1 317 ? -33.061 -2.294 44.736 1.00 97.50 317 SER A O 1
ATOM 2499 N N . LEU A 1 318 ? -32.666 -3.578 42.952 1.00 97.44 318 LEU A N 1
ATOM 2500 C CA . LEU A 1 318 ? -33.757 -4.520 43.229 1.00 97.44 318 LEU A CA 1
ATOM 2501 C C . LEU A 1 318 ? -33.518 -5.324 44.511 1.00 97.44 318 LEU A C 1
ATOM 2503 O O . LEU A 1 318 ? -34.460 -5.551 45.268 1.00 97.44 318 LEU A O 1
ATOM 2507 N N . SER A 1 319 ? -32.276 -5.737 44.771 1.00 97.56 319 SER A N 1
ATOM 2508 C CA . SER A 1 319 ? -31.915 -6.431 46.009 1.00 97.56 319 SER A CA 1
ATOM 2509 C C . SER A 1 319 ? -32.095 -5.534 47.237 1.00 97.56 319 SER A C 1
ATOM 2511 O O . SER A 1 319 ? -32.606 -6.000 48.254 1.00 97.56 319 SER A O 1
ATOM 2513 N N . GLU A 1 320 ? -31.709 -4.259 47.148 1.00 97.62 320 GLU A N 1
ATOM 2514 C CA . GLU A 1 320 ? -31.899 -3.268 48.217 1.00 97.62 320 GLU A CA 1
ATOM 2515 C C . GLU A 1 320 ? -33.387 -3.042 48.510 1.00 97.62 320 GLU A C 1
ATOM 2517 O O . GLU A 1 320 ? -33.815 -3.168 49.657 1.00 97.62 320 GLU A O 1
ATOM 2522 N N . MET A 1 321 ? -34.196 -2.817 47.470 1.00 96.81 321 MET A N 1
ATOM 2523 C CA . MET A 1 321 ? -35.653 -2.687 47.598 1.00 96.81 321 MET A CA 1
ATOM 2524 C C . MET A 1 321 ? -36.302 -3.955 48.175 1.00 96.81 321 MET A C 1
ATOM 2526 O O . MET A 1 321 ? -37.254 -3.875 48.950 1.00 96.81 321 MET A O 1
ATOM 2530 N N . GLY A 1 322 ? -35.798 -5.140 47.817 1.00 97.06 322 GLY A N 1
ATOM 2531 C CA . GLY A 1 322 ? -36.256 -6.413 48.377 1.00 97.06 322 GLY A CA 1
ATOM 2532 C C . GLY A 1 322 ? -35.959 -6.544 49.873 1.00 97.06 322 GLY A C 1
ATOM 2533 O O . GLY A 1 322 ? -36.819 -6.995 50.631 1.00 97.06 322 GLY A O 1
ATOM 2534 N N . ALA A 1 323 ? -34.778 -6.105 50.314 1.00 96.81 323 ALA A N 1
ATOM 2535 C CA . ALA A 1 323 ? -34.419 -6.064 51.729 1.00 96.81 323 ALA A CA 1
ATOM 2536 C C . ALA A 1 323 ? -35.263 -5.041 52.507 1.00 96.81 323 ALA A C 1
ATOM 2538 O O . ALA A 1 323 ? -35.739 -5.348 53.599 1.00 96.81 323 ALA A O 1
ATOM 2539 N N . GLU A 1 324 ? -35.508 -3.858 51.932 1.00 97.38 324 GLU A N 1
ATOM 2540 C CA . GLU A 1 324 ? -36.398 -2.850 52.521 1.00 97.38 324 GLU A CA 1
ATOM 2541 C C . GLU A 1 324 ? -37.827 -3.387 52.666 1.00 97.38 324 GLU A C 1
ATOM 2543 O O . GLU A 1 324 ? -38.434 -3.250 53.728 1.00 97.38 324 GLU A O 1
ATOM 2548 N N . LYS A 1 325 ? -38.344 -4.075 51.641 1.00 97.69 325 LYS A N 1
ATOM 2549 C CA . LYS A 1 325 ? -39.655 -4.732 51.695 1.00 97.69 325 LYS A CA 1
ATOM 2550 C C . LYS A 1 325 ? -39.741 -5.730 52.852 1.00 97.69 325 LYS A C 1
ATOM 2552 O O . LYS A 1 325 ? -40.698 -5.668 53.614 1.00 97.69 325 LYS A O 1
ATOM 2557 N N . LEU A 1 326 ? -38.750 -6.611 53.003 1.00 97.25 326 LEU A N 1
ATOM 2558 C CA . LEU A 1 326 ? -38.705 -7.584 54.104 1.00 97.25 326 LEU A CA 1
ATOM 2559 C C . LEU A 1 326 ? -38.636 -6.899 55.478 1.00 97.25 326 LEU A C 1
ATOM 2561 O O . LEU A 1 326 ? -39.286 -7.340 56.428 1.00 97.25 326 LEU A O 1
ATOM 2565 N N . ALA A 1 327 ? -37.878 -5.804 55.591 1.00 97.06 327 ALA A N 1
ATOM 2566 C CA . ALA A 1 327 ? -37.802 -5.020 56.820 1.00 97.06 327 ALA A CA 1
ATOM 2567 C C . ALA A 1 327 ? -39.154 -4.375 57.167 1.00 97.06 327 ALA A C 1
ATOM 2569 O O . ALA A 1 327 ? -39.568 -4.403 58.325 1.00 97.06 327 ALA A O 1
ATOM 2570 N N . LEU A 1 328 ? -39.865 -3.835 56.173 1.00 96.31 328 LEU A N 1
ATOM 2571 C CA . LEU A 1 328 ? -41.207 -3.282 56.355 1.00 96.31 328 LEU A CA 1
ATOM 2572 C C . LEU A 1 328 ? -42.235 -4.365 56.701 1.00 96.31 328 LEU A C 1
ATOM 2574 O O . LEU A 1 328 ? -43.051 -4.144 57.589 1.00 96.31 328 LEU A O 1
ATOM 2578 N N . GLU A 1 329 ? -42.185 -5.534 56.058 1.00 97.19 329 GLU A N 1
ATOM 2579 C CA . GLU A 1 329 ? -43.034 -6.684 56.411 1.00 97.19 329 GLU A CA 1
ATOM 2580 C C . GLU A 1 329 ? -42.821 -7.089 57.878 1.00 97.19 329 GLU A C 1
ATOM 2582 O O . GLU A 1 329 ? -43.789 -7.216 58.624 1.00 97.19 329 GLU A O 1
ATOM 2587 N N . THR A 1 330 ? -41.565 -7.149 58.332 1.00 96.75 330 THR A N 1
ATOM 2588 C CA . THR A 1 330 ? -41.235 -7.420 59.743 1.00 96.75 330 THR A CA 1
ATOM 2589 C C . THR A 1 330 ? -41.815 -6.352 60.682 1.00 96.75 330 THR A C 1
ATOM 2591 O O . THR A 1 330 ? -42.401 -6.684 61.709 1.00 96.75 330 THR A O 1
ATOM 2594 N N . GLN A 1 331 ? -41.716 -5.064 60.327 1.00 96.19 331 GLN A N 1
ATOM 2595 C CA . GLN A 1 331 ? -42.309 -3.978 61.124 1.00 96.19 331 GLN A CA 1
ATOM 2596 C C . GLN A 1 331 ? -43.839 -4.062 61.190 1.00 96.19 331 GLN A C 1
ATOM 2598 O O . GLN A 1 331 ? -44.432 -3.752 62.224 1.00 96.19 331 GLN A O 1
ATOM 2603 N N . VAL A 1 332 ? -44.492 -4.462 60.098 1.00 96.75 332 VAL A N 1
ATOM 2604 C CA . VAL A 1 332 ? -45.943 -4.679 60.068 1.00 96.75 332 VAL A CA 1
ATOM 2605 C C . VAL A 1 332 ? -46.329 -5.823 61.004 1.00 96.75 332 VAL A C 1
ATOM 2607 O O . VAL A 1 332 ? -47.257 -5.655 61.796 1.00 96.75 332 VAL A O 1
ATOM 2610 N N . ASP A 1 333 ? -45.594 -6.936 60.983 1.00 96.62 333 ASP A N 1
ATOM 2611 C CA . ASP A 1 333 ? -45.826 -8.065 61.890 1.00 96.62 333 ASP A CA 1
ATOM 2612 C C . ASP A 1 333 ? -45.649 -7.659 63.363 1.00 96.62 333 ASP A C 1
ATOM 2614 O O . ASP A 1 333 ? -46.494 -7.977 64.203 1.00 96.62 333 ASP A O 1
ATOM 2618 N N . GLU A 1 334 ? -44.602 -6.893 63.688 1.00 96.50 334 GLU A N 1
ATOM 2619 C CA . GLU A 1 334 ? -44.380 -6.349 65.036 1.00 96.50 334 GLU A CA 1
ATOM 2620 C C . GLU A 1 334 ? -45.534 -5.446 65.500 1.00 96.50 334 GLU A C 1
ATOM 2622 O O . GLU A 1 334 ? -45.984 -5.544 66.646 1.00 96.50 334 GLU A O 1
ATOM 2627 N N . LEU A 1 335 ? -46.051 -4.585 64.617 1.00 95.88 335 LEU A N 1
ATOM 2628 C CA . LEU A 1 335 ? -47.200 -3.729 64.920 1.00 95.88 335 LEU A CA 1
ATOM 2629 C C . LEU A 1 335 ? -48.480 -4.540 65.142 1.00 95.88 335 LEU A C 1
ATOM 2631 O O . LEU A 1 335 ? -49.233 -4.220 66.062 1.00 95.88 335 LEU A O 1
ATOM 2635 N N . PHE A 1 336 ? -48.711 -5.598 64.362 1.00 96.25 336 PHE A N 1
ATOM 2636 C CA . PHE A 1 336 ? -49.836 -6.512 64.579 1.00 96.25 336 PHE A CA 1
ATOM 2637 C C . PHE A 1 336 ? -49.750 -7.210 65.941 1.00 96.25 336 PHE A C 1
ATOM 2639 O O . PHE A 1 336 ? -50.748 -7.285 66.659 1.00 96.25 336 PHE A O 1
ATOM 2646 N N . GLN A 1 337 ? -48.560 -7.671 66.338 1.00 96.12 337 GLN A N 1
ATOM 2647 C CA . GLN A 1 337 ? -48.348 -8.265 67.664 1.00 96.12 337 GLN A CA 1
ATOM 2648 C C . GLN A 1 337 ? -48.595 -7.250 68.786 1.00 96.12 337 GLN A C 1
ATOM 2650 O O . GLN A 1 337 ? -49.257 -7.559 69.780 1.00 96.12 337 GLN A O 1
ATOM 2655 N N . LEU A 1 338 ? -48.104 -6.016 68.622 1.00 96.44 338 LEU A N 1
ATOM 2656 C CA . LEU A 1 338 ? -48.334 -4.938 69.581 1.00 96.44 338 LEU A CA 1
ATOM 2657 C C . LEU A 1 338 ? -49.826 -4.606 69.708 1.00 96.44 338 LEU A C 1
ATOM 2659 O O . LEU A 1 338 ? -50.316 -4.431 70.825 1.00 96.44 338 LEU A O 1
ATOM 2663 N N . GLN A 1 339 ? -50.550 -4.544 68.588 1.00 95.94 339 GLN A N 1
ATOM 2664 C CA . GLN A 1 339 ? -51.994 -4.330 68.578 1.00 95.94 339 GLN A CA 1
ATOM 2665 C C . GLN A 1 339 ? -52.718 -5.433 69.359 1.00 95.94 339 GLN A C 1
ATOM 2667 O O . GLN A 1 339 ? -53.491 -5.113 70.260 1.00 95.94 339 GLN A O 1
ATOM 2672 N N . GLY A 1 340 ? -52.416 -6.709 69.096 1.00 95.56 340 GLY A N 1
ATOM 2673 C CA . GLY A 1 340 ? -53.014 -7.827 69.833 1.00 95.56 340 GLY A CA 1
ATOM 2674 C C . GLY A 1 340 ? -52.735 -7.772 71.343 1.00 95.56 340 GLY A C 1
ATOM 2675 O O . GLY A 1 340 ? -53.620 -8.034 72.157 1.00 95.56 340 GLY A O 1
ATOM 2676 N N . ALA A 1 341 ? -51.529 -7.359 71.747 1.00 95.69 341 ALA A N 1
ATOM 2677 C CA . ALA A 1 341 ? -51.188 -7.172 73.159 1.00 95.69 341 ALA A CA 1
ATOM 2678 C C . ALA A 1 341 ? -51.957 -6.008 73.815 1.00 95.69 341 ALA A C 1
ATOM 2680 O O . ALA A 1 341 ? -52.329 -6.091 74.990 1.00 95.69 341 ALA A O 1
ATOM 2681 N N . LEU A 1 342 ? -52.191 -4.916 73.080 1.00 95.12 342 LEU A N 1
ATOM 2682 C CA . LEU A 1 342 ? -53.000 -3.790 73.552 1.00 95.12 342 LEU A CA 1
ATOM 2683 C C . LEU A 1 342 ? -54.481 -4.164 73.663 1.00 95.12 342 LEU A C 1
ATOM 2685 O O . LEU A 1 342 ? -55.100 -3.812 74.664 1.00 95.12 342 LEU A O 1
ATOM 2689 N N . GLU A 1 343 ? -55.027 -4.908 72.700 1.00 95.81 343 GLU A N 1
ATOM 2690 C CA . GLU A 1 343 ? -56.396 -5.440 72.756 1.00 95.81 343 GLU A CA 1
ATOM 2691 C C . GLU A 1 343 ? -56.584 -6.357 73.973 1.00 95.81 343 GLU A C 1
ATOM 2693 O O . GLU A 1 343 ? -57.529 -6.175 74.737 1.00 95.81 343 GLU A O 1
ATOM 2698 N N . ALA A 1 344 ? -55.627 -7.247 74.259 1.00 94.12 344 ALA A N 1
ATOM 2699 C CA . ALA A 1 344 ? -55.675 -8.094 75.453 1.00 94.12 344 ALA A CA 1
ATOM 2700 C C . ALA A 1 344 ? -55.662 -7.286 76.767 1.00 94.12 344 ALA A C 1
ATOM 2702 O O . ALA A 1 344 ? -56.408 -7.598 77.699 1.00 94.12 344 ALA A O 1
ATOM 2703 N N . LYS A 1 345 ? -54.844 -6.225 76.849 1.00 95.06 345 LYS A N 1
ATOM 2704 C CA . LYS A 1 345 ? -54.848 -5.301 78.000 1.00 95.06 345 LYS A CA 1
ATOM 2705 C C . LYS A 1 345 ? -56.162 -4.535 78.120 1.00 95.06 345 LYS A C 1
ATOM 2707 O O . LYS A 1 345 ? -56.625 -4.296 79.235 1.00 95.06 345 LYS A O 1
ATOM 2712 N N . LEU A 1 346 ? -56.746 -4.129 76.994 1.00 94.25 346 LEU A N 1
ATOM 2713 C CA . LEU A 1 346 ? -58.043 -3.464 76.962 1.00 94.25 346 LEU A CA 1
ATOM 2714 C C . LEU A 1 346 ? -59.132 -4.399 77.504 1.00 94.25 346 LEU A C 1
ATOM 2716 O O . LEU A 1 346 ? -59.910 -3.990 78.360 1.00 94.25 346 LEU A O 1
ATOM 2720 N N . ASP A 1 347 ? -59.137 -5.663 77.081 1.00 93.50 347 ASP A N 1
ATOM 2721 C CA . ASP A 1 347 ? -60.062 -6.685 77.576 1.00 93.50 347 ASP A CA 1
ATOM 2722 C C . ASP A 1 347 ? -59.893 -6.956 79.076 1.00 93.50 347 ASP A C 1
ATOM 2724 O O . ASP A 1 347 ? -60.880 -7.112 79.796 1.00 93.50 347 ASP A O 1
ATOM 2728 N N . GLU A 1 348 ? -58.656 -7.000 79.576 1.00 94.31 348 GLU A N 1
ATOM 2729 C CA . GLU A 1 348 ? -58.375 -7.131 81.010 1.00 94.31 348 GLU A CA 1
ATOM 2730 C C . GLU A 1 348 ? -58.925 -5.939 81.803 1.00 94.31 348 GLU A C 1
ATOM 2732 O O . GLU A 1 348 ? -59.614 -6.124 82.809 1.00 94.31 348 GLU A O 1
ATOM 2737 N N . LYS A 1 349 ? -58.692 -4.715 81.319 1.00 93.88 349 LYS A N 1
ATOM 2738 C CA . LYS A 1 349 ? -59.224 -3.496 81.938 1.00 93.88 349 LYS A CA 1
ATOM 2739 C C . LYS A 1 349 ? -60.746 -3.434 81.884 1.00 93.88 349 LYS A C 1
ATOM 2741 O O . LYS A 1 349 ? -61.360 -3.048 82.874 1.00 93.88 349 LYS A O 1
ATOM 2746 N N . ASN A 1 350 ? -61.361 -3.860 80.784 1.00 93.62 350 ASN A N 1
ATOM 2747 C CA . ASN A 1 350 ? -62.816 -3.957 80.677 1.00 93.62 350 ASN A CA 1
ATOM 2748 C C . ASN A 1 350 ? -63.386 -4.940 81.709 1.00 93.62 350 ASN A C 1
ATOM 2750 O O . ASN A 1 350 ? -64.334 -4.593 82.406 1.00 93.62 350 ASN A O 1
ATOM 2754 N N . LYS A 1 351 ? -62.757 -6.109 81.899 1.00 93.06 351 LYS A N 1
ATOM 2755 C CA . LYS A 1 351 ? -63.144 -7.059 82.959 1.00 93.06 351 LYS A CA 1
ATOM 2756 C C . LYS A 1 351 ? -63.002 -6.464 84.361 1.00 93.06 351 LYS A C 1
ATOM 2758 O O . LYS A 1 351 ? -63.858 -6.699 85.207 1.00 93.06 351 LYS A O 1
ATOM 2763 N N . GLU A 1 352 ? -61.938 -5.702 84.622 1.00 91.81 352 GLU A N 1
ATOM 2764 C CA . GLU A 1 352 ? -61.740 -5.004 85.900 1.00 91.81 352 GLU A CA 1
ATOM 2765 C C . GLU A 1 352 ? -62.842 -3.960 86.142 1.00 91.81 352 GLU A C 1
ATOM 2767 O O . GLU A 1 352 ? -63.420 -3.898 87.227 1.00 91.81 352 GLU A O 1
ATOM 2772 N N . VAL A 1 353 ? -63.187 -3.180 85.114 1.00 91.12 353 VAL A N 1
ATOM 2773 C CA . VAL A 1 353 ? -64.288 -2.209 85.162 1.00 91.12 353 VAL A CA 1
ATOM 2774 C C . VAL A 1 353 ? -65.633 -2.898 85.388 1.00 91.12 353 VAL A C 1
ATOM 2776 O O . VAL A 1 353 ? -66.416 -2.421 86.209 1.00 91.12 353 VAL A O 1
ATOM 2779 N N . ASP A 1 354 ? -65.906 -4.016 84.717 1.00 90.62 354 ASP A N 1
ATOM 2780 C CA . ASP A 1 354 ? -67.129 -4.796 84.922 1.00 90.62 354 ASP A CA 1
ATOM 2781 C C . ASP A 1 354 ? -67.198 -5.356 86.350 1.00 90.62 354 ASP A C 1
ATOM 2783 O O . ASP A 1 354 ? -68.219 -5.213 87.021 1.00 90.62 354 ASP A O 1
ATOM 2787 N N . ALA A 1 355 ? -66.088 -5.875 86.884 1.00 88.69 355 ALA A N 1
ATOM 2788 C CA . ALA A 1 355 ? -66.013 -6.319 88.275 1.00 88.69 355 ALA A CA 1
ATOM 2789 C C . ALA A 1 355 ? -66.272 -5.170 89.268 1.00 88.69 355 ALA A C 1
ATOM 2791 O O . ALA A 1 355 ? -66.983 -5.342 90.263 1.00 88.69 355 ALA A O 1
ATOM 2792 N N . LEU A 1 356 ? -65.734 -3.975 89.002 1.00 87.75 356 LEU A N 1
ATOM 2793 C CA . LEU A 1 356 ? -66.021 -2.778 89.796 1.00 87.75 356 LEU A CA 1
ATOM 2794 C C . LEU A 1 356 ? -67.491 -2.351 89.674 1.00 87.75 356 LEU A C 1
ATOM 2796 O O . LEU A 1 356 ? -68.103 -1.977 90.678 1.00 87.75 356 LEU A O 1
ATOM 2800 N N . ARG A 1 357 ? -68.084 -2.439 88.478 1.00 87.69 357 ARG A N 1
ATOM 2801 C CA . ARG A 1 357 ? -69.508 -2.165 88.237 1.00 87.69 357 ARG A CA 1
ATOM 2802 C C . ARG A 1 357 ? -70.397 -3.122 89.029 1.00 87.69 357 ARG A C 1
ATOM 2804 O O . ARG A 1 357 ? -71.357 -2.666 89.654 1.00 87.69 357 ARG A O 1
ATOM 2811 N N . ASP A 1 358 ? -70.057 -4.404 89.074 1.00 83.69 358 ASP A N 1
ATOM 2812 C CA . ASP A 1 358 ? -70.761 -5.416 89.867 1.00 83.69 358 ASP A CA 1
ATOM 2813 C C . ASP A 1 358 ? -70.611 -5.165 91.377 1.00 83.69 358 ASP A C 1
ATOM 2815 O O . ASP A 1 358 ? -71.576 -5.282 92.140 1.00 83.69 358 ASP A O 1
ATOM 2819 N N . LEU A 1 359 ? -69.431 -4.735 91.836 1.00 79.56 359 LEU A N 1
ATOM 2820 C CA . LEU A 1 359 ? -69.197 -4.361 93.235 1.00 79.56 359 LEU A CA 1
ATOM 2821 C C . LEU A 1 359 ? -70.020 -3.126 93.651 1.00 79.56 359 LEU A C 1
ATOM 2823 O O . LEU A 1 359 ? -70.597 -3.080 94.740 1.00 79.56 359 LEU A O 1
ATOM 2827 N N . CYS A 1 360 ? -70.097 -2.117 92.786 1.00 74.00 360 CYS A N 1
ATOM 2828 C CA . CYS A 1 360 ? -70.935 -0.940 93.008 1.00 74.00 360 CYS A CA 1
ATOM 2829 C C . CYS A 1 360 ? -72.426 -1.299 92.979 1.00 74.00 360 CYS A C 1
ATOM 2831 O O . CYS A 1 360 ? -73.182 -0.846 93.840 1.00 74.00 360 CYS A O 1
ATOM 2833 N N . SER A 1 361 ? -72.840 -2.175 92.063 1.00 74.88 361 SER A N 1
ATOM 2834 C CA . SER A 1 361 ? -74.223 -2.659 91.968 1.00 74.88 361 SER A CA 1
ATOM 2835 C C . SER A 1 361 ? -74.624 -3.514 93.178 1.00 74.88 361 SER A C 1
ATOM 2837 O O . SER A 1 361 ? -75.748 -3.411 93.658 1.00 74.88 361 SER A O 1
ATOM 2839 N N . SER A 1 362 ? -73.698 -4.295 93.745 1.00 65.88 362 SER A N 1
ATOM 2840 C CA . SER A 1 362 ? -73.928 -5.105 94.954 1.00 65.88 362 SER A CA 1
ATOM 2841 C C . SER A 1 362 ? -73.894 -4.298 96.260 1.00 65.88 362 SER A C 1
ATOM 2843 O O . SER A 1 362 ? -74.608 -4.636 97.205 1.00 65.88 362 SER A O 1
ATOM 2845 N N . LYS A 1 363 ? -73.140 -3.191 96.322 1.00 58.12 363 LYS A N 1
ATOM 2846 C CA . LYS A 1 363 ? -73.242 -2.200 97.416 1.00 58.12 363 LYS A CA 1
ATOM 2847 C C . LYS A 1 363 ? -74.492 -1.325 97.299 1.00 58.12 363 LYS A C 1
ATOM 2849 O O . LYS A 1 363 ? -75.002 -0.845 98.308 1.00 58.12 363 LYS A O 1
ATOM 2854 N N . SER A 1 364 ? -75.031 -1.190 96.092 1.00 43.66 364 SER A N 1
ATOM 2855 C CA . SER A 1 364 ? -76.336 -0.602 95.793 1.00 43.66 364 SER A CA 1
ATOM 2856 C C . SER A 1 364 ? -77.476 -1.620 95.992 1.00 43.66 364 SER A C 1
ATOM 2858 O O . SER A 1 364 ? -78.323 -1.826 95.125 1.00 43.66 364 SER A O 1
ATOM 2860 N N . SER A 1 365 ? -77.548 -2.242 97.170 1.00 37.44 365 SER A N 1
ATOM 2861 C CA . SER A 1 365 ? -78.819 -2.774 97.670 1.00 37.44 365 SER A CA 1
ATOM 2862 C C . SER A 1 365 ? -79.585 -1.613 98.315 1.00 37.44 365 SER A C 1
ATOM 2864 O O . SER A 1 365 ? -79.126 -1.100 99.342 1.00 37.44 365 SER A O 1
ATOM 2866 N N . PRO A 1 366 ? -80.767 -1.223 97.810 1.00 41.78 366 PRO A N 1
ATOM 2867 C CA . PRO A 1 366 ? -81.607 -0.242 98.471 1.00 41.78 366 PRO A CA 1
ATOM 2868 C C . PRO A 1 366 ? -82.218 -0.887 99.720 1.00 41.78 366 PRO A C 1
ATOM 2870 O O . PRO A 1 366 ? -83.314 -1.444 99.685 1.00 41.78 366 PRO A O 1
ATOM 2873 N N . LYS A 1 367 ? -81.536 -0.786 100.868 1.00 41.94 367 LYS A N 1
ATOM 2874 C CA . LYS A 1 367 ? -82.235 -0.835 102.157 1.00 41.94 367 LYS A CA 1
ATOM 2875 C C . LYS A 1 367 ? -82.943 0.500 102.346 1.00 41.94 367 LYS A C 1
ATOM 2877 O O . LYS A 1 367 ? -82.476 1.407 103.024 1.00 41.94 367 LYS A O 1
ATOM 2882 N N . ILE A 1 368 ? -84.092 0.566 101.682 1.00 42.94 368 ILE A N 1
ATOM 2883 C CA . ILE A 1 368 ? -85.229 1.406 102.020 1.00 42.94 368 ILE A CA 1
ATOM 2884 C C . ILE A 1 368 ? -85.556 1.127 103.492 1.00 42.94 368 ILE A C 1
ATOM 2886 O O . ILE A 1 368 ? -86.172 0.118 103.828 1.00 42.94 368 ILE A O 1
ATOM 2890 N N . LEU A 1 369 ? -85.119 2.020 104.378 1.00 40.41 369 LEU A N 1
ATOM 2891 C CA . LEU A 1 369 ? -85.921 2.376 105.539 1.00 40.41 369 LEU A CA 1
ATOM 2892 C C . LEU A 1 369 ? -86.931 3.417 105.043 1.00 40.41 369 LEU A C 1
ATOM 2894 O O . LEU A 1 369 ? -86.559 4.486 104.564 1.00 40.41 369 LEU A O 1
ATOM 2898 N N . GLN A 1 370 ? -88.205 3.033 105.080 1.00 32.97 370 GLN A N 1
ATOM 2899 C CA . GLN A 1 370 ? -89.378 3.848 104.756 1.00 32.97 370 GLN A CA 1
ATOM 2900 C C . GLN A 1 370 ? -89.361 5.155 105.585 1.00 32.97 370 GLN A C 1
ATOM 2902 O O . GLN A 1 370 ? -89.245 5.084 106.802 1.00 32.97 370 GLN A O 1
ATOM 2907 N N . SER A 1 371 ? -89.302 6.332 104.938 1.00 38.16 371 SER A N 1
ATOM 2908 C CA . SER A 1 371 ? -90.430 7.245 104.592 1.00 38.16 371 SER A CA 1
ATOM 2909 C C . SER A 1 371 ? -90.724 8.303 105.692 1.00 38.16 371 SER A C 1
ATOM 2911 O O . SER A 1 371 ? -90.479 7.979 106.851 1.00 38.16 371 SER A O 1
ATOM 2913 N N . PRO A 1 372 ? -91.268 9.526 105.423 1.00 51.00 372 PRO A N 1
ATOM 2914 C CA . PRO A 1 372 ? -91.842 10.040 104.167 1.00 51.00 372 PRO A CA 1
ATOM 2915 C C . PRO A 1 372 ? -91.425 11.474 103.724 1.00 51.00 372 PRO A C 1
ATOM 2917 O O . PRO A 1 372 ? -90.952 12.290 104.508 1.00 51.00 372 PRO A O 1
ATOM 2920 N N . ASN A 1 373 ? -91.772 11.774 102.463 1.00 33.25 373 ASN A N 1
ATOM 2921 C CA . ASN A 1 373 ? -91.981 13.085 101.811 1.00 33.25 373 ASN A CA 1
ATOM 2922 C C . ASN A 1 373 ? -90.799 13.823 101.125 1.00 33.25 373 ASN A C 1
ATOM 2924 O O . ASN A 1 373 ? -89.881 14.345 101.745 1.00 33.25 373 ASN A O 1
ATOM 2928 N N . PHE A 1 374 ? -90.937 13.930 99.795 1.00 37.19 374 PHE A N 1
ATOM 2929 C CA . PHE A 1 374 ? -90.411 14.953 98.864 1.00 37.19 374 PHE A CA 1
ATOM 2930 C C . PHE A 1 374 ? -90.791 16.408 99.275 1.00 37.19 374 PHE A C 1
ATOM 2932 O O . PHE A 1 374 ? -91.662 16.549 100.136 1.00 37.19 374 PHE A O 1
ATOM 2939 N N . PRO A 1 375 ? -90.320 17.489 98.587 1.00 47.84 375 PRO A N 1
ATOM 2940 C CA . PRO A 1 375 ? -89.331 17.567 97.497 1.00 47.84 375 PRO A CA 1
ATOM 2941 C C . PRO A 1 375 ? -88.224 18.649 97.651 1.00 47.84 375 PRO A C 1
ATOM 2943 O O . PRO A 1 375 ? -88.473 19.755 98.117 1.00 47.84 375 PRO A O 1
ATOM 2946 N N . GLY A 1 376 ? -87.056 18.377 97.049 1.00 35.22 376 GLY A N 1
ATOM 2947 C CA . GLY A 1 376 ? -86.374 19.333 96.156 1.00 35.22 376 GLY A CA 1
ATOM 2948 C C . GLY A 1 376 ? -85.196 20.161 96.693 1.00 35.22 376 GLY A C 1
ATOM 2949 O O . GLY A 1 376 ? -85.411 21.206 97.289 1.00 35.22 376 GLY A O 1
ATOM 2950 N N . ALA A 1 377 ? -83.961 19.769 96.339 1.00 35.75 377 ALA A N 1
ATOM 2951 C CA . ALA A 1 377 ? -82.866 20.665 95.910 1.00 35.75 377 ALA A CA 1
ATOM 2952 C C . ALA A 1 377 ? -81.621 19.850 95.472 1.00 35.75 377 ALA A C 1
ATOM 2954 O O . ALA A 1 377 ? -81.454 18.716 95.918 1.00 35.75 377 ALA A O 1
ATOM 2955 N N . PRO A 1 378 ? -80.780 20.373 94.558 1.00 46.56 378 PRO A N 1
ATOM 2956 C CA . PRO A 1 378 ? -80.024 19.565 93.605 1.00 46.56 378 PRO A CA 1
ATOM 2957 C C . PRO A 1 378 ? -78.596 19.257 94.071 1.00 46.56 378 PRO A C 1
ATOM 2959 O O . PRO A 1 378 ? -77.861 20.152 94.479 1.00 46.56 378 PRO A O 1
ATOM 2962 N N . VAL A 1 379 ? -78.153 18.011 93.896 1.00 41.50 379 VAL A N 1
ATOM 2963 C CA . VAL A 1 379 ? -76.732 17.647 93.991 1.00 41.50 379 VAL A CA 1
ATOM 2964 C C . VAL A 1 379 ? -76.155 17.635 92.574 1.00 41.50 379 VAL A C 1
ATOM 2966 O O . VAL A 1 379 ? -76.086 16.608 91.913 1.00 41.50 379 VAL A O 1
ATOM 2969 N N . LYS A 1 380 ? -75.799 18.827 92.083 1.00 49.34 380 LYS A N 1
ATOM 2970 C CA . LYS A 1 380 ? -74.931 19.045 90.915 1.00 49.34 380 LYS A CA 1
ATOM 2971 C C . LYS A 1 380 ? -73.594 19.559 91.441 1.00 49.34 380 LYS A C 1
ATOM 2973 O O . LYS A 1 380 ? -73.484 20.753 91.689 1.00 49.34 380 LYS A O 1
ATOM 2978 N N . ALA A 1 381 ? -72.609 18.690 91.652 1.00 50.50 381 ALA A N 1
ATOM 2979 C CA . ALA A 1 381 ? -71.222 19.139 91.847 1.00 50.50 381 ALA A CA 1
ATOM 2980 C C . ALA A 1 381 ? -70.199 18.004 91.702 1.00 50.50 381 ALA A C 1
ATOM 2982 O O . ALA A 1 381 ? -69.145 18.220 91.117 1.00 50.50 381 ALA A O 1
ATOM 2983 N N . ALA A 1 382 ? -70.501 16.798 92.190 1.00 48.03 382 ALA A N 1
ATOM 2984 C CA . ALA A 1 382 ? -69.505 15.724 92.235 1.00 48.03 382 ALA A CA 1
ATOM 2985 C C . ALA A 1 382 ? -69.262 15.058 90.865 1.00 48.03 382 ALA A C 1
ATOM 2987 O O . ALA A 1 382 ? -68.114 14.799 90.513 1.00 48.03 382 ALA A O 1
ATOM 2988 N N . ASP A 1 383 ? -70.309 14.886 90.052 1.00 47.19 383 ASP A N 1
ATOM 2989 C CA . ASP A 1 383 ? -70.182 14.265 88.722 1.00 47.19 383 ASP A CA 1
ATOM 2990 C C . ASP A 1 383 ? -69.513 15.190 87.687 1.00 47.19 383 ASP A C 1
ATOM 2992 O O . ASP A 1 383 ? -68.972 14.720 86.693 1.00 47.19 383 ASP A O 1
ATOM 2996 N N . SER A 1 384 ? -69.497 16.508 87.925 1.00 52.7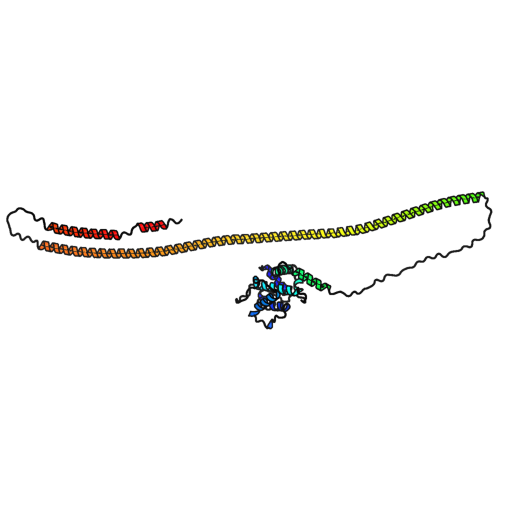5 384 SER A N 1
ATOM 2997 C CA . SER A 1 384 ? -68.890 17.480 87.002 1.00 52.75 384 SER A CA 1
ATOM 2998 C C . SER A 1 384 ? -67.364 17.429 87.035 1.00 52.75 384 SER A C 1
ATOM 3000 O O . SER A 1 384 ? -66.733 17.517 85.990 1.00 52.75 384 SER A O 1
ATOM 3002 N N . PHE A 1 385 ? -66.766 17.243 88.215 1.00 52.62 385 PHE A N 1
ATOM 3003 C CA . PHE A 1 385 ? -65.308 17.242 88.365 1.00 52.62 385 PHE A CA 1
ATOM 3004 C C . PHE A 1 385 ? -64.660 15.984 87.781 1.00 52.62 385 PHE A C 1
ATOM 3006 O O . PHE A 1 385 ? -63.577 16.056 87.209 1.00 52.62 385 PHE A O 1
ATOM 3013 N N . PHE A 1 386 ? -65.326 14.832 87.898 1.00 55.06 386 PHE A N 1
ATOM 3014 C CA . PHE A 1 386 ? -64.802 13.576 87.361 1.00 55.06 386 PHE A CA 1
ATOM 3015 C C . PHE A 1 386 ? -64.888 13.537 85.831 1.00 55.06 386 PHE A C 1
ATOM 3017 O O . PHE A 1 386 ? -63.962 13.082 85.167 1.00 55.06 386 PHE A O 1
ATOM 3024 N N . VAL A 1 387 ? -65.970 14.081 85.264 1.00 61.78 387 VAL A N 1
ATOM 3025 C CA . VAL A 1 387 ? -66.120 14.225 83.810 1.00 61.78 387 VAL A CA 1
ATOM 3026 C C . VAL A 1 387 ? -65.110 15.232 83.256 1.00 61.78 387 VAL A C 1
ATOM 3028 O O . VAL A 1 387 ? -64.496 14.967 82.228 1.00 61.78 387 VAL A O 1
ATOM 3031 N N . GLU A 1 388 ? -64.877 16.347 83.949 1.00 61.22 388 GLU A N 1
ATOM 3032 C CA . GLU A 1 388 ? -63.914 17.364 83.514 1.00 61.22 388 GLU A CA 1
ATOM 3033 C C . GLU A 1 388 ? -62.464 16.852 83.578 1.00 61.22 388 GLU A C 1
ATOM 3035 O O . GLU A 1 388 ? -61.711 17.055 82.627 1.00 61.22 388 GLU A O 1
ATOM 3040 N N . LEU A 1 389 ? -62.092 16.086 84.612 1.00 68.12 389 LEU A N 1
ATOM 3041 C CA . LEU A 1 389 ? -60.757 15.483 84.718 1.00 68.12 389 LEU A CA 1
ATOM 3042 C C . LEU A 1 389 ? -60.510 14.423 83.628 1.00 68.12 389 LEU A C 1
ATOM 3044 O O . LEU A 1 389 ? -59.469 14.446 82.973 1.00 68.12 389 LEU A O 1
ATOM 3048 N N . CYS A 1 390 ? -61.487 13.546 83.365 1.00 64.94 390 CYS A N 1
ATOM 3049 C CA . CYS A 1 390 ? -61.375 12.557 82.290 1.00 64.94 390 CYS A CA 1
ATOM 3050 C C . CYS A 1 390 ? -61.334 13.203 80.896 1.00 64.94 390 CYS A C 1
ATOM 3052 O O . CYS A 1 390 ? -60.656 12.692 80.006 1.00 64.94 390 CYS A O 1
ATOM 3054 N N . CYS A 1 391 ? -62.027 14.328 80.685 1.00 69.19 391 CYS A N 1
ATOM 3055 C CA . CYS A 1 391 ? -61.949 15.072 79.428 1.00 69.19 391 CYS A CA 1
ATOM 3056 C C . CYS A 1 391 ? -60.578 15.734 79.222 1.00 69.19 391 CYS A C 1
ATOM 3058 O O . CYS A 1 391 ? -60.099 15.760 78.089 1.00 69.19 391 CYS A O 1
ATOM 3060 N N . VAL A 1 392 ? -59.931 16.222 80.286 1.00 71.19 392 VAL A N 1
ATOM 3061 C CA . VAL A 1 392 ? -58.584 16.811 80.203 1.00 71.19 392 VAL A CA 1
ATOM 3062 C C . VAL A 1 392 ? -57.531 15.744 79.891 1.00 71.19 392 VAL A C 1
ATOM 3064 O O . VAL A 1 392 ? -56.744 15.938 78.969 1.00 71.19 392 VAL A O 1
ATOM 3067 N N . GLU A 1 393 ? -57.564 14.582 80.552 1.00 71.94 393 GLU A N 1
ATOM 3068 C CA . GLU A 1 393 ? -56.631 13.480 80.247 1.00 71.94 393 GLU A CA 1
ATOM 3069 C C . GLU A 1 393 ? -56.835 12.913 78.825 1.00 71.94 393 GLU A C 1
ATOM 3071 O O . GLU A 1 393 ? -55.873 12.560 78.133 1.00 71.94 393 GLU A O 1
ATOM 3076 N N . LEU A 1 394 ? -58.080 12.871 78.332 1.00 71.31 394 LEU A N 1
ATOM 3077 C CA . LEU A 1 394 ? -58.372 12.476 76.948 1.00 71.31 394 LEU A CA 1
ATOM 3078 C C . LEU A 1 394 ? -57.881 13.500 75.916 1.00 71.31 394 LEU A C 1
ATOM 3080 O O . LEU A 1 394 ? -57.376 13.108 74.864 1.00 71.31 394 LEU A O 1
ATOM 3084 N N . GLU A 1 395 ? -57.995 14.800 76.187 1.00 70.12 395 GLU A N 1
ATOM 3085 C CA . GLU A 1 395 ? -57.471 15.832 75.284 1.00 70.12 395 GLU A CA 1
ATOM 3086 C C . GLU A 1 395 ? -55.934 15.917 75.325 1.00 70.12 395 GLU A C 1
ATOM 3088 O O . GLU A 1 395 ? -55.313 16.116 74.278 1.00 70.12 395 GLU A O 1
ATOM 3093 N N . GLU A 1 396 ? -55.288 15.660 76.467 1.00 71.75 396 GLU A N 1
ATOM 3094 C CA . GLU A 1 396 ? -53.822 15.565 76.550 1.00 71.75 396 GLU A CA 1
ATOM 3095 C C . GLU A 1 396 ? -53.277 14.348 75.788 1.00 71.75 396 GLU A C 1
ATOM 3097 O O . GLU A 1 396 ? -52.327 14.471 75.008 1.00 71.75 396 GLU A O 1
ATOM 3102 N N . THR A 1 397 ? -53.911 13.179 75.924 1.00 72.81 397 THR A N 1
ATOM 3103 C CA . THR A 1 397 ? -53.500 11.963 75.194 1.00 72.81 397 THR A CA 1
ATOM 3104 C C . THR A 1 397 ? -53.750 12.074 73.689 1.00 72.81 397 THR A C 1
ATOM 3106 O O . THR A 1 397 ? -52.913 11.658 72.883 1.00 72.81 397 THR A O 1
ATOM 3109 N N . LYS A 1 398 ? -54.850 12.714 73.280 1.00 73.69 398 LYS A N 1
ATOM 3110 C CA . LYS A 1 398 ? -55.149 13.021 71.874 1.00 73.69 398 LYS A CA 1
ATOM 3111 C C . LYS A 1 398 ? -54.177 14.049 71.287 1.00 73.69 398 LYS A C 1
ATOM 3113 O O . LYS A 1 398 ? -53.710 13.880 70.157 1.00 73.69 398 LYS A O 1
ATOM 3118 N N . SER A 1 399 ? -53.797 15.066 72.057 1.00 71.00 399 SER A N 1
ATOM 3119 C CA . SER A 1 399 ? -52.785 16.050 71.652 1.00 71.00 399 SER A CA 1
ATOM 3120 C C . SER A 1 399 ? -51.409 15.395 71.472 1.00 71.00 399 SER A C 1
ATOM 3122 O O . SER A 1 399 ? -50.783 15.564 70.425 1.00 71.00 399 SER A O 1
ATOM 3124 N N . ALA A 1 400 ? -50.991 14.529 72.401 1.00 68.25 400 ALA A N 1
ATOM 3125 C CA . ALA A 1 400 ? -49.735 13.780 72.298 1.00 68.25 400 ALA A CA 1
ATOM 3126 C C . ALA A 1 400 ? -49.705 12.801 71.102 1.00 68.25 400 ALA A C 1
ATOM 3128 O O . ALA A 1 400 ? -48.669 12.634 70.442 1.00 68.25 400 ALA A O 1
ATOM 3129 N N . ALA A 1 401 ? -50.845 12.182 70.770 1.00 62.19 401 ALA A N 1
ATOM 3130 C CA . ALA A 1 401 ? -50.978 11.310 69.603 1.00 62.19 401 ALA A CA 1
ATOM 3131 C C . ALA A 1 401 ? -50.864 12.088 68.276 1.00 62.19 401 ALA A C 1
ATOM 3133 O O . ALA A 1 401 ? -50.146 11.661 67.365 1.00 62.19 401 ALA A O 1
ATOM 3134 N N . THR A 1 402 ? -51.500 13.261 68.175 1.00 63.94 402 THR A N 1
ATOM 3135 C CA . THR A 1 402 ? -51.415 14.110 66.968 1.00 63.94 402 THR A CA 1
ATOM 3136 C C . THR A 1 402 ? -50.022 14.718 66.761 1.00 63.94 402 THR A C 1
ATOM 3138 O O . THR A 1 402 ? -49.554 14.813 65.623 1.00 63.94 402 THR A O 1
ATOM 3141 N N . GLU A 1 403 ? -49.303 15.054 67.834 1.00 60.28 403 GLU A N 1
ATOM 3142 C CA . GLU A 1 403 ? -47.930 15.567 67.755 1.00 60.28 403 GLU A CA 1
ATOM 3143 C C . GLU A 1 403 ? -46.922 14.478 67.333 1.00 60.28 403 GLU A C 1
ATOM 3145 O O . GLU A 1 403 ? -45.995 14.731 66.554 1.00 60.28 403 GLU A O 1
ATOM 3150 N N . SER A 1 404 ? -47.166 13.230 67.744 1.00 57.66 404 SER A N 1
ATOM 3151 C CA . SER A 1 404 ? -46.380 12.059 67.335 1.00 57.66 404 SER A CA 1
ATOM 3152 C C . SER A 1 404 ? -46.601 11.673 65.864 1.00 57.66 404 SER A C 1
ATOM 3154 O O . SER A 1 404 ? -45.653 11.274 65.183 1.00 57.66 404 SER A O 1
ATOM 3156 N N . GLN A 1 405 ? -47.817 11.854 65.331 1.00 53.31 405 GLN A N 1
ATOM 3157 C CA . GLN A 1 405 ? -48.108 11.686 63.898 1.00 53.31 405 GLN A CA 1
ATOM 3158 C C . GLN A 1 405 ? -47.472 12.785 63.032 1.00 53.31 405 GLN A C 1
ATOM 3160 O O . GLN A 1 405 ? -46.985 12.495 61.939 1.00 53.31 405 GLN A O 1
ATOM 3165 N N . LYS A 1 406 ? -47.390 14.030 63.524 1.00 54.94 406 LYS A N 1
ATOM 3166 C CA . LYS A 1 406 ? -46.747 15.143 62.799 1.00 54.94 406 LYS A CA 1
ATOM 3167 C C . LYS A 1 406 ? -45.228 14.978 62.659 1.00 54.94 406 LYS A C 1
ATOM 3169 O O . LYS A 1 406 ? -44.672 15.396 61.650 1.00 54.94 406 LYS A O 1
ATOM 3174 N N . LYS A 1 407 ? -44.561 14.337 63.629 1.00 55.00 407 LYS A N 1
ATOM 3175 C CA . LYS A 1 407 ? -43.113 14.038 63.577 1.00 55.00 407 LYS A CA 1
ATOM 3176 C C . LYS A 1 407 ? -42.743 12.828 62.710 1.00 55.00 407 LYS A C 1
ATOM 3178 O O . LYS A 1 407 ? -41.582 12.710 62.334 1.00 55.00 407 LYS A O 1
ATOM 3183 N N . LYS A 1 408 ? -43.693 11.939 62.391 1.00 50.59 408 LYS A N 1
ATOM 3184 C CA . LYS A 1 408 ? -43.453 10.712 61.604 1.00 50.59 408 LYS A CA 1
ATOM 3185 C C . LYS A 1 408 ? -43.856 10.800 60.130 1.00 50.59 408 LYS A C 1
ATOM 3187 O O . LYS A 1 408 ? -43.639 9.835 59.413 1.00 50.59 408 LYS A O 1
ATOM 3192 N N . SER A 1 409 ? -44.398 11.926 59.665 1.00 38.41 409 SER A N 1
ATOM 3193 C CA . SER A 1 409 ? -44.584 12.191 58.233 1.00 38.41 409 SER A CA 1
ATOM 3194 C C . SER A 1 409 ? -43.228 12.550 57.609 1.00 38.41 409 SER A C 1
ATOM 3196 O O . SER A 1 409 ? -42.764 13.672 57.831 1.00 38.41 409 SER A O 1
ATOM 3198 N N . PRO A 1 410 ? -42.576 11.670 56.824 1.00 46.62 410 PRO A N 1
ATOM 3199 C CA . PRO A 1 410 ? -41.415 12.067 56.049 1.00 46.62 410 PRO A CA 1
ATOM 3200 C C . PRO A 1 410 ? -41.919 13.051 54.999 1.00 46.62 410 PRO A C 1
ATOM 3202 O O . PRO A 1 410 ? -42.840 12.755 54.242 1.00 46.62 410 PRO A O 1
ATOM 3205 N N . ASP A 1 411 ? -41.347 14.245 55.002 1.00 46.97 411 ASP A N 1
ATOM 3206 C CA . ASP A 1 411 ? -41.642 15.321 54.072 1.00 46.97 411 ASP A CA 1
ATOM 3207 C C . ASP A 1 411 ? -41.600 14.780 52.622 1.00 46.97 411 ASP A C 1
ATOM 3209 O O . ASP A 1 411 ? -40.527 14.537 52.057 1.00 46.97 411 ASP A O 1
ATOM 3213 N N . GLY A 1 412 ? -42.776 14.540 52.017 1.00 46.22 412 GLY A N 1
ATOM 3214 C CA . GLY A 1 412 ? -42.942 13.970 50.664 1.00 46.22 412 GLY A CA 1
ATOM 3215 C C . GLY A 1 412 ? -42.260 14.793 49.562 1.00 46.22 412 GLY A C 1
ATOM 3216 O O . GLY A 1 412 ? -42.100 14.356 48.420 1.00 46.22 412 GLY A O 1
ATOM 3217 N N . THR A 1 413 ? -41.768 15.969 49.936 1.00 51.69 413 THR A N 1
ATOM 3218 C CA . THR A 1 413 ? -40.927 16.861 49.155 1.00 51.69 413 THR A CA 1
ATOM 3219 C C . THR A 1 413 ? -39.550 16.263 48.818 1.00 51.69 413 THR A C 1
ATOM 3221 O O . THR A 1 413 ? -38.966 16.642 47.801 1.00 51.69 413 THR A O 1
ATOM 3224 N N . SER A 1 414 ? -39.017 15.323 49.612 1.00 53.47 414 SER A N 1
ATOM 3225 C CA . SER A 1 414 ? -37.682 14.739 49.371 1.00 53.47 414 SER A CA 1
ATOM 3226 C C . SER A 1 414 ? -37.685 13.680 48.257 1.00 53.47 414 SER A C 1
ATOM 3228 O O . SER A 1 414 ? -36.802 13.675 47.398 1.00 53.47 414 SER A O 1
ATOM 3230 N N . ILE A 1 415 ? -38.738 12.858 48.184 1.00 53.22 415 ILE A N 1
ATOM 3231 C CA . ILE A 1 415 ? -38.894 11.820 47.148 1.00 53.22 415 ILE A CA 1
ATOM 3232 C C . ILE A 1 415 ? -39.188 12.456 45.779 1.00 53.22 415 ILE A C 1
ATOM 3234 O O . ILE A 1 415 ? -38.582 12.080 44.774 1.00 53.22 415 ILE A O 1
ATOM 3238 N N . GLN A 1 416 ? -40.013 13.510 45.725 1.00 53.12 416 GLN A N 1
ATOM 3239 C CA . GLN A 1 416 ? -40.246 14.244 44.472 1.00 53.12 416 GLN A CA 1
ATOM 3240 C C . GLN A 1 416 ? -38.992 14.972 43.955 1.00 53.12 416 GLN A C 1
ATOM 3242 O O . GLN A 1 416 ? -38.804 15.092 42.742 1.00 53.12 416 GLN A O 1
ATOM 3247 N N . ARG A 1 417 ? -38.091 15.422 44.842 1.00 54.59 417 ARG A N 1
ATOM 3248 C CA . ARG A 1 417 ? -36.816 16.048 44.443 1.00 54.59 417 ARG A CA 1
ATOM 3249 C C . ARG A 1 417 ? -35.819 15.039 43.865 1.00 54.59 417 ARG A C 1
ATOM 3251 O O . ARG A 1 417 ? -35.024 15.415 43.003 1.00 54.59 417 ARG A O 1
ATOM 3258 N N . PHE A 1 418 ? -35.881 13.780 44.300 1.00 53.47 418 PHE A N 1
ATOM 3259 C CA . PHE A 1 418 ? -35.024 12.708 43.793 1.00 53.47 418 PHE A CA 1
ATOM 3260 C C . PHE A 1 418 ? -35.458 12.243 42.395 1.00 53.47 418 PHE A C 1
ATOM 3262 O O . PHE A 1 418 ? -34.622 12.101 41.504 1.00 53.47 418 PHE A O 1
ATOM 3269 N N . ILE A 1 419 ? -36.769 12.131 42.154 1.00 56.53 419 ILE A N 1
ATOM 3270 C CA . ILE A 1 419 ? -37.314 11.759 40.837 1.00 56.53 419 ILE A CA 1
ATOM 3271 C C . ILE A 1 419 ? -37.059 12.869 39.800 1.00 56.53 419 ILE A C 1
ATOM 3273 O O . ILE A 1 419 ? -36.645 12.587 38.678 1.00 56.53 419 ILE A O 1
ATOM 3277 N N . ARG A 1 420 ? -37.193 14.150 40.174 1.00 52.59 420 ARG A N 1
ATOM 3278 C CA . ARG A 1 420 ? -36.996 15.274 39.235 1.00 52.59 420 ARG A CA 1
ATOM 3279 C C . ARG A 1 420 ? -35.545 15.463 38.774 1.00 52.59 420 ARG A C 1
ATOM 3281 O O . ARG A 1 420 ? -35.326 15.967 37.680 1.00 52.59 420 ARG A O 1
ATOM 3288 N N . LYS A 1 421 ? -34.552 15.054 39.573 1.00 53.06 421 LYS A N 1
ATOM 3289 C CA . LYS A 1 421 ? -33.129 15.130 39.186 1.00 53.06 421 LYS A CA 1
ATOM 3290 C C . LYS A 1 421 ? -32.693 14.023 38.222 1.00 53.06 421 LYS A C 1
ATOM 3292 O O . LYS A 1 421 ? -31.676 14.199 37.561 1.00 53.06 421 LYS A O 1
ATOM 3297 N N . ARG A 1 422 ? -33.438 12.916 38.128 1.00 49.84 422 ARG A N 1
ATOM 3298 C CA . ARG A 1 422 ? -33.080 11.770 37.273 1.00 49.84 422 ARG A CA 1
ATOM 3299 C C . ARG A 1 422 ? -33.646 11.861 35.849 1.00 49.84 422 ARG A C 1
ATOM 3301 O O . ARG A 1 422 ? -33.118 11.205 34.970 1.00 49.84 422 ARG A O 1
ATOM 3308 N N . PHE A 1 423 ? -34.650 12.711 35.616 1.00 50.97 423 PHE A N 1
ATOM 3309 C CA . PHE A 1 423 ? -35.336 12.875 34.319 1.00 50.97 423 PHE A CA 1
ATOM 3310 C C . PHE A 1 423 ? -35.050 14.219 33.610 1.00 50.97 423 PHE A C 1
ATOM 3312 O O . PHE A 1 423 ? -35.836 14.663 32.777 1.00 50.97 423 PHE A O 1
ATOM 3319 N N . HIS A 1 424 ? -33.964 14.917 33.959 1.00 47.88 424 HIS A N 1
ATOM 3320 C CA . HIS A 1 424 ? -33.550 16.184 33.315 1.00 47.88 424 HIS A CA 1
ATOM 3321 C C . HIS A 1 424 ? -32.077 16.188 32.873 1.00 47.88 424 HIS A C 1
ATOM 3323 O O . HIS A 1 424 ? -31.443 17.237 32.775 1.00 47.88 424 HIS A O 1
ATOM 3329 N N . LYS A 1 425 ? -31.527 15.003 32.610 1.00 44.91 425 LYS A N 1
ATOM 3330 C CA . LYS A 1 425 ? -30.294 14.834 31.844 1.00 44.91 425 LYS A CA 1
ATOM 3331 C C . LYS A 1 425 ? -30.625 13.975 30.630 1.00 44.91 425 LYS A C 1
ATOM 3333 O O . LYS A 1 425 ? -30.392 12.779 30.666 1.00 44.91 425 LYS A O 1
ATOM 3338 N N . ASP A 1 426 ? -31.226 14.621 29.644 1.00 42.06 426 ASP A N 1
ATOM 3339 C CA . ASP A 1 426 ? -31.107 14.308 28.221 1.00 42.06 426 ASP A CA 1
ATOM 3340 C C . ASP A 1 426 ? -30.957 15.649 27.498 1.00 42.06 426 ASP A C 1
ATOM 3342 O O . ASP A 1 426 ? -31.762 16.565 27.810 1.00 42.06 426 ASP A O 1
#

Sequence (426 aa):
MLDKCRKHAPLQWLECCGAIFGDISELDSGIKFLELLSIVDATIDIENIGPTNRFQAIENSLCAIHSSLPQHFLVPWNDTQKAGSQLTLATMSVLVLSALFVRAASPNAKHSVDPVMALEGKVQEEIKELLQIVTSPEYDVITSLRNHLQVQSDDESPIMTKKRPKCGKDQSFTFSPCTPRFPLKRISPLQAPPTLLRNKDQQIKKLRMQLSSEEMRVMDLEKELTDIRASAAKSSKEIASLKIEVSRLRSSQHSSSDLDEEVERLRSRISFLNKEVHHYQSIAKDYDDMICENVSLKAMVEGQLELQCDIEQLKTSLSEMGAEKLALETQVDELFQLQGALEAKLDEKNKEVDALRDLCSSKSSPKILQSPNFPGAPVKAADSFFVELCCVELEETKSAATESQKKKSPDGTSIQRFIRKRFHKD

Solvent-accessible surface area (backbone atoms only — not comparable to full-atom values): 25678 Å² total; per-residue (Å²): 139,74,58,86,81,62,54,54,43,60,50,57,48,46,36,55,74,74,45,88,72,96,51,75,74,74,54,69,70,33,56,67,60,47,59,56,44,30,75,69,38,80,83,57,57,70,90,78,51,52,80,90,44,33,64,59,51,50,49,53,52,50,41,65,70,56,78,67,62,61,68,90,78,60,72,83,81,82,85,65,99,60,76,63,54,73,63,55,50,46,51,50,48,52,52,54,49,46,49,48,50,59,43,51,66,35,97,84,48,80,84,77,54,68,51,55,76,70,46,57,72,70,43,43,52,52,47,49,56,56,42,41,73,74,40,61,86,89,52,62,62,66,62,55,41,51,52,52,56,55,62,63,64,71,73,72,76,79,85,85,79,87,79,82,86,89,82,83,89,87,81,90,82,86,85,78,84,81,80,82,88,74,87,81,74,90,74,79,86,78,86,70,62,77,68,60,58,51,52,51,52,52,50,50,52,52,52,51,53,51,49,54,54,48,52,52,51,49,54,52,51,52,49,52,53,50,54,51,51,53,52,52,52,50,52,53,51,50,52,53,54,51,52,52,50,54,52,52,54,53,56,56,50,52,56,51,53,54,49,52,52,50,50,53,51,51,50,51,50,51,55,51,51,51,52,51,51,52,50,51,51,52,51,50,48,55,49,52,52,51,50,54,50,52,54,51,52,49,54,52,51,54,53,51,52,51,53,50,53,51,52,53,53,50,52,53,52,51,51,52,53,51,52,52,49,53,53,50,52,51,52,50,53,53,49,53,54,51,50,54,54,50,50,52,50,49,52,52,50,50,52,52,50,50,54,51,51,51,52,53,52,65,70,60,60,84,79,76,74,83,81,88,83,86,83,90,86,84,93,83,60,74,72,56,56,58,52,51,52,55,51,50,57,49,51,51,53,50,49,56,52,55,54,54,53,64,74,66,59,74,67,69,67,58,62,56,54,55,56,58,65,70,77,70,80,126

Secondary structure (DSSP, 8-state):
---GGGGHHHHHHHHHTT---S-GGGGGGSHHHHHHHHHH-TT--GGG--GGGHHHHHHHHHHHHHSS--TTT-----S--S---HHHHHHHHHHHHHHHHHHHTSTT--S--HHHHTS-HHHHHHHHHHHHHHS-TT--HHHHHHHHHHHHHTT-------PPPP---------------------------HHHHHHHHHHHHHHHHHHHHHHHHHHHHHHHHHHHHHHHHHHHHHHHHHHHHHHHHHHHHHHHHHHHHHHHHHHHHHHHHHHHHHHHHHHHHHHHHHHHHHHHHHHHHHHHHHHHHHHHHHHHHHHHHHHHHHHHHHHHHHHHHHHHHHHHHHHHHHHHHHHHHHHHHHH-----------------SHHHHHHHHHHHHHHHHHHHHHHHHHHH---THHHHHHHHHHSS--

Foldseek 3Di:
DDDPVLLVLLQLLLVLVVDHDPALLVCLQLLSLLVLLCLLPVVRDSVPADSLCSVVVLVVSLCVQVVCQDCVLVDDPPDDPDRPDSVNSSSSSLSSVLSLLSSLLDPPHDDDCVSLVPDDPVSNVSNQVSNCVRDPVVDNSVVSNVVVVVVVVPPPDDDDDDDDDDDDDDDDDDDDDDDDDDDDDDDDDDDDPPVVVVVVVVVVVVVVVVVVVVVVVVVVVVVVVVVVVVVVVVVVVVVVVVVVVVVVVVVVVVVVVVVVVVVVVVVVVVVVVVVVVVVVVVVVVVVVVVVVVVVVVVVVVVVVVVVVVVVVVVVVVVVVVVVVVVVVVVVVVVVVVVVVVVVVVVVVVVVVVVVVVVVVVVVPPPPDPDDDDDDDDDPPDDVVVVVVVVVVVVVVVVVVVVVVVVVPPDPVVVVVVVVVVVPPDD

Mean predicted aligned error: 21.88 Å

Radius of gyration: 69.4 Å; Cα contacts (8 Å, |Δi|>4): 127; chains: 1; bounding box: 167×48×219 Å

Organism: Ornithodoros erraticus (NCBI:txid265619)

pLDDT: mean 75.67, std 20.55, range [32.69, 98.38]